Protein AF-0000000075659530 (afdb_homodimer)

Secondary structure (DSSP, 8-state):
-HHHHHHHHHHHHHHHHHHHHHHHHHHHHHHHHHHHHHHHHHHHHHHHHHHHHHHHHHHHTGGGTS---HHHHT-SEEEEES-SSHHHHHHHHHHHHTT-EEEEEES-HHHHHHHHHHHHHHH---EEEEE--TTS-TTHHHHHHHHHTT--EEEEEE------SSS--GGGS-HHHHHHHHIIIIIHHHHHHHHHHHHHHHHT-EEEEEE--GGGSS--TTSHHHHHHHHHHHHHHHHHHHHHGGGTEEEEEE-----BSGGGTT-HHHHS--SSS-BHHHHHHHHHTTTTT-SEE-SSHHHHHHHHHHHHHS-HHHHHHHHHHHHHHHHHHHHHHHHHHHH--/-HHHHHHHHHHHHHHHHHHHHHHHHHHHHHHHHHHHHHHHHHHHHHHHHHHHHHHHHHHHTGGGTS---HHHHT-SEEEEES-SSHHHHHHHHHHHHTT-EEEEEES-HHHHHHHHHHHHHHH---EEEEE--TTS-TTHHHHHHHHHTT--EEEEEE------SSS--GGGS-HHHHHHHHIIIIIHHHHHHHHHHHHHHHHT-EEEEEE--GGGSS--TTSHHHHHHHHHHHHHHHHHHHHHGGGTEEEEEE-----BSGGGTT-HHHHS--SSS-BHHHHHHHHHTTTTT-SEE-SSHHHHHHHHHHHHHS-HHHHHHHHHHHHHHHHHHHHHHHHHHHH--

InterPro domains:
  IPR002347 Short-chain dehydrogenase/reductase SDR [PF00106] (77-266)
  IPR002347 Short-chain dehydrogenase/reductase SDR [PR00080] (151-162)
  IPR002347 Short-chain dehydrogenase/reductase SDR [PR00080] (206-214)
  IPR002347 Short-chain dehydrogenase/reductase SDR [PR00080] (226-245)
  IPR002347 Short-chain dehydrogenase/reductase SDR [PR00081] (77-94)
  IPR002347 Short-chain dehydrogenase/reductase SDR [PR00081] (151-162)
  IPR002347 Short-chain dehydrogenase/reductase SDR [PR00081] (200-216)
  IPR002347 Short-chain dehydrogenase/reductase SDR [PR00081] (226-245)
  IPR002347 Short-chain dehydrogenase/reductase SDR [PR00081] (247-264)
  IPR020904 Short-chain dehydrogenase/reductase, conserved site [PS00061] (213-241)
  IPR036291 NAD(P)-binding domain superfamily [SSF51735] (75-326)
  IPR052149 17-beta-hydroxysteroid dehydrogenase type 3-like [PTHR44889] (10-338)

Nearest PDB structures (foldseek):
  5b4t-assembly1_A  TM=8.565E-01  e=1.373E-16  Alcaligenes faecalis
  2ztv-assembly1_D  TM=8.318E-01  e=4.269E-17  Pseudomonas fragi
  5ojg-assembly1_A  TM=8.531E-01  e=2.488E-14  Caenorhabditis elegans
  3u4c-assembly1_A-2  TM=8.373E-01  e=1.752E-14  Bacillus subtilis
  3lf2-assembly1_A  TM=8.362E-01  e=2.161E-13  Pseudomonas aeruginosa PAO1

pLDDT: mean 92.76, std 9.2, range [40.31, 98.94]

Sequence (690 aa):
MARAKVIFNMAAVDRFSFLAAEISKTINYYNDILAILGAVYVGKKVLDLILGFLGGTRVHFVSRIGKPDLRLRYGPWAVVTGCTDGIGKAYAQELASRGVNIVLISRNQTKLENTARTIESLFGVETAIIQADFSKGREIYVGIAETLRGKDVGILVNNVGLMYDHPQFFLEVPEKKLWDIVNVNVATVTMMTHLVLPGMVERQRGAVVNIASASSLRPTPLMTAYSATKAYVDHFSQALQYEYKDSGITVQCLTPYYVATNMTAYSDIIHNPSIVIPSATGYARAALSTLGVSARTTGYWPHTIAQWFATRLFSEDLYIWVAYRFNSALRRQVMEKKQRKLKSKMARAKVIFNMAAVDRFSFLAAEISKTINYYNDILAILGAVYVGKKVLDLILGFLGGTRVHFVSRIGKPDLRLRYGPWAVVTGCTDGIGKAYAQELASRGVNIVLISRNQTKLENTARTIESLFGVETAIIQADFSKGREIYVGIAETLRGKDVGILVNNVGLMYDHPQFFLEVPEKKLWDIVNVNVATVTMMTHLVLPGMVERQRGAVVNIASASSLRPTPLMTAYSATKAYVDHFSQALQYEYKDSGITVQCLTPYYVATNMTAYSDIIHNPSIVIPSATGYARAALSTLGVSARTTGYWPHTIAQWFATRLFSEDLYIWVAYRFNSALRRQVMEKKQRKLKSK

Radius of gyration: 30.84 Å; Cα contacts (8 Å, |Δi|>4): 1211; chains: 2; bounding box: 107×72×68 Å

Foldseek 3Di:
DVVVVVVVVVVVVVVVVVVVVVVVVVVVVVVVVVVVVVVVVVVVVVVVVVVLVVLLCCQQPVLPVDPDQLCVFFHQEEEFEPQLWFLNVLLQLLCLQSRHEYEYEEADPVSQVVSQVVSCVPRVHHYHYDHDDQLPDDVSVVVVLVRCPPGRHREYELDFADFALAQAAPVVGDPSSLSSRCRRLAVCLVSVCVSNVVSRLVVLGHEYEYEAALLLVAQFHSRRSNSVSSVNRVVVQVVVCVVCVVSNYARAYAHAYQEQIPSLVLDPVRNDDDLNHYHSNVQSNQQVSSGPVDRYYNSHSSRSVVSVCLVVVDDSVRSNVVSHVVSVVSVVVNVVVVVVVVVVD/DVVVVVVVVVVVVVVVVVVVVVVVVVVVVVVVVVVVVVVVVVVVVVVVVVVLVVLLCCQQPVLVVDPDQLCVFFHQEEEFEPQLWFLNVLLQLLCLQSRHEYEYEEADPVSQVVSQVVSCVPRVHHYHYQHDDQLPDDVSVVVVLVVCPPGRHREYELDFADFALAQAAPVVGDPSSLSSRCRRLAVCLVSVCVSNVVSRLVVLGHEYEYEAALLLVAQFHSRRSNSVSSVNRVVVQVVVCVVCVVSNYARAYAHAYQEQIPSLVLDPVRNDDDLNHYHSNVQSNQQVSSGPVDRYYNSHSSRSVVSVCLVVVDDSVRSNVVSHVVSVVSVVSSVVVVVVVVVVD

Solvent-accessible surface area (backbone atoms only — not comparable to full-atom values): 33819 Å² total; per-residue (Å²): 115,66,65,58,47,52,52,52,49,48,48,50,47,47,48,48,50,48,49,50,49,50,50,49,50,51,49,49,49,53,40,49,52,22,17,51,47,13,46,51,50,52,49,50,52,52,48,50,50,48,51,49,50,54,49,50,44,44,39,63,50,56,32,61,78,63,69,70,60,52,37,80,63,28,28,50,25,29,38,34,30,37,33,74,48,40,54,27,27,26,35,50,48,49,43,22,68,63,62,23,22,37,36,40,29,31,65,50,60,68,51,45,54,51,49,43,51,51,45,32,69,75,46,71,37,57,65,46,78,45,76,45,58,62,66,70,56,76,69,58,55,59,60,52,51,60,70,49,57,91,56,61,53,6,33,39,36,41,44,41,66,54,71,67,87,56,46,42,52,74,84,73,52,54,69,68,56,54,54,34,32,46,32,26,36,42,44,42,51,52,52,53,46,64,67,50,46,58,62,14,52,76,68,42,22,19,35,40,37,37,59,39,28,46,42,32,79,45,47,28,33,36,39,25,71,47,21,11,34,21,21,19,46,44,31,30,32,52,11,47,24,68,70,32,44,89,43,43,34,43,33,26,27,31,29,35,63,65,46,23,28,76,85,29,58,69,34,71,81,51,33,48,65,45,86,75,21,32,40,24,54,60,37,27,55,44,28,58,41,20,62,90,71,45,52,67,43,36,33,36,63,58,46,42,54,52,47,51,50,50,64,72,72,35,54,70,68,54,44,35,49,51,44,31,52,53,35,48,53,52,27,49,52,42,54,49,52,51,49,51,55,60,69,75,101,116,66,67,59,49,52,51,53,50,48,48,48,47,48,49,47,50,48,48,50,50,49,48,48,49,50,50,50,48,53,41,48,51,23,17,49,48,13,46,51,50,51,50,50,52,50,50,51,50,49,52,50,49,51,49,49,43,43,41,64,50,56,33,61,80,63,70,70,60,53,39,80,63,28,27,51,25,29,38,33,30,38,32,74,48,40,53,27,27,25,36,51,47,49,44,23,70,62,64,23,20,38,36,41,29,32,63,50,61,68,51,45,53,52,48,41,52,51,45,30,69,75,46,72,35,59,64,46,78,43,75,43,56,61,67,70,58,75,69,58,54,59,59,51,50,62,70,49,58,92,56,60,54,8,33,39,35,41,45,42,66,53,70,66,87,56,48,40,54,74,86,74,51,55,69,67,57,55,54,36,32,46,34,26,36,42,43,42,51,54,51,54,46,63,68,50,44,59,63,14,51,75,68,42,20,20,34,38,37,37,59,39,29,47,42,31,78,45,45,27,34,36,39,26,69,48,20,11,34,20,21,20,44,43,31,29,30,53,10,47,25,69,70,32,44,88,43,44,33,42,32,28,29,30,29,36,63,64,46,23,28,76,84,29,57,70,34,72,81,51,34,48,62,44,87,73,20,32,38,23,55,58,38,26,53,43,27,59,41,21,62,90,70,46,51,67,41,34,34,37,63,58,42,42,53,52,48,49,51,49,64,72,72,36,53,71,68,56,44,34,49,52,44,33,52,52,34,49,52,53,27,50,52,42,53,50,52,52,50,51,55,60,68,74,100

Structure (mmCIF, N/CA/C/O backbone):
data_AF-0000000075659530-model_v1
#
loop_
_entity.id
_entity.type
_entity.pdbx_description
1 polymer 'Inactive hydroxysteroid dehydrogenase-like protein 1'
#
loop_
_atom_site.group_PDB
_atom_site.id
_atom_site.type_symbol
_atom_site.label_atom_id
_atom_site.label_alt_id
_atom_site.label_comp_id
_atom_site.label_asym_id
_atom_site.label_entity_id
_atom_site.label_seq_id
_atom_site.pdbx_PDB_ins_code
_atom_site.Cartn_x
_atom_site.Cartn_y
_atom_site.Cartn_z
_atom_site.occupancy
_atom_site.B_iso_or_equiv
_atom_site.auth_seq_id
_atom_site.auth_comp_id
_atom_site.auth_asym_id
_atom_site.auth_atom_id
_atom_site.pdbx_PDB_model_num
ATOM 1 N N . MET A 1 1 ? -83.25 24.797 3.957 1 40.78 1 MET A N 1
ATOM 2 C CA . MET A 1 1 ? -82 24.859 4.73 1 40.78 1 MET A CA 1
ATOM 3 C C . MET A 1 1 ? -81.375 23.469 4.898 1 40.78 1 MET A C 1
ATOM 5 O O . MET A 1 1 ? -80.188 23.312 4.805 1 40.78 1 MET A O 1
ATOM 9 N N . ALA A 1 2 ? -82.25 22.469 4.844 1 56.72 2 ALA A N 1
ATOM 10 C CA . ALA A 1 2 ? -81.812 21.094 5.023 1 56.72 2 ALA A CA 1
ATOM 11 C C . ALA A 1 2 ? -81.25 20.531 3.719 1 56.72 2 ALA A C 1
ATOM 13 O O . ALA A 1 2 ? -80.25 19.812 3.725 1 56.72 2 ALA A O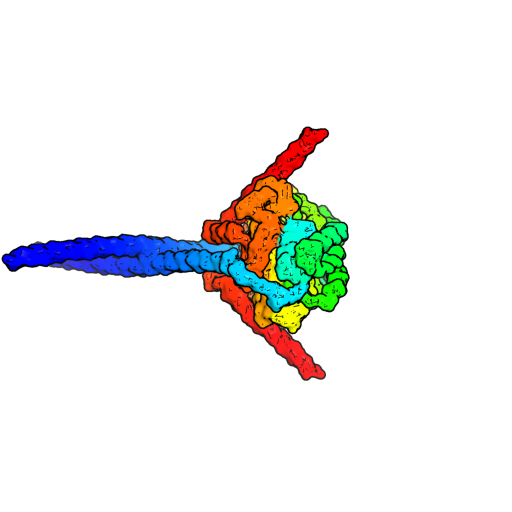 1
ATOM 14 N N . ARG A 1 3 ? -81.812 20.844 2.691 1 59.28 3 ARG A N 1
ATOM 15 C CA . ARG A 1 3 ? -81.375 20.328 1.404 1 59.28 3 ARG A CA 1
ATOM 16 C C . ARG A 1 3 ? -80 20.938 1.007 1 59.28 3 ARG A C 1
ATOM 18 O O . ARG A 1 3 ? -79.125 20.266 0.447 1 59.28 3 ARG A O 1
ATOM 25 N N . ALA A 1 4 ? -79.875 22.141 1.374 1 56.44 4 ALA A N 1
ATOM 26 C CA . ALA A 1 4 ? -78.625 22.812 1.046 1 56.44 4 ALA A CA 1
ATOM 27 C C . ALA A 1 4 ? -77.5 22.266 1.885 1 56.44 4 ALA A C 1
ATOM 29 O O . ALA A 1 4 ? -76.375 22.125 1.389 1 56.44 4 ALA A O 1
ATOM 30 N N . LYS A 1 5 ? -77.75 21.844 2.998 1 61.88 5 LYS A N 1
ATOM 31 C CA . LYS A 1 5 ? -76.688 21.281 3.875 1 61.88 5 LYS A CA 1
ATOM 32 C C . LYS A 1 5 ? -76.312 19.875 3.414 1 61.88 5 LYS A C 1
ATOM 34 O O . LYS A 1 5 ? -75.125 19.531 3.463 1 61.88 5 LYS A O 1
ATOM 39 N N . VAL A 1 6 ? -77.312 19.172 2.924 1 61.5 6 VAL A N 1
ATOM 40 C CA . VAL A 1 6 ? -77.062 17.828 2.436 1 61.5 6 VAL A CA 1
ATOM 41 C C . VAL A 1 6 ? -76.25 17.875 1.161 1 61.5 6 VAL A C 1
ATOM 43 O O . VAL A 1 6 ? -75.312 17.094 0.99 1 61.5 6 VAL A O 1
ATOM 46 N N . ILE A 1 7 ? -76.375 18.859 0.333 1 63.22 7 ILE A N 1
ATOM 47 C CA . ILE A 1 7 ? -75.688 19 -0.912 1 63.22 7 ILE A CA 1
ATOM 48 C C . ILE A 1 7 ? -74.25 19.484 -0.606 1 63.22 7 ILE A C 1
ATOM 50 O O . ILE A 1 7 ? -73.25 19 -1.207 1 63.22 7 ILE A O 1
ATOM 54 N N . PHE A 1 8 ? -74.125 20.344 0.346 1 62.25 8 PHE A N 1
ATOM 55 C CA . PHE A 1 8 ? -72.812 20.812 0.746 1 62.25 8 PHE A CA 1
ATOM 56 C C . PHE A 1 8 ? -72 19.703 1.405 1 62.25 8 PHE A C 1
ATOM 58 O O . PHE A 1 8 ? -70.75 19.562 1.166 1 62.25 8 PHE A O 1
ATOM 65 N N . ASN A 1 9 ? -72.688 18.891 2.172 1 61.47 9 ASN A N 1
ATOM 66 C CA . ASN A 1 9 ? -72.062 17.766 2.822 1 61.47 9 ASN A CA 1
ATOM 67 C C . ASN A 1 9 ? -71.625 16.688 1.814 1 61.47 9 ASN A C 1
ATOM 69 O O . ASN A 1 9 ? -70.562 16.062 1.943 1 61.47 9 ASN A O 1
ATOM 73 N N . MET A 1 10 ? -72.438 16.547 0.872 1 62.28 10 MET A N 1
ATOM 74 C CA . MET A 1 10 ? -72.188 15.555 -0.165 1 62.28 10 MET A CA 1
ATOM 75 C C . MET A 1 10 ? -71 16.016 -1.056 1 62.28 10 MET A C 1
ATOM 77 O O . MET A 1 10 ? -70.188 15.211 -1.435 1 62.28 10 MET A O 1
ATOM 81 N N . ALA A 1 11 ? -70.875 17.266 -1.33 1 65.88 11 ALA A N 1
ATOM 82 C CA . ALA A 1 11 ? -69.812 17.812 -2.119 1 65.88 11 ALA A CA 1
ATOM 83 C C . ALA A 1 11 ? -68.5 17.75 -1.355 1 65.88 11 ALA A C 1
ATOM 85 O O . ALA A 1 11 ? -67.438 17.406 -1.929 1 65.88 11 ALA A O 1
ATOM 86 N N . ALA A 1 12 ? -68.625 18.047 -0.142 1 66.94 12 ALA A N 1
ATOM 87 C CA . ALA A 1 12 ? -67.438 17.938 0.709 1 66.94 12 ALA A CA 1
ATOM 88 C C . ALA A 1 12 ? -66.938 16.5 0.824 1 66.94 12 ALA A C 1
ATOM 90 O O . ALA A 1 12 ? -65.75 16.219 0.744 1 66.94 12 ALA A O 1
ATOM 91 N N . VAL A 1 13 ? -67.938 15.688 0.932 1 69.44 13 VAL A N 1
ATOM 92 C CA . VAL A 1 13 ? -67.625 14.266 1.021 1 69.44 13 VAL A CA 1
ATOM 93 C C . VAL A 1 13 ? -67.062 13.781 -0.308 1 69.44 13 VAL A C 1
ATOM 95 O O . VAL A 1 13 ? -66.062 13.008 -0.333 1 69.44 13 VAL A O 1
ATOM 98 N N . ASP A 1 14 ? -67.562 14.344 -1.308 1 71.62 14 ASP A N 1
ATOM 99 C CA . ASP A 1 14 ? -67.125 13.969 -2.637 1 71.62 14 ASP A CA 1
ATOM 100 C C . ASP A 1 14 ? -65.688 14.516 -2.893 1 71.62 14 ASP A C 1
ATOM 102 O O . ASP A 1 14 ? -64.875 13.828 -3.484 1 71.62 14 ASP A O 1
ATOM 106 N N . ARG A 1 15 ? -65.5 15.719 -2.383 1 71.31 15 ARG A N 1
ATOM 107 C CA . ARG A 1 15 ? -64.188 16.297 -2.514 1 71.31 15 ARG A CA 1
ATOM 108 C C . ARG A 1 15 ? -63.188 15.539 -1.664 1 71.31 15 ARG A C 1
ATOM 110 O O . ARG A 1 15 ? -62.031 15.312 -2.094 1 71.31 15 ARG A O 1
ATOM 117 N N . PHE A 1 16 ? -63.625 15.195 -0.513 1 76.12 16 PHE A N 1
ATOM 118 C CA . PHE A 1 16 ? -62.75 14.422 0.356 1 76.12 16 PHE A CA 1
ATOM 119 C C . PHE A 1 16 ? -62.469 13.047 -0.24 1 76.12 16 PHE A C 1
ATOM 121 O O . PHE A 1 16 ? -61.344 12.555 -0.171 1 76.12 16 PHE A O 1
ATOM 128 N N . SER A 1 17 ? -63.531 12.453 -0.686 1 73.81 17 SER A N 1
ATOM 129 C CA . SER A 1 17 ? -63.344 11.148 -1.322 1 73.81 17 SER A CA 1
ATOM 130 C C . SER A 1 17 ? -62.438 11.258 -2.543 1 73.81 17 SER A C 1
ATOM 132 O O . SER A 1 17 ? -61.625 10.367 -2.791 1 73.81 17 SER A O 1
ATOM 134 N N . PHE A 1 18 ? -62.656 12.219 -3.297 1 76.19 18 PHE A N 1
ATOM 135 C CA . PHE A 1 18 ? -61.781 12.461 -4.449 1 76.19 18 PHE A CA 1
ATOM 136 C C . PHE A 1 18 ? -60.344 12.711 -4.012 1 76.19 18 PHE A C 1
ATOM 138 O O . PHE A 1 18 ? -59.406 12.148 -4.582 1 76.19 18 PHE A O 1
ATOM 145 N N . LEU A 1 19 ? -60.188 13.586 -3.057 1 75.94 19 LEU A N 1
ATOM 146 C CA . LEU A 1 19 ? -58.875 13.867 -2.523 1 75.94 19 LEU A CA 1
ATOM 147 C C . LEU A 1 19 ? -58.25 12.609 -1.946 1 75.94 19 LEU A C 1
ATOM 149 O O . LEU A 1 19 ? -57.031 12.359 -2.148 1 75.94 19 LEU A O 1
ATOM 153 N N . ALA A 1 20 ? -59 11.93 -1.207 1 77.69 20 ALA A N 1
ATOM 154 C CA . ALA A 1 20 ? -58.531 10.672 -0.648 1 77.69 20 ALA A CA 1
ATOM 155 C C . ALA A 1 20 ? -58.094 9.703 -1.754 1 77.69 20 ALA A C 1
ATOM 157 O O . ALA A 1 20 ? -57.094 9.016 -1.63 1 77.69 20 ALA A O 1
ATOM 158 N N . ALA A 1 21 ? -58.906 9.641 -2.758 1 74.69 21 ALA A N 1
ATOM 159 C CA . ALA A 1 21 ? -58.594 8.781 -3.891 1 74.69 21 ALA A CA 1
ATOM 160 C C . ALA A 1 21 ? -57.312 9.242 -4.582 1 74.69 21 ALA A C 1
ATOM 162 O O . ALA A 1 21 ? -56.469 8.422 -4.973 1 74.69 21 ALA A O 1
ATOM 163 N N . GLU A 1 22 ? -57.188 10.508 -4.707 1 76.12 22 GLU A N 1
ATOM 164 C CA . GLU A 1 22 ? -56 11.062 -5.328 1 76.12 22 GLU A CA 1
ATOM 165 C C . GLU A 1 22 ? -54.75 10.805 -4.469 1 76.12 22 GLU A C 1
ATOM 167 O O . GLU A 1 22 ? -53.688 10.461 -4.988 1 76.12 22 GLU A O 1
ATOM 172 N N . ILE A 1 23 ? -54.906 11.008 -3.273 1 73.25 23 ILE A N 1
ATOM 173 C CA . ILE A 1 23 ? -53.812 10.727 -2.332 1 73.25 23 ILE A CA 1
ATOM 174 C C . ILE A 1 23 ? -53.438 9.25 -2.398 1 73.25 23 ILE A C 1
ATOM 176 O O . ILE A 1 23 ? -52.25 8.906 -2.43 1 73.25 23 ILE A O 1
ATOM 180 N N . SER A 1 24 ? -54.438 8.484 -2.359 1 74.06 24 SER A N 1
ATOM 181 C CA . SER A 1 24 ? -54.219 7.043 -2.449 1 74.06 24 SER A CA 1
ATOM 182 C C . SER A 1 24 ? -53.469 6.688 -3.738 1 74.06 24 SER A C 1
ATOM 184 O O . SER A 1 24 ? -52.562 5.855 -3.73 1 74.06 24 SER A O 1
ATOM 186 N N . LYS A 1 25 ? -53.906 7.254 -4.793 1 74.44 25 LYS A N 1
ATOM 187 C CA . LYS A 1 25 ? -53.25 7.023 -6.074 1 74.44 25 LYS A CA 1
ATOM 188 C C . LYS A 1 25 ? -51.781 7.469 -6.031 1 74.44 25 LYS A C 1
ATOM 190 O O . LYS A 1 25 ? -50.906 6.777 -6.547 1 74.44 25 LYS A O 1
ATOM 195 N N . THR A 1 26 ? -51.625 8.609 -5.488 1 74.12 26 THR A N 1
ATOM 196 C CA . THR A 1 26 ? -50.25 9.125 -5.367 1 74.12 26 THR A CA 1
ATOM 197 C C . THR A 1 26 ? -49.406 8.211 -4.496 1 74.12 26 THR A C 1
ATOM 199 O O . THR A 1 26 ? -48.25 7.914 -4.844 1 74.12 26 THR A O 1
ATOM 202 N N . ILE A 1 27 ? -49.938 7.73 -3.482 1 72.81 27 ILE A N 1
ATOM 203 C CA . ILE A 1 27 ? -49.219 6.84 -2.572 1 72.81 27 ILE A CA 1
ATOM 204 C C . ILE A 1 27 ? -48.906 5.531 -3.285 1 72.81 27 ILE A C 1
ATOM 206 O O . ILE A 1 27 ? -47.781 5 -3.143 1 72.81 27 ILE A O 1
ATOM 210 N N . ASN A 1 28 ? -49.875 5.164 -3.994 1 79 28 ASN A N 1
ATOM 211 C CA . ASN A 1 28 ? -49.625 3.934 -4.742 1 79 28 ASN A CA 1
ATOM 212 C C . ASN A 1 28 ? -48.531 4.109 -5.793 1 79 28 ASN A C 1
ATOM 214 O O . ASN A 1 28 ? -47.75 3.203 -6.02 1 79 28 ASN A O 1
ATOM 218 N N . TYR A 1 29 ? -48.594 5.32 -6.332 1 83.19 29 TYR A N 1
ATOM 219 C CA . TYR A 1 29 ? -47.562 5.617 -7.328 1 83.19 29 TYR A CA 1
ATOM 220 C C . TYR A 1 29 ? -46.188 5.59 -6.699 1 83.19 29 TYR A C 1
ATOM 222 O O . TYR A 1 29 ? -45.281 4.949 -7.223 1 83.19 29 TYR A O 1
ATOM 230 N N . TYR A 1 30 ? -46.031 6.215 -5.656 1 83.44 30 TYR A N 1
ATOM 231 C CA . TYR A 1 30 ? -44.75 6.242 -4.965 1 83.44 30 TYR A CA 1
ATOM 232 C C . TYR A 1 30 ? -44.375 4.859 -4.453 1 83.44 30 TYR A C 1
ATOM 234 O O . TYR A 1 30 ? -43.219 4.477 -4.473 1 83.44 30 TYR A O 1
ATOM 242 N N . ASN A 1 31 ? -45.344 4.164 -4.051 1 86.62 31 ASN A N 1
ATOM 243 C CA . ASN A 1 31 ? -45.094 2.789 -3.627 1 86.62 31 ASN A CA 1
ATOM 244 C C . ASN A 1 31 ? -44.562 1.933 -4.77 1 86.62 31 ASN A C 1
ATOM 246 O O . ASN A 1 31 ? -43.688 1.095 -4.566 1 86.62 31 ASN A O 1
ATOM 250 N N . ASP A 1 32 ? -45.125 2.18 -5.891 1 89.06 32 ASP A N 1
ATOM 251 C CA . ASP A 1 32 ? -44.656 1.441 -7.062 1 89.06 32 ASP A CA 1
ATOM 252 C C . ASP A 1 32 ? -43.219 1.805 -7.402 1 89.06 32 ASP A C 1
ATOM 254 O O . ASP A 1 32 ? -42.438 0.936 -7.762 1 89.06 32 ASP A O 1
ATOM 258 N N . ILE A 1 33 ? -42.969 3.055 -7.297 1 90.38 33 ILE A N 1
ATOM 259 C CA . ILE A 1 33 ? -41.625 3.506 -7.566 1 90.38 33 ILE A CA 1
ATOM 260 C C . ILE A 1 33 ? -40.656 2.859 -6.578 1 90.38 33 ILE A C 1
ATOM 262 O O . ILE A 1 33 ? -39.594 2.346 -6.969 1 90.38 33 ILE A O 1
ATOM 266 N N . LEU A 1 34 ? -40.969 2.811 -5.375 1 90.94 34 LEU A N 1
ATOM 267 C CA . LEU A 1 34 ? -40.156 2.201 -4.34 1 90.94 34 LEU A CA 1
ATOM 268 C C . LEU A 1 34 ? -40 0.702 -4.57 1 90.94 34 LEU A C 1
ATOM 270 O O . LEU A 1 34 ? -38.938 0.132 -4.332 1 90.94 34 LEU A O 1
ATOM 274 N N . ALA A 1 35 ? -41.031 0.149 -4.992 1 90.44 35 ALA A N 1
ATOM 275 C CA . ALA A 1 35 ? -40.969 -1.282 -5.277 1 90.44 35 ALA A CA 1
ATOM 276 C C . ALA A 1 35 ? -40 -1.574 -6.426 1 90.44 35 ALA A C 1
ATOM 278 O O . ALA A 1 35 ? -39.281 -2.566 -6.391 1 90.44 35 ALA A O 1
ATOM 279 N N . ILE A 1 36 ? -40.062 -0.738 -7.402 1 92.19 36 ILE A N 1
ATOM 280 C CA . ILE A 1 36 ? -39.156 -0.895 -8.523 1 92.19 36 ILE A CA 1
ATOM 281 C C . ILE A 1 36 ? -37.719 -0.728 -8.047 1 92.19 36 ILE A C 1
ATOM 283 O O . ILE A 1 36 ? -36.844 -1.519 -8.406 1 92.19 36 ILE A O 1
ATOM 287 N N . LEU A 1 37 ? -37.469 0.254 -7.219 1 91.75 37 LEU A N 1
ATOM 288 C CA . LEU A 1 37 ? -36.125 0.478 -6.672 1 91.75 37 LEU A CA 1
ATOM 289 C C . LEU A 1 37 ? -35.719 -0.694 -5.797 1 91.75 37 LEU A C 1
ATOM 291 O O . LEU A 1 37 ? -34.531 -1.091 -5.816 1 91.75 37 LEU A O 1
ATOM 295 N N . GLY A 1 38 ? -36.594 -1.224 -5.129 1 91.75 38 GLY A N 1
ATOM 296 C CA . GLY A 1 38 ? -36.312 -2.412 -4.344 1 91.75 38 GLY A CA 1
ATOM 297 C C . GLY A 1 38 ? -35.969 -3.619 -5.195 1 91.75 38 GLY A C 1
ATOM 298 O O . GLY A 1 38 ? -35.031 -4.367 -4.875 1 91.75 38 GLY A O 1
ATOM 299 N N . ALA A 1 39 ? -36.75 -3.729 -6.219 1 92.06 39 ALA A N 1
ATOM 300 C CA . ALA A 1 39 ? -36.469 -4.832 -7.141 1 92.06 39 ALA A CA 1
ATOM 301 C C . ALA A 1 39 ? -35.094 -4.688 -7.793 1 92.06 39 ALA A C 1
ATOM 303 O O . ALA A 1 39 ? -34.375 -5.672 -7.953 1 92.06 39 ALA A O 1
ATOM 304 N N . VAL A 1 40 ? -34.812 -3.527 -8.133 1 91.69 40 VAL A N 1
ATOM 305 C CA . VAL A 1 40 ? -33.531 -3.254 -8.742 1 91.69 40 VAL A CA 1
ATOM 306 C C . VAL A 1 40 ? -32.406 -3.541 -7.734 1 91.69 40 VAL A C 1
ATOM 308 O O . VAL A 1 40 ? -31.391 -4.16 -8.078 1 91.69 40 VAL A O 1
ATOM 311 N N . TYR A 1 41 ? -32.562 -3.174 -6.566 1 90 41 TYR A N 1
ATOM 312 C CA . TYR A 1 41 ? -31.594 -3.393 -5.508 1 90 41 TYR A CA 1
ATOM 313 C C . TYR A 1 41 ? -31.375 -4.883 -5.266 1 90 41 TYR A C 1
ATOM 315 O O . TYR A 1 41 ? -30.234 -5.352 -5.238 1 90 41 TYR A O 1
ATOM 323 N N . VAL A 1 42 ? -32.406 -5.594 -5.059 1 91.31 42 VAL A N 1
ATOM 324 C CA . VAL A 1 42 ? -32.312 -7.027 -4.805 1 91.31 42 VAL A CA 1
ATOM 325 C C . VAL A 1 42 ? -31.719 -7.734 -6.027 1 91.31 42 VAL A C 1
ATOM 327 O O . VAL A 1 42 ? -30.891 -8.641 -5.895 1 91.31 42 VAL A O 1
ATOM 330 N N . GLY A 1 43 ? -32.25 -7.34 -7.148 1 91.81 43 GLY A N 1
ATOM 331 C CA . GLY A 1 43 ? -31.719 -7.91 -8.375 1 91.81 43 GLY A CA 1
ATOM 332 C C . GLY A 1 43 ? -30.219 -7.719 -8.531 1 91.81 43 GLY A C 1
ATOM 333 O O . GLY A 1 43 ? -29.516 -8.648 -8.906 1 91.81 43 GLY A O 1
ATOM 334 N N . LYS A 1 44 ? -29.781 -6.539 -8.219 1 89.12 44 LYS A N 1
ATOM 335 C CA . LYS A 1 44 ? -28.359 -6.25 -8.289 1 89.12 44 LYS A CA 1
ATOM 336 C C . LYS A 1 44 ? -27.578 -7.098 -7.289 1 89.12 44 LYS A C 1
ATOM 338 O O . LYS A 1 44 ? -26.5 -7.613 -7.613 1 89.12 44 LYS A O 1
ATOM 343 N N . LYS A 1 45 ? -28.047 -7.27 -6.125 1 88.44 45 LYS A N 1
ATOM 344 C CA . LYS A 1 45 ? -27.375 -8.062 -5.102 1 88.44 45 LYS A CA 1
ATOM 345 C C . LYS A 1 45 ? -27.312 -9.531 -5.496 1 88.44 45 LYS A C 1
ATOM 347 O O . LYS A 1 45 ? -26.281 -10.188 -5.297 1 88.44 45 LYS A O 1
ATOM 352 N N . VAL A 1 46 ? -28.391 -9.953 -6 1 92.19 46 VAL A N 1
ATOM 353 C CA . VAL A 1 46 ? -28.453 -11.344 -6.43 1 92.19 46 VAL A CA 1
ATOM 354 C C . VAL A 1 46 ? -27.5 -11.57 -7.602 1 92.19 46 VAL A C 1
ATOM 356 O O . VAL A 1 46 ? -26.781 -12.57 -7.648 1 92.19 46 VAL A O 1
ATOM 359 N N . LEU A 1 47 ? -27.516 -10.664 -8.5 1 92.62 47 LEU A N 1
ATOM 360 C CA . LEU A 1 47 ? -26.609 -10.758 -9.641 1 92.62 47 LEU A CA 1
ATOM 361 C C . LEU A 1 47 ? -25.156 -10.742 -9.195 1 92.62 47 LEU A C 1
ATOM 363 O O . LEU A 1 47 ? -24.344 -11.531 -9.68 1 92.62 47 LEU A O 1
ATOM 367 N N . ASP A 1 48 ? -24.828 -9.914 -8.281 1 88.88 48 ASP A N 1
ATOM 368 C CA . ASP A 1 48 ? -23.484 -9.836 -7.738 1 88.88 48 ASP A CA 1
ATOM 369 C C . ASP A 1 48 ? -23.062 -11.148 -7.074 1 88.88 48 ASP A C 1
ATOM 371 O O . ASP A 1 48 ? -21.922 -11.586 -7.211 1 88.88 48 ASP A O 1
ATOM 375 N N . LEU A 1 49 ? -23.984 -11.703 -6.434 1 90.56 49 LEU A N 1
ATOM 376 C CA . LEU A 1 49 ? -23.734 -12.977 -5.758 1 90.56 49 LEU A CA 1
ATOM 377 C C . LEU A 1 49 ? -23.484 -14.086 -6.77 1 90.56 49 LEU A C 1
ATOM 379 O O . LEU A 1 49 ? -22.562 -14.883 -6.613 1 90.56 49 LEU A O 1
ATOM 383 N N . ILE A 1 50 ? -24.281 -14.07 -7.754 1 93 50 ILE A N 1
ATOM 384 C CA . ILE A 1 50 ? -24.172 -15.109 -8.773 1 93 50 ILE A CA 1
ATOM 385 C C . ILE A 1 50 ? -22.859 -14.938 -9.547 1 93 50 ILE A C 1
ATOM 387 O O . ILE A 1 50 ? -22.125 -15.906 -9.75 1 93 50 ILE A O 1
ATOM 391 N N . LEU A 1 51 ? -22.562 -13.773 -9.914 1 90.5 51 LEU A N 1
ATOM 392 C CA . LEU A 1 51 ? -21.328 -13.508 -10.656 1 90.5 51 LEU A CA 1
ATOM 393 C C . LEU A 1 51 ? -20.109 -13.789 -9.789 1 90.5 51 LEU A C 1
ATOM 395 O O . LEU A 1 51 ? -19.094 -14.281 -10.289 1 90.5 51 LEU A O 1
ATOM 399 N N . GLY A 1 52 ? -20.234 -13.422 -8.523 1 89.94 52 GLY A N 1
ATOM 400 C CA . GLY A 1 52 ? -19.156 -13.766 -7.602 1 89.94 52 GLY A CA 1
ATOM 401 C C . GLY A 1 52 ? -18.922 -15.258 -7.488 1 89.94 52 GLY A C 1
ATOM 402 O O . GLY A 1 52 ? -17.781 -15.719 -7.512 1 89.94 52 GLY A O 1
ATOM 403 N N . PHE A 1 53 ? -20 -15.938 -7.41 1 92.12 53 PHE A N 1
ATOM 404 C CA . PHE A 1 53 ? -19.922 -17.391 -7.305 1 92.12 53 PHE A CA 1
ATOM 405 C C . PHE A 1 53 ? -19.359 -18 -8.586 1 92.12 53 PHE A C 1
ATOM 407 O O . PHE A 1 53 ? -18.484 -18.859 -8.531 1 92.12 53 PHE A O 1
ATOM 414 N N . LEU A 1 54 ? -19.844 -17.594 -9.672 1 93.06 54 LEU A N 1
ATOM 415 C CA . LEU A 1 54 ? -19.359 -18.094 -10.953 1 93.06 54 LEU A CA 1
ATOM 416 C C . LEU A 1 54 ? -17.891 -17.734 -11.164 1 93.06 54 LEU A C 1
ATOM 418 O O . LEU A 1 54 ? -17.109 -18.547 -11.656 1 93.06 54 LEU A O 1
ATOM 422 N N . GLY A 1 55 ? -17.516 -16.547 -10.758 1 92.94 55 GLY A N 1
ATOM 423 C CA . GLY A 1 55 ? -16.125 -16.125 -10.844 1 92.94 55 GLY A CA 1
ATOM 424 C C . GLY A 1 55 ? -15.203 -16.953 -9.969 1 92.94 55 GLY A C 1
ATOM 425 O O . GLY A 1 55 ? -14.133 -17.375 -10.414 1 92.94 55 GLY A O 1
ATOM 426 N N . GLY A 1 56 ? -15.656 -17.172 -8.781 1 94.25 56 GLY A N 1
ATOM 427 C CA . GLY A 1 56 ? -14.891 -18.016 -7.879 1 94.25 56 GLY A CA 1
ATOM 428 C C . GLY A 1 56 ? -14.727 -19.438 -8.391 1 94.25 56 GLY A C 1
ATOM 429 O O . GLY A 1 56 ? -13.633 -20 -8.312 1 94.25 56 GLY A O 1
ATOM 430 N N . THR A 1 57 ? -15.781 -19.969 -8.938 1 94.75 57 THR A N 1
ATOM 431 C CA . THR A 1 57 ? -15.75 -21.328 -9.477 1 94.75 57 THR A CA 1
ATOM 432 C C . THR A 1 57 ? -14.812 -21.406 -10.68 1 94.75 57 THR A C 1
ATOM 434 O O . THR A 1 57 ? -14.062 -22.375 -10.828 1 94.75 57 THR A O 1
ATOM 437 N N . ARG A 1 58 ? -14.875 -20.453 -11.477 1 93.94 58 ARG A N 1
ATOM 438 C CA . ARG A 1 58 ? -14 -20.406 -12.641 1 93.94 58 ARG A CA 1
ATOM 439 C C . ARG A 1 58 ? -12.531 -20.344 -12.219 1 93.94 58 ARG A C 1
ATOM 441 O O . ARG A 1 58 ? -11.703 -21.109 -12.727 1 93.94 58 ARG A O 1
ATOM 448 N N . VAL A 1 59 ? -12.203 -19.562 -11.25 1 94.81 59 VAL A N 1
ATOM 449 C CA . VAL A 1 59 ? -10.828 -19.281 -10.852 1 94.81 59 VAL A CA 1
ATOM 450 C C . VAL A 1 59 ? -10.25 -20.469 -10.094 1 94.81 59 VAL A C 1
ATOM 452 O O . VAL A 1 59 ? -9.094 -20.844 -10.305 1 94.81 59 VAL A O 1
ATOM 455 N N . HIS A 1 60 ? -11.062 -21.125 -9.289 1 95.19 60 HIS A N 1
ATOM 456 C CA . HIS A 1 60 ? -10.484 -22.094 -8.359 1 95.19 60 HIS A CA 1
ATOM 457 C C . HIS A 1 60 ? -10.766 -23.516 -8.797 1 95.19 60 HIS A C 1
ATOM 459 O O . HIS A 1 60 ? -10.086 -24.453 -8.367 1 95.19 60 HIS A O 1
ATOM 465 N N . PHE A 1 61 ? -11.734 -23.719 -9.719 1 92.56 61 PHE A N 1
ATOM 466 C CA . PHE A 1 61 ? -12.102 -25.078 -10.047 1 92.56 61 PHE A CA 1
ATOM 467 C C . PHE A 1 61 ? -11.977 -25.328 -11.547 1 92.56 61 PHE A C 1
ATOM 469 O O . PHE A 1 61 ? -11.359 -26.312 -11.977 1 92.56 61 PHE A O 1
ATOM 476 N N . VAL A 1 62 ? -12.5 -24.469 -12.359 1 89.56 62 VAL A N 1
ATOM 477 C CA . VAL A 1 62 ? -12.438 -24.672 -13.805 1 89.56 62 VAL A CA 1
ATOM 478 C C . VAL A 1 62 ? -10.992 -24.547 -14.281 1 89.56 62 VAL A C 1
ATOM 480 O O . VAL A 1 62 ? -10.586 -25.234 -15.219 1 89.56 62 VAL A O 1
ATOM 483 N N . SER A 1 63 ? -10.211 -23.734 -13.617 1 86.38 63 SER A N 1
ATOM 484 C CA . SER A 1 63 ? -8.812 -23.516 -13.969 1 86.38 63 SER A CA 1
ATOM 485 C C . SER A 1 63 ? -7.988 -24.781 -13.797 1 86.38 63 SER A C 1
ATOM 487 O O . SER A 1 63 ? -6.902 -24.906 -14.359 1 86.38 63 SER A O 1
ATOM 489 N N . ARG A 1 64 ? -8.5 -25.75 -13.117 1 87.56 64 ARG A N 1
ATOM 490 C CA . ARG A 1 64 ? -7.766 -26.984 -12.812 1 87.56 64 ARG A CA 1
ATOM 491 C C . ARG A 1 64 ? -8 -28.031 -13.883 1 87.56 64 ARG A C 1
ATOM 493 O O . ARG A 1 64 ? -7.266 -29.031 -13.961 1 87.56 64 ARG A O 1
ATOM 500 N N . ILE A 1 65 ? -9.07 -28.047 -14.664 1 84.31 65 ILE A N 1
ATOM 501 C CA . ILE A 1 65 ? -9.438 -29.078 -15.641 1 84.31 65 ILE A CA 1
ATOM 502 C C . ILE A 1 65 ? -8.516 -28.984 -16.844 1 84.31 65 ILE A C 1
ATOM 504 O O . ILE A 1 65 ? -8.07 -30.016 -17.375 1 84.31 65 ILE A O 1
ATOM 508 N N . GLY A 1 66 ? -7.938 -27.906 -17.25 1 75.88 66 GLY A N 1
ATOM 509 C CA . GLY A 1 66 ? -7.02 -27.719 -18.359 1 75.88 66 GLY A CA 1
ATOM 510 C C . GLY A 1 66 ? -5.773 -26.938 -17.984 1 75.88 66 GLY A C 1
ATOM 511 O O . GLY A 1 66 ? -5.656 -25.75 -18.297 1 75.88 66 GLY A O 1
ATOM 512 N N . LYS A 1 67 ? -4.871 -27.781 -17.422 1 77.62 67 LYS A N 1
ATOM 513 C CA . LYS A 1 67 ? -3.65 -27.109 -17 1 77.62 67 LYS A CA 1
ATOM 514 C C . LYS A 1 67 ? -2.781 -26.734 -18.203 1 77.62 67 LYS A C 1
ATOM 516 O O . LYS A 1 67 ? -2.291 -27.625 -18.906 1 77.62 67 LYS A O 1
ATOM 521 N N . PRO A 1 68 ? -2.775 -25.516 -18.344 1 83.88 68 PRO A N 1
ATOM 522 C CA . PRO A 1 68 ? -1.927 -25.094 -19.469 1 83.88 68 PRO A CA 1
ATOM 523 C C . PRO A 1 68 ? -0.458 -25.469 -19.266 1 83.88 68 PRO A C 1
ATOM 525 O O . PRO A 1 68 ? -0.006 -25.594 -18.125 1 83.88 68 PRO A O 1
ATOM 528 N N . ASP A 1 69 ? 0.181 -25.734 -20.375 1 93.81 69 ASP A N 1
ATOM 529 C CA . ASP A 1 69 ? 1.628 -25.922 -20.328 1 93.81 69 ASP A CA 1
ATOM 530 C C . ASP A 1 69 ? 2.34 -24.594 -20.031 1 93.81 69 ASP A C 1
ATOM 532 O O . ASP A 1 69 ? 2.418 -23.734 -20.906 1 93.81 69 ASP A O 1
ATOM 536 N N . LEU A 1 70 ? 2.859 -24.484 -18.859 1 96.69 70 LEU A N 1
ATOM 537 C CA . LEU A 1 70 ? 3.475 -23.234 -18.406 1 96.69 70 LEU A CA 1
ATOM 538 C C . LEU A 1 70 ? 4.715 -22.906 -19.219 1 96.69 70 LEU A C 1
ATOM 540 O O . LEU A 1 70 ? 4.992 -21.734 -19.5 1 96.69 70 LEU A O 1
ATOM 544 N N . ARG A 1 71 ? 5.418 -23.938 -19.672 1 96.5 71 ARG A N 1
ATOM 545 C CA . ARG A 1 71 ? 6.629 -23.734 -20.453 1 96.5 71 ARG A CA 1
ATOM 546 C C . ARG A 1 71 ? 6.305 -23.125 -21.812 1 96.5 71 ARG A C 1
ATOM 548 O O . ARG A 1 71 ? 7 -22.219 -22.281 1 96.5 71 ARG A O 1
ATOM 555 N N . LEU A 1 72 ? 5.289 -23.594 -22.375 1 95.38 72 LEU A N 1
ATOM 556 C CA . LEU A 1 72 ? 4.871 -23.109 -23.688 1 95.38 72 LEU A CA 1
ATOM 557 C C . LEU A 1 72 ? 4.266 -21.719 -23.578 1 95.38 72 LEU A C 1
ATOM 559 O O . LEU A 1 72 ? 4.484 -20.875 -24.438 1 95.38 72 LEU A O 1
ATOM 563 N N . ARG A 1 73 ? 3.594 -21.562 -22.547 1 96.19 73 ARG A N 1
ATOM 564 C CA . ARG A 1 73 ? 2.857 -20.312 -22.406 1 96.19 73 ARG A CA 1
ATOM 565 C C . ARG A 1 73 ? 3.785 -19.172 -21.984 1 96.19 73 ARG A C 1
ATOM 567 O O . ARG A 1 73 ? 3.635 -18.031 -22.453 1 96.19 73 ARG A O 1
ATOM 574 N N . TYR A 1 74 ? 4.719 -19.438 -21.078 1 97.75 74 TYR A N 1
ATOM 575 C CA . TYR A 1 74 ? 5.473 -18.328 -20.484 1 97.75 74 TYR A CA 1
ATOM 576 C C . TYR A 1 74 ? 6.961 -18.484 -20.766 1 97.75 74 TYR A C 1
ATOM 578 O O . TYR A 1 74 ? 7.668 -17.484 -20.938 1 97.75 74 TYR A O 1
ATOM 586 N N . GLY A 1 75 ? 7.504 -19.703 -20.766 1 97.31 75 GLY A N 1
ATOM 587 C CA . GLY A 1 75 ? 8.922 -19.922 -20.969 1 97.31 75 GLY A CA 1
ATOM 588 C C . GLY A 1 75 ? 9.484 -21.016 -20.062 1 97.31 75 GLY A C 1
ATOM 589 O O . GLY A 1 75 ? 8.828 -21.453 -19.125 1 97.31 75 GLY A O 1
ATOM 590 N N . PRO A 1 76 ? 10.648 -21.391 -20.328 1 98.31 76 PRO A N 1
ATOM 591 C CA . PRO A 1 76 ? 11.188 -22.609 -19.703 1 98.31 76 PRO A CA 1
ATOM 592 C C . PRO A 1 76 ? 11.758 -22.359 -18.312 1 98.31 76 PRO A C 1
ATOM 594 O O . PRO A 1 76 ? 11.992 -23.312 -17.562 1 98.31 76 PRO A O 1
ATOM 597 N N . TRP A 1 77 ? 12.023 -21.109 -17.969 1 98.81 77 TRP A N 1
ATOM 598 C CA . TRP A 1 77 ? 12.656 -20.828 -16.688 1 98.81 77 TRP A CA 1
ATOM 599 C C . TRP A 1 77 ? 11.75 -19.984 -15.805 1 98.81 77 TRP A C 1
ATOM 601 O O . TRP A 1 77 ? 11.094 -19.062 -16.281 1 98.81 77 TRP A O 1
ATOM 611 N N . ALA A 1 78 ? 11.75 -20.297 -14.5 1 98.88 78 ALA A N 1
ATOM 612 C CA . ALA A 1 78 ? 11.117 -19.469 -13.469 1 98.88 78 ALA A CA 1
ATOM 613 C C . ALA A 1 78 ? 12.133 -19.031 -12.422 1 98.88 78 ALA A C 1
ATOM 615 O O . ALA A 1 78 ? 13.07 -19.766 -12.109 1 98.88 78 ALA A O 1
ATOM 616 N N . VAL A 1 79 ? 11.992 -17.828 -12 1 98.94 79 VAL A N 1
ATOM 617 C CA . VAL A 1 79 ? 12.758 -17.312 -10.875 1 98.94 79 VAL A CA 1
ATOM 618 C C . VAL A 1 79 ? 11.867 -17.234 -9.633 1 98.94 79 VAL A C 1
ATOM 620 O O . VAL A 1 79 ? 10.766 -16.672 -9.68 1 98.94 79 VAL A O 1
ATOM 623 N N . VAL A 1 80 ? 12.305 -17.797 -8.523 1 98.88 80 VAL A N 1
ATOM 624 C CA . VAL A 1 80 ? 11.547 -17.75 -7.273 1 98.88 80 VAL A CA 1
ATOM 625 C C . VAL A 1 80 ? 12.414 -17.172 -6.164 1 98.88 80 VAL A C 1
ATOM 627 O O . VAL A 1 80 ? 13.469 -17.719 -5.836 1 98.88 80 VAL A O 1
ATOM 630 N N . THR A 1 81 ? 11.977 -16.047 -5.609 1 98.75 81 THR A N 1
ATOM 631 C CA . THR A 1 81 ? 12.672 -15.453 -4.473 1 98.75 81 THR A CA 1
ATOM 632 C C . THR A 1 81 ? 12.109 -15.992 -3.158 1 98.75 81 THR A C 1
ATOM 634 O O . THR A 1 81 ? 10.906 -16.219 -3.041 1 98.75 81 THR A O 1
ATOM 637 N N . GLY A 1 82 ? 12.984 -16.141 -2.086 1 96.75 82 GLY A N 1
ATOM 638 C CA . GLY A 1 82 ? 12.531 -16.719 -0.833 1 96.75 82 GLY A CA 1
ATOM 639 C C . GLY A 1 82 ? 12.016 -18.141 -0.986 1 96.75 82 GLY A C 1
ATOM 640 O O . GLY A 1 82 ? 10.906 -18.453 -0.546 1 96.75 82 GLY A O 1
ATOM 641 N N . CYS A 1 83 ? 12.883 -19.062 -1.441 1 96.5 83 CYS A N 1
ATOM 642 C CA . CYS A 1 83 ? 12.414 -20.328 -1.993 1 96.5 83 CYS A CA 1
ATOM 643 C C . CYS A 1 83 ? 12.906 -21.516 -1.154 1 96.5 83 CYS A C 1
ATOM 645 O O . CYS A 1 83 ? 12.906 -22.656 -1.616 1 96.5 83 CYS A O 1
ATOM 647 N N . THR A 1 84 ? 13.352 -21.266 0.052 1 94 84 THR A N 1
ATOM 648 C CA . THR A 1 84 ? 13.945 -22.375 0.793 1 94 84 THR A CA 1
ATOM 649 C C . THR A 1 84 ? 13 -22.859 1.884 1 94 84 THR A C 1
ATOM 651 O O . THR A 1 84 ? 13.266 -23.875 2.545 1 94 84 THR A O 1
ATOM 654 N N . ASP A 1 85 ? 11.938 -22.172 2.076 1 93.44 85 ASP A N 1
ATOM 655 C CA . ASP A 1 85 ? 10.906 -22.594 3.012 1 93.44 85 ASP A CA 1
ATOM 656 C C . ASP A 1 85 ? 9.539 -22.047 2.615 1 93.44 85 ASP A C 1
ATOM 658 O O . ASP A 1 85 ? 9.438 -21.219 1.709 1 93.44 85 ASP A O 1
ATOM 662 N N . GLY A 1 86 ? 8.539 -22.594 3.16 1 95.44 86 GLY A N 1
ATOM 663 C CA . GLY A 1 86 ? 7.207 -22.016 3.098 1 95.44 86 GLY A CA 1
ATOM 664 C C . GLY A 1 86 ? 6.617 -22.031 1.7 1 95.44 86 GLY A C 1
ATOM 665 O O . GLY A 1 86 ? 6.754 -23.016 0.971 1 95.44 86 GLY A O 1
ATOM 666 N N . ILE A 1 87 ? 5.941 -20.969 1.409 1 97.56 87 ILE A N 1
ATOM 667 C CA . ILE A 1 87 ? 5.203 -20.844 0.157 1 97.56 87 ILE A CA 1
ATOM 668 C C . ILE A 1 87 ? 6.18 -20.844 -1.019 1 97.56 87 ILE A C 1
ATOM 670 O O . ILE A 1 87 ? 5.922 -21.484 -2.043 1 97.56 87 ILE A O 1
ATOM 674 N N . GLY A 1 88 ? 7.332 -20.203 -0.868 1 98.38 88 GLY A N 1
ATOM 675 C CA . GLY A 1 88 ? 8.32 -20.141 -1.936 1 98.38 88 GLY A CA 1
ATOM 676 C C . GLY A 1 88 ? 8.859 -21.484 -2.338 1 98.38 88 GLY A C 1
ATOM 677 O O . GLY A 1 88 ? 8.953 -21.797 -3.527 1 98.38 88 GLY A O 1
ATOM 678 N N . LYS A 1 89 ? 9.18 -22.219 -1.342 1 98.12 89 LYS A N 1
ATOM 679 C CA . LYS A 1 89 ? 9.68 -23.578 -1.601 1 98.12 89 LYS A CA 1
ATOM 680 C C . LYS A 1 89 ? 8.617 -24.422 -2.293 1 98.12 89 LYS A C 1
ATOM 682 O O . LYS A 1 89 ? 8.906 -25.094 -3.283 1 98.12 89 LYS A O 1
ATOM 687 N N . ALA A 1 90 ? 7.414 -24.375 -1.776 1 98.5 90 ALA A N 1
ATOM 688 C CA . ALA A 1 90 ? 6.312 -25.141 -2.336 1 98.5 90 ALA A CA 1
ATOM 689 C C . ALA A 1 90 ? 5.992 -24.703 -3.76 1 98.5 90 ALA A C 1
ATOM 691 O O . ALA A 1 90 ? 5.715 -25.531 -4.629 1 98.5 90 ALA A O 1
ATOM 692 N N . TYR A 1 91 ? 6.035 -23.422 -4.004 1 98.75 91 TYR A N 1
ATOM 693 C CA . TYR A 1 91 ? 5.746 -22.875 -5.324 1 98.75 91 TYR A CA 1
ATOM 694 C C . TYR A 1 91 ? 6.805 -23.297 -6.332 1 98.75 91 TYR A C 1
ATOM 696 O O . TYR A 1 91 ? 6.48 -23.672 -7.465 1 98.75 91 TYR A O 1
ATOM 704 N N . ALA A 1 92 ? 8.07 -23.266 -5.902 1 98.81 92 ALA A N 1
ATOM 705 C CA . ALA A 1 92 ? 9.164 -23.734 -6.75 1 98.81 92 ALA A CA 1
ATOM 706 C C . ALA A 1 92 ? 8.984 -25.203 -7.121 1 98.81 92 ALA A C 1
ATOM 708 O O . ALA A 1 92 ? 9.148 -25.578 -8.281 1 98.81 92 ALA A O 1
ATOM 709 N N . GLN A 1 93 ? 8.609 -25.984 -6.168 1 98.69 93 GLN A N 1
ATOM 710 C CA . GLN A 1 93 ? 8.406 -27.406 -6.398 1 98.69 93 GLN A CA 1
ATOM 711 C C . GLN A 1 93 ? 7.227 -27.656 -7.34 1 98.69 93 GLN A C 1
ATOM 713 O O . GLN A 1 93 ? 7.293 -28.516 -8.219 1 98.69 93 GLN A O 1
ATOM 718 N N . GLU A 1 94 ? 6.168 -26.875 -7.145 1 98.31 94 GLU A N 1
ATOM 719 C CA . GLU A 1 94 ? 4.996 -27.031 -8 1 98.31 94 GLU A CA 1
ATOM 720 C C . GLU A 1 94 ? 5.312 -26.656 -9.445 1 98.31 94 GLU A C 1
ATOM 722 O O . GLU A 1 94 ? 4.879 -27.328 -10.375 1 98.31 94 GLU A O 1
ATOM 727 N N . LEU A 1 95 ? 6.062 -25.578 -9.648 1 98.69 95 LEU A N 1
ATOM 728 C CA . LEU A 1 95 ? 6.492 -25.172 -10.984 1 98.69 95 LEU A CA 1
ATOM 729 C C . LEU A 1 95 ? 7.355 -26.25 -11.625 1 98.69 95 LEU A C 1
ATOM 731 O O . LEU A 1 95 ? 7.164 -26.594 -12.797 1 98.69 95 LEU A O 1
ATOM 735 N N . ALA A 1 96 ? 8.266 -26.812 -10.859 1 98.75 96 ALA A N 1
ATOM 736 C CA . ALA A 1 96 ? 9.148 -27.859 -11.344 1 98.75 96 ALA A CA 1
ATOM 737 C C . ALA A 1 96 ? 8.359 -29.109 -11.734 1 98.75 96 ALA A C 1
ATOM 739 O O . ALA A 1 96 ? 8.672 -29.766 -12.734 1 98.75 96 ALA A O 1
ATOM 740 N N . SER A 1 97 ? 7.355 -29.406 -10.945 1 98.06 97 SER A N 1
ATOM 741 C CA . SER A 1 97 ? 6.527 -30.578 -11.227 1 98.06 97 SER A CA 1
ATOM 742 C C . SER A 1 97 ? 5.793 -30.438 -12.555 1 98.06 97 SER A C 1
ATOM 744 O O . SER A 1 97 ? 5.363 -31.422 -13.141 1 98.06 97 SER A O 1
ATOM 746 N N . ARG A 1 98 ? 5.746 -29.234 -13 1 96.94 98 ARG A N 1
ATOM 747 C CA . ARG A 1 98 ? 5.09 -28.969 -14.273 1 96.94 98 ARG A CA 1
ATOM 748 C C . ARG A 1 98 ? 6.117 -28.75 -15.383 1 96.94 98 ARG A C 1
ATOM 750 O O . ARG A 1 98 ? 5.793 -28.203 -16.438 1 96.94 98 ARG A O 1
ATOM 757 N N . GLY A 1 99 ? 7.344 -29.016 -15.07 1 97.69 99 GLY A N 1
ATOM 758 C CA . GLY A 1 99 ? 8.367 -29.109 -16.094 1 97.69 99 GLY A CA 1
ATOM 759 C C . GLY A 1 99 ? 9.156 -27.812 -16.266 1 97.69 99 GLY A C 1
ATOM 760 O O . GLY A 1 99 ? 9.953 -27.688 -17.188 1 97.69 99 GLY A O 1
ATOM 761 N N . VAL A 1 100 ? 9 -26.859 -15.422 1 98.56 100 VAL A N 1
ATOM 762 C CA . VAL A 1 100 ? 9.672 -25.562 -15.531 1 98.56 100 VAL A CA 1
ATOM 763 C C . VAL A 1 100 ? 11.016 -25.609 -14.805 1 98.56 100 VAL A C 1
ATOM 765 O O . VAL A 1 100 ? 11.102 -26.125 -13.68 1 98.56 100 VAL A O 1
ATOM 768 N N . ASN A 1 101 ? 12.086 -25.125 -15.445 1 98.81 101 ASN A N 1
ATOM 769 C CA . ASN A 1 101 ? 13.367 -24.938 -14.766 1 98.81 101 ASN A CA 1
ATOM 770 C C . ASN A 1 101 ? 13.305 -23.812 -13.742 1 98.81 101 ASN A C 1
ATOM 772 O O . ASN A 1 101 ? 12.547 -22.859 -13.906 1 98.81 101 ASN A O 1
ATOM 776 N N . ILE A 1 102 ? 14.172 -23.938 -12.703 1 98.75 102 ILE A N 1
ATOM 777 C CA . ILE A 1 102 ? 13.969 -23 -11.617 1 98.75 102 ILE A CA 1
ATOM 778 C C . ILE A 1 102 ? 15.289 -22.312 -11.266 1 98.75 102 ILE A C 1
ATOM 780 O O . ILE A 1 102 ? 16.297 -22.984 -11.055 1 98.75 102 ILE A O 1
ATOM 784 N N . VAL A 1 103 ? 15.305 -21 -11.234 1 98.81 103 VAL A N 1
ATOM 785 C CA . VAL A 1 103 ? 16.344 -20.234 -10.547 1 98.81 103 VAL A CA 1
ATOM 786 C C . VAL A 1 103 ? 15.898 -19.938 -9.117 1 98.81 103 VAL A C 1
ATOM 788 O O . VAL A 1 103 ? 14.875 -19.281 -8.898 1 98.81 103 VAL A O 1
ATOM 791 N N . LEU A 1 104 ? 16.703 -20.453 -8.18 1 98.69 104 LEU A N 1
ATOM 792 C CA . LEU A 1 104 ? 16.406 -20.328 -6.758 1 98.69 104 LEU A CA 1
ATOM 793 C C . LEU A 1 104 ? 17.219 -19.219 -6.121 1 98.69 104 LEU A C 1
ATOM 795 O O . LEU A 1 104 ? 18.453 -19.234 -6.191 1 98.69 104 LEU A O 1
ATOM 799 N N . ILE A 1 105 ? 16.531 -18.234 -5.496 1 98.62 105 ILE A N 1
ATOM 800 C CA . ILE A 1 105 ? 17.25 -17.125 -4.871 1 98.62 105 ILE A CA 1
ATOM 801 C C . ILE A 1 105 ? 16.906 -17.062 -3.389 1 98.62 105 ILE A C 1
ATOM 803 O O . ILE A 1 105 ? 15.727 -16.922 -3.027 1 98.62 105 ILE A O 1
ATOM 807 N N . SER A 1 106 ? 17.828 -17.125 -2.518 1 97.69 106 SER A N 1
ATOM 808 C CA . SER A 1 106 ? 17.656 -17 -1.072 1 97.69 106 SER A CA 1
ATOM 809 C C . SER A 1 106 ? 18.984 -16.672 -0.386 1 97.69 106 SER A C 1
ATOM 811 O O . SER A 1 106 ? 20.016 -16.562 -1.045 1 97.69 106 SER A O 1
ATOM 813 N N . ARG A 1 107 ? 18.969 -16.531 0.895 1 95.94 107 ARG A N 1
ATOM 814 C CA . ARG A 1 107 ? 20.141 -16.031 1.608 1 95.94 107 ARG A CA 1
ATOM 815 C C . ARG A 1 107 ? 21.031 -17.188 2.074 1 95.94 107 ARG A C 1
ATOM 817 O O . ARG A 1 107 ? 22.234 -17 2.254 1 95.94 107 ARG A O 1
ATOM 824 N N . ASN A 1 108 ? 20.484 -18.375 2.23 1 96.44 108 ASN A N 1
ATOM 825 C CA . ASN A 1 108 ? 21.234 -19.5 2.805 1 96.44 108 ASN A CA 1
ATOM 826 C C . ASN A 1 108 ? 21.75 -20.438 1.726 1 96.44 108 ASN A C 1
ATOM 828 O O . ASN A 1 108 ? 20.953 -21.172 1.118 1 96.44 108 ASN A O 1
ATOM 832 N N . GLN A 1 109 ? 23.031 -20.531 1.613 1 97.12 109 GLN A N 1
ATOM 833 C CA . GLN A 1 109 ? 23.656 -21.312 0.545 1 97.12 109 GLN A CA 1
ATOM 834 C C . GLN A 1 109 ? 23.359 -22.797 0.688 1 97.12 109 GLN A C 1
ATOM 836 O O . GLN A 1 109 ? 22.984 -23.453 -0.286 1 97.12 109 GLN A O 1
ATOM 841 N N . THR A 1 110 ? 23.453 -23.266 1.881 1 98.06 110 THR A N 1
ATOM 842 C CA . THR A 1 110 ? 23.234 -24.688 2.133 1 98.06 110 THR A CA 1
ATOM 843 C C . THR A 1 110 ? 21.797 -25.078 1.843 1 98.06 110 THR A C 1
ATOM 845 O O . THR A 1 110 ? 21.547 -26.109 1.201 1 98.06 110 THR A O 1
ATOM 848 N N . LYS A 1 111 ? 20.859 -24.297 2.279 1 97.62 111 LYS A N 1
ATOM 849 C CA . LYS A 1 111 ? 19.453 -24.578 2.023 1 97.62 111 LYS A CA 1
ATOM 850 C C . LYS A 1 111 ? 19.141 -24.5 0.531 1 97.62 111 LYS A C 1
ATOM 852 O O . LYS A 1 111 ? 18.328 -25.281 0.018 1 97.62 111 LYS A O 1
ATOM 857 N N . LEU A 1 112 ? 19.797 -23.609 -0.127 1 98.31 112 LEU A N 1
ATOM 858 C CA . LEU A 1 112 ? 19.609 -23.469 -1.567 1 98.31 112 LEU A CA 1
ATOM 859 C C . LEU A 1 112 ? 20.062 -24.719 -2.303 1 98.31 112 LEU A C 1
ATOM 861 O O . LEU A 1 112 ? 19.328 -25.25 -3.145 1 98.31 112 LEU A O 1
ATOM 865 N N . GLU A 1 113 ? 21.234 -25.188 -1.985 1 98.31 113 GLU A N 1
ATOM 866 C CA . GLU A 1 113 ? 21.797 -26.359 -2.625 1 98.31 113 GLU A CA 1
ATOM 867 C C . GLU A 1 113 ? 20.922 -27.594 -2.375 1 98.31 113 GLU A C 1
ATOM 869 O O . GLU A 1 113 ? 20.672 -28.391 -3.289 1 98.31 113 GLU A O 1
ATOM 874 N N . ASN A 1 114 ? 20.469 -27.703 -1.171 1 98.31 114 ASN A N 1
ATOM 875 C CA . ASN A 1 114 ? 19.609 -28.812 -0.827 1 98.31 114 ASN A CA 1
ATOM 876 C C . ASN A 1 114 ? 18.281 -28.766 -1.598 1 98.31 114 ASN A C 1
ATOM 878 O O . ASN A 1 114 ? 17.812 -29.781 -2.096 1 98.31 114 ASN A O 1
ATOM 882 N N . THR A 1 115 ? 17.719 -27.594 -1.667 1 98.38 115 THR A N 1
ATOM 883 C CA . THR A 1 115 ? 16.469 -27.406 -2.393 1 98.38 115 THR A CA 1
ATOM 884 C C . THR A 1 115 ? 16.641 -27.703 -3.879 1 98.38 115 THR A C 1
ATOM 886 O O . THR A 1 115 ? 15.812 -28.375 -4.492 1 98.38 115 THR A O 1
ATOM 889 N N . ALA A 1 116 ? 17.734 -27.266 -4.445 1 98.56 116 ALA A N 1
ATOM 890 C CA . ALA A 1 116 ? 18.047 -27.5 -5.855 1 98.56 116 ALA A CA 1
ATOM 891 C C . ALA A 1 116 ? 18.188 -28.984 -6.141 1 98.56 116 ALA A C 1
ATOM 893 O O . ALA A 1 116 ? 17.594 -29.5 -7.094 1 98.56 116 ALA A O 1
ATOM 894 N N . ARG A 1 117 ? 18.906 -29.656 -5.305 1 98.38 117 ARG A N 1
ATOM 895 C CA . ARG A 1 117 ? 19.125 -31.094 -5.469 1 98.38 117 ARG A CA 1
ATOM 896 C C . ARG A 1 117 ? 17.797 -31.859 -5.402 1 98.38 117 ARG A C 1
ATOM 898 O O . ARG A 1 117 ? 17.562 -32.75 -6.203 1 98.38 117 ARG A O 1
ATOM 905 N N . THR A 1 118 ? 17.016 -31.453 -4.457 1 98.38 118 THR A N 1
ATOM 906 C CA . THR A 1 118 ? 15.727 -32.094 -4.273 1 98.38 118 THR A CA 1
ATOM 907 C C . THR A 1 118 ? 14.844 -31.906 -5.5 1 98.38 118 THR A C 1
ATOM 909 O O . THR A 1 118 ? 14.227 -32.844 -5.992 1 98.38 118 THR A O 1
ATOM 912 N N . ILE A 1 119 ? 14.812 -30.75 -6.051 1 98.56 119 ILE A N 1
ATOM 913 C CA . ILE A 1 119 ? 13.977 -30.406 -7.195 1 98.56 119 ILE A CA 1
ATOM 914 C C . ILE A 1 119 ? 14.469 -31.156 -8.43 1 98.56 119 ILE A C 1
ATOM 916 O O . ILE A 1 119 ? 13.664 -31.75 -9.156 1 98.56 119 ILE A O 1
ATOM 920 N N . GLU A 1 120 ? 15.75 -31.172 -8.641 1 98.62 120 GLU A N 1
ATOM 921 C CA . GLU A 1 120 ? 16.312 -31.875 -9.789 1 98.62 120 GLU A CA 1
ATOM 922 C C . GLU A 1 120 ? 16.062 -33.375 -9.703 1 98.62 120 GLU A C 1
ATOM 924 O O . GLU A 1 120 ? 15.711 -34 -10.703 1 98.62 120 GLU A O 1
ATOM 929 N N . SER A 1 121 ? 16.172 -33.875 -8.547 1 98.38 121 SER A N 1
ATOM 930 C CA . SER A 1 121 ? 16 -35.312 -8.344 1 98.38 121 SER A CA 1
ATOM 931 C C . SER A 1 121 ? 14.555 -35.719 -8.516 1 98.38 121 SER A C 1
ATOM 933 O O . SER A 1 121 ? 14.266 -36.75 -9.125 1 98.38 121 SER A O 1
ATOM 935 N N . LEU A 1 122 ? 13.648 -34.969 -8.039 1 98.12 122 LEU A N 1
ATOM 936 C CA . LEU A 1 122 ? 12.242 -35.344 -8 1 98.12 122 LEU A CA 1
ATOM 937 C C . LEU A 1 122 ? 11.578 -35.094 -9.352 1 98.12 122 LEU A C 1
ATOM 939 O O . LEU A 1 122 ? 10.703 -35.844 -9.766 1 98.12 122 LEU A O 1
ATOM 943 N N . PHE A 1 123 ? 12.016 -34.031 -10.055 1 98.12 123 PHE A N 1
ATOM 944 C CA . PHE A 1 123 ? 11.18 -33.594 -11.172 1 98.12 123 PHE A CA 1
ATOM 945 C C . PHE A 1 123 ? 11.977 -33.625 -12.477 1 98.12 123 PHE A C 1
ATOM 947 O O . PHE A 1 123 ? 11.406 -33.406 -13.555 1 98.12 123 PHE A O 1
ATOM 954 N N . GLY A 1 124 ? 13.32 -33.75 -12.461 1 98 124 GLY A N 1
ATOM 955 C CA . GLY A 1 124 ? 14.141 -33.906 -13.648 1 98 124 GLY A CA 1
ATOM 956 C C . GLY A 1 124 ? 14.312 -32.625 -14.43 1 98 124 GLY A C 1
ATOM 957 O O . GLY A 1 124 ? 14.469 -32.656 -15.648 1 98 124 GLY A O 1
ATOM 958 N N . VAL A 1 125 ? 14.125 -31.5 -13.758 1 98.5 125 VAL A N 1
ATOM 959 C CA . VAL A 1 125 ? 14.312 -30.188 -14.391 1 98.5 125 VAL A CA 1
ATOM 960 C C . VAL A 1 125 ? 15.664 -29.609 -13.984 1 98.5 125 VAL A C 1
ATOM 962 O O . VAL A 1 125 ? 16.359 -30.172 -13.125 1 98.5 125 VAL A O 1
ATOM 965 N N . GLU A 1 126 ? 16.125 -28.5 -14.641 1 98.38 126 GLU A N 1
ATOM 966 C CA . GLU A 1 126 ? 17.359 -27.812 -14.305 1 98.38 126 GLU A CA 1
ATOM 967 C C . GLU A 1 126 ? 17.109 -26.75 -13.234 1 98.38 126 GLU A C 1
ATOM 969 O O . GLU A 1 126 ? 16.047 -26.156 -13.172 1 98.38 126 GLU A O 1
ATOM 974 N N . THR A 1 127 ? 18.094 -26.578 -12.398 1 98.38 127 THR A N 1
ATOM 975 C CA . THR A 1 127 ? 18.016 -25.5 -11.406 1 98.38 127 THR A CA 1
ATOM 976 C C . THR A 1 127 ? 19.281 -24.641 -11.461 1 98.38 127 THR A C 1
ATOM 978 O O . THR A 1 127 ? 20.328 -25.078 -11.953 1 98.38 127 THR A O 1
ATOM 981 N N . ALA A 1 128 ? 19.188 -23.406 -11.125 1 98.06 128 ALA A N 1
ATOM 982 C CA . ALA A 1 128 ? 20.281 -22.484 -10.812 1 98.06 128 ALA A CA 1
ATOM 983 C C . ALA A 1 128 ? 20.062 -21.797 -9.469 1 98.06 128 ALA A C 1
ATOM 985 O O . ALA A 1 128 ? 18.922 -21.531 -9.086 1 98.06 128 ALA A O 1
ATOM 986 N N . ILE A 1 129 ? 21.141 -21.594 -8.734 1 98.06 129 ILE A N 1
ATOM 987 C CA . ILE A 1 129 ? 21 -20.984 -7.414 1 98.06 129 ILE A CA 1
ATOM 988 C C . ILE A 1 129 ? 21.719 -19.641 -7.379 1 98.06 129 ILE A C 1
ATOM 990 O O . ILE A 1 129 ? 22.797 -19.5 -7.984 1 98.06 129 ILE A O 1
ATOM 994 N N . ILE A 1 130 ? 21.141 -18.672 -6.719 1 98.12 130 ILE A N 1
ATOM 995 C CA . ILE A 1 130 ? 21.75 -17.375 -6.453 1 98.12 130 ILE A CA 1
ATOM 996 C C . ILE A 1 130 ? 21.641 -17.047 -4.965 1 98.12 130 ILE A C 1
ATOM 998 O O . ILE A 1 130 ? 20.531 -16.906 -4.434 1 98.12 130 ILE A O 1
ATOM 1002 N N . GLN A 1 131 ? 22.781 -16.969 -4.297 1 97.62 131 GLN A N 1
ATOM 1003 C CA . GLN A 1 131 ? 22.766 -16.516 -2.908 1 97.62 131 GLN A CA 1
ATOM 1004 C C . GLN A 1 131 ? 22.656 -15 -2.824 1 97.62 131 GLN A C 1
ATOM 1006 O O . GLN A 1 131 ? 23.516 -14.281 -3.334 1 97.62 131 GLN A O 1
ATOM 1011 N N . ALA A 1 132 ? 21.578 -14.539 -2.244 1 97.06 132 ALA A N 1
ATOM 1012 C CA . ALA A 1 132 ? 21.391 -13.094 -2.107 1 97.06 132 ALA A CA 1
ATOM 1013 C C . ALA A 1 132 ? 20.594 -12.766 -0.845 1 97.06 132 ALA A C 1
ATOM 1015 O O . ALA A 1 132 ? 19.609 -13.438 -0.533 1 97.06 132 ALA A O 1
ATOM 1016 N N . ASP A 1 133 ? 21.078 -11.852 -0.119 1 96.56 133 ASP A N 1
ATOM 1017 C CA . ASP A 1 133 ? 20.359 -11.273 1.009 1 96.56 133 ASP A CA 1
ATOM 1018 C C . ASP A 1 133 ? 19.672 -9.961 0.608 1 96.56 133 ASP A C 1
ATOM 1020 O O . ASP A 1 133 ? 20.328 -8.922 0.518 1 96.56 133 ASP A O 1
ATOM 1024 N N . PHE A 1 134 ? 18.391 -10.008 0.508 1 95.94 134 PHE A N 1
ATOM 1025 C CA . PHE A 1 134 ? 17.625 -8.898 -0.062 1 95.94 134 PHE A CA 1
ATOM 1026 C C . PHE A 1 134 ? 17.562 -7.727 0.911 1 95.94 134 PHE A C 1
ATOM 1028 O O . PHE A 1 134 ? 17.078 -6.648 0.559 1 95.94 134 PHE A O 1
ATOM 1035 N N . SER A 1 135 ? 18.031 -7.918 2.146 1 94 135 SER A N 1
ATOM 1036 C CA . SER A 1 135 ? 18.094 -6.82 3.105 1 94 135 SER A CA 1
ATOM 1037 C C . SER A 1 135 ? 19.344 -5.977 2.918 1 94 135 SER A C 1
ATOM 1039 O O . SER A 1 135 ? 19.516 -4.957 3.584 1 94 135 SER A O 1
ATOM 1041 N N . LYS A 1 136 ? 20.266 -6.395 1.996 1 90.31 136 LYS A N 1
ATOM 1042 C CA . LYS A 1 136 ? 21.594 -5.797 1.927 1 90.31 136 LYS A CA 1
ATOM 1043 C C . LYS A 1 136 ? 21.656 -4.73 0.835 1 90.31 136 LYS A C 1
ATOM 1045 O O . LYS A 1 136 ? 22.75 -4.402 0.346 1 90.31 136 LYS A O 1
ATOM 1050 N N . GLY A 1 137 ? 20.625 -4.199 0.357 1 87.12 137 GLY A N 1
ATOM 1051 C CA . GLY A 1 137 ? 20.672 -2.986 -0.445 1 87.12 137 GLY A CA 1
ATOM 1052 C C . GLY A 1 137 ? 20.625 -3.256 -1.938 1 87.12 137 GLY A C 1
ATOM 1053 O O . GLY A 1 137 ? 20.297 -4.367 -2.361 1 87.12 137 GLY A O 1
ATOM 1054 N N . ARG A 1 138 ? 20.984 -2.285 -2.711 1 91.69 138 ARG A N 1
ATOM 1055 C CA . ARG A 1 138 ? 20.766 -2.242 -4.152 1 91.69 138 ARG A CA 1
ATOM 1056 C C . ARG A 1 138 ? 21.828 -3.061 -4.895 1 91.69 138 ARG A C 1
ATOM 1058 O O . ARG A 1 138 ? 21.562 -3.58 -5.98 1 91.69 138 ARG A O 1
ATOM 1065 N N . GLU A 1 139 ? 22.938 -3.287 -4.391 1 92.94 139 GLU A N 1
ATOM 1066 C CA . GLU A 1 139 ? 24.094 -3.863 -5.066 1 92.94 139 GLU A CA 1
ATOM 1067 C C . GLU A 1 139 ? 23.875 -5.336 -5.387 1 92.94 139 GLU A C 1
ATOM 1069 O O . GLU A 1 139 ? 24.453 -5.871 -6.332 1 92.94 139 GLU A O 1
ATOM 1074 N N . ILE A 1 140 ? 23.047 -6.008 -4.707 1 94.94 140 ILE A N 1
ATOM 1075 C CA . ILE A 1 140 ? 22.859 -7.445 -4.875 1 94.94 140 ILE A CA 1
ATOM 1076 C C . ILE A 1 140 ? 22.234 -7.73 -6.234 1 94.94 140 ILE A C 1
ATOM 1078 O O . ILE A 1 140 ? 22.391 -8.82 -6.785 1 94.94 140 ILE A O 1
ATOM 1082 N N . TYR A 1 141 ? 21.531 -6.777 -6.789 1 96.62 141 TYR A N 1
ATOM 1083 C CA . TYR A 1 141 ? 20.766 -7.012 -8.008 1 96.62 141 TYR A CA 1
ATOM 1084 C C . TYR A 1 141 ? 21.672 -7.094 -9.227 1 96.62 141 TYR A C 1
ATOM 1086 O O . TYR A 1 141 ? 21.312 -7.684 -10.242 1 96.62 141 TYR A O 1
ATOM 1094 N N . VAL A 1 142 ? 22.859 -6.527 -9.102 1 94.88 142 VAL A N 1
ATOM 1095 C CA . VAL A 1 142 ? 23.844 -6.637 -10.18 1 94.88 142 VAL A CA 1
ATOM 1096 C C . VAL A 1 142 ? 24.25 -8.094 -10.367 1 94.88 142 VAL A C 1
ATOM 1098 O O . VAL A 1 142 ? 24.281 -8.602 -11.492 1 94.88 142 VAL A O 1
ATOM 1101 N N . GLY A 1 143 ? 24.516 -8.758 -9.25 1 94.25 143 GLY A N 1
ATOM 1102 C CA . GLY A 1 143 ? 24.859 -10.164 -9.305 1 94.25 143 GLY A CA 1
ATOM 1103 C C . GLY A 1 143 ? 23.719 -11.047 -9.781 1 94.25 143 GLY A C 1
ATOM 1104 O O . GLY A 1 143 ? 23.953 -12.016 -10.516 1 94.25 143 GLY A O 1
ATOM 1105 N N . ILE A 1 144 ? 22.531 -10.727 -9.422 1 97.62 144 ILE A N 1
ATOM 1106 C CA . ILE A 1 144 ? 21.344 -11.477 -9.852 1 97.62 144 ILE A CA 1
ATOM 1107 C C . ILE A 1 144 ? 21.188 -11.352 -11.367 1 97.62 144 ILE A C 1
ATOM 1109 O O . ILE A 1 144 ? 20.969 -12.344 -12.055 1 97.62 144 ILE A O 1
ATOM 1113 N N . ALA A 1 145 ? 21.359 -10.141 -11.836 1 96.81 145 ALA A N 1
ATOM 1114 C CA . ALA A 1 145 ? 21.219 -9.875 -13.266 1 96.81 145 ALA A CA 1
ATOM 1115 C C . ALA A 1 145 ? 22.219 -10.695 -14.078 1 96.81 145 ALA A C 1
ATOM 1117 O O . ALA A 1 145 ? 21.891 -11.242 -15.125 1 96.81 145 ALA A O 1
ATOM 1118 N N . GLU A 1 146 ? 23.375 -10.773 -13.586 1 94.88 146 GLU A N 1
ATOM 1119 C CA . GLU A 1 146 ? 24.438 -11.508 -14.273 1 94.88 146 GLU A CA 1
ATOM 1120 C C . GLU A 1 146 ? 24.109 -12.992 -14.375 1 94.88 146 GLU A C 1
ATOM 1122 O O . GLU A 1 146 ? 24.328 -13.617 -15.414 1 94.88 146 GLU A O 1
ATOM 1127 N N . THR A 1 147 ? 23.562 -13.531 -13.344 1 93.62 147 THR A N 1
ATOM 1128 C CA . THR A 1 147 ? 23.234 -14.953 -13.312 1 93.62 147 THR A CA 1
ATOM 1129 C C . THR A 1 147 ? 22.031 -15.25 -14.219 1 93.62 147 THR A C 1
ATOM 1131 O O . THR A 1 147 ? 21.938 -16.344 -14.789 1 93.62 147 THR A O 1
ATOM 1134 N N . LEU A 1 148 ? 21.156 -14.336 -14.383 1 97.06 148 LEU A N 1
ATOM 1135 C CA . LEU A 1 148 ? 19.938 -14.547 -15.156 1 97.06 148 LEU A CA 1
ATOM 1136 C C . LEU A 1 148 ? 20.188 -14.328 -16.641 1 97.06 148 LEU A C 1
ATOM 1138 O O . LEU A 1 148 ? 19.359 -14.68 -17.484 1 97.06 148 LEU A O 1
ATOM 1142 N N . ARG A 1 149 ? 21.406 -13.766 -16.906 1 92.94 149 ARG A N 1
ATOM 1143 C CA . ARG A 1 149 ? 21.719 -13.492 -18.297 1 92.94 149 ARG A CA 1
ATOM 1144 C C . ARG A 1 149 ? 21.656 -14.766 -19.141 1 92.94 149 ARG A C 1
ATOM 1146 O O . ARG A 1 149 ? 22.188 -15.805 -18.734 1 92.94 149 ARG A O 1
ATOM 1153 N N . GLY A 1 150 ? 20.969 -14.703 -20.266 1 92.38 150 GLY A N 1
ATOM 1154 C CA . GLY A 1 150 ? 20.906 -15.812 -21.188 1 92.38 150 GLY A CA 1
ATOM 1155 C C . GLY A 1 150 ? 19.766 -16.781 -20.891 1 92.38 150 GLY A C 1
ATOM 1156 O O . GLY A 1 150 ? 19.484 -17.688 -21.672 1 92.38 150 GLY A O 1
ATOM 1157 N N . LYS A 1 151 ? 19.172 -16.641 -19.781 1 96.56 151 LYS A N 1
ATOM 1158 C CA . LYS A 1 151 ? 18.047 -17.5 -19.438 1 96.56 151 LYS A CA 1
ATOM 1159 C C . LYS A 1 151 ? 16.734 -16.906 -19.938 1 96.56 151 LYS A C 1
ATOM 1161 O O . LYS A 1 151 ? 16.484 -15.711 -19.781 1 96.56 151 LYS A O 1
ATOM 1166 N N . ASP A 1 152 ? 15.984 -17.734 -20.578 1 98 152 ASP A N 1
ATOM 1167 C CA . ASP A 1 152 ? 14.641 -17.359 -21 1 98 152 ASP A CA 1
ATOM 1168 C C . ASP A 1 152 ? 13.648 -17.453 -19.844 1 98 152 ASP A C 1
ATOM 1170 O O . ASP A 1 152 ? 12.859 -18.406 -19.766 1 98 152 ASP A O 1
ATOM 1174 N N . VAL A 1 153 ? 13.656 -16.422 -19 1 98.69 153 VAL A N 1
ATOM 1175 C CA . VAL A 1 153 ? 12.805 -16.406 -17.812 1 98.69 153 VAL A CA 1
ATOM 1176 C C . VAL A 1 153 ? 11.375 -16.031 -18.203 1 98.69 153 VAL A C 1
ATOM 1178 O O . VAL A 1 153 ? 11.109 -14.906 -18.625 1 98.69 153 VAL A O 1
ATOM 1181 N N . GLY A 1 154 ? 10.523 -16.984 -17.984 1 98.69 154 GLY A N 1
ATOM 1182 C CA . GLY A 1 154 ? 9.133 -16.766 -18.359 1 98.69 154 GLY A CA 1
ATOM 1183 C C . GLY A 1 154 ? 8.234 -16.5 -17.156 1 98.69 154 GLY A C 1
ATOM 1184 O O . GLY A 1 154 ? 7.137 -15.969 -17.312 1 98.69 154 GLY A O 1
ATOM 1185 N N . ILE A 1 155 ? 8.695 -16.891 -15.961 1 98.88 155 ILE A N 1
ATOM 1186 C CA . ILE A 1 155 ? 7.891 -16.688 -14.758 1 98.88 155 ILE A CA 1
ATOM 1187 C C . ILE A 1 155 ? 8.773 -16.109 -13.641 1 98.88 155 ILE A C 1
ATOM 1189 O O . ILE A 1 155 ? 9.852 -16.641 -13.375 1 98.88 155 ILE A O 1
ATOM 1193 N N . LEU A 1 156 ? 8.391 -15.008 -13.086 1 98.94 156 LEU A N 1
ATOM 1194 C CA . LEU A 1 156 ? 9 -14.43 -11.891 1 98.94 156 LEU A CA 1
ATOM 1195 C C . LEU A 1 156 ? 8.055 -14.516 -10.703 1 98.94 156 LEU A C 1
ATOM 1197 O O . LEU A 1 156 ? 6.934 -14 -10.75 1 98.94 156 LEU A O 1
ATOM 1201 N N . VAL A 1 157 ? 8.461 -15.234 -9.656 1 98.94 157 VAL A N 1
ATOM 1202 C CA . VAL A 1 157 ? 7.695 -15.32 -8.422 1 98.94 157 VAL A CA 1
ATOM 1203 C C . VAL A 1 157 ? 8.375 -14.508 -7.324 1 98.94 157 VAL A C 1
ATOM 1205 O O . VAL A 1 157 ? 9.352 -14.961 -6.723 1 98.94 157 VAL A O 1
ATOM 1208 N N . ASN A 1 158 ? 7.832 -13.352 -7.113 1 98.88 158 ASN A N 1
ATOM 1209 C CA . ASN A 1 158 ? 8.258 -12.531 -5.988 1 98.88 158 ASN A CA 1
ATOM 1210 C C . ASN A 1 158 ? 7.598 -12.977 -4.688 1 98.88 158 ASN A C 1
ATOM 1212 O O . ASN A 1 158 ? 6.504 -12.516 -4.355 1 98.88 158 ASN A O 1
ATOM 1216 N N . ASN A 1 159 ? 8.328 -13.773 -3.939 1 98.38 159 ASN A N 1
ATOM 1217 C CA . ASN A 1 159 ? 7.742 -14.406 -2.762 1 98.38 159 ASN A CA 1
ATOM 1218 C C . ASN A 1 159 ? 8.453 -13.977 -1.483 1 98.38 159 ASN A C 1
ATOM 1220 O O . ASN A 1 159 ? 7.883 -14.039 -0.396 1 98.38 159 ASN A O 1
ATOM 1224 N N . VAL A 1 160 ? 9.719 -13.547 -1.64 1 95.06 160 VAL A N 1
ATOM 1225 C CA . VAL A 1 160 ? 10.492 -13.242 -0.44 1 95.06 160 VAL A CA 1
ATOM 1226 C C . VAL A 1 160 ? 9.773 -12.18 0.384 1 95.06 160 VAL A C 1
ATOM 1228 O O . VAL A 1 160 ? 9.203 -11.234 -0.172 1 95.06 160 VAL A O 1
ATOM 1231 N N . GLY A 1 161 ? 9.734 -12.375 1.639 1 95.19 161 GLY A N 1
ATOM 1232 C CA . GLY A 1 161 ? 9.07 -11.445 2.537 1 95.19 161 GLY A CA 1
ATOM 1233 C C . GLY A 1 161 ? 9.414 -11.672 3.996 1 95.19 161 GLY A C 1
ATOM 1234 O O . GLY A 1 161 ? 9.727 -12.797 4.395 1 95.19 161 GLY A O 1
ATOM 1235 N N . LEU A 1 162 ? 9.391 -10.617 4.719 1 95.62 162 LEU A N 1
ATOM 1236 C CA . LEU A 1 162 ? 9.602 -10.648 6.164 1 95.62 162 LEU A CA 1
ATOM 1237 C C . LEU A 1 162 ? 8.352 -10.172 6.902 1 95.62 162 LEU A C 1
ATOM 1239 O O . LEU A 1 162 ? 7.672 -9.25 6.445 1 95.62 162 LEU A O 1
ATOM 1243 N N . MET A 1 163 ? 8.023 -10.859 7.961 1 95.31 163 MET A N 1
ATOM 1244 C CA . MET A 1 163 ? 6.945 -10.492 8.867 1 95.31 163 MET A CA 1
ATOM 1245 C C . MET A 1 163 ? 7.492 -10.156 10.258 1 95.31 163 MET A C 1
ATOM 1247 O O . MET A 1 163 ? 8.68 -10.328 10.516 1 95.31 163 MET A O 1
ATOM 1251 N N . TYR A 1 164 ? 6.59 -9.539 11.117 1 95.44 164 TYR A N 1
ATOM 1252 C CA . TYR A 1 164 ? 6.926 -9.445 12.531 1 95.44 164 TYR A CA 1
ATOM 1253 C C . TYR A 1 164 ? 7.164 -10.828 13.125 1 95.44 164 TYR A C 1
ATOM 1255 O O . TYR A 1 164 ? 6.703 -11.828 12.586 1 95.44 164 TYR A O 1
ATOM 1263 N N . ASP A 1 165 ? 7.918 -10.898 14.188 1 93.94 165 ASP A N 1
ATOM 1264 C CA . ASP A 1 165 ? 8.094 -12.18 14.859 1 93.94 165 ASP A CA 1
ATOM 1265 C C . ASP A 1 165 ? 6.762 -12.703 15.398 1 93.94 165 ASP A C 1
ATOM 1267 O O . ASP A 1 165 ? 6.551 -13.914 15.492 1 93.94 165 ASP A O 1
ATOM 1271 N N . HIS A 1 166 ? 5.926 -11.883 15.758 1 94.5 166 HIS A N 1
ATOM 1272 C CA . HIS A 1 166 ? 4.543 -12.055 16.203 1 94.5 166 HIS A CA 1
ATOM 1273 C C . HIS A 1 166 ? 3.783 -10.734 16.172 1 94.5 166 HIS A C 1
ATOM 1275 O O . HIS A 1 166 ? 4.391 -9.664 16.078 1 94.5 166 HIS A O 1
ATOM 1281 N N . PRO A 1 167 ? 2.5 -10.789 16.109 1 96.44 167 PRO A N 1
ATOM 1282 C CA . PRO A 1 167 ? 1.772 -9.516 16.172 1 96.44 167 PRO A CA 1
ATOM 1283 C C . PRO A 1 167 ? 2.164 -8.68 17.391 1 96.44 167 PRO A C 1
ATOM 1285 O O . PRO A 1 167 ? 2.209 -9.195 18.516 1 96.44 167 PRO A O 1
ATOM 1288 N N . GLN A 1 168 ? 2.506 -7.457 17.188 1 97.94 168 GLN A N 1
ATOM 1289 C CA . GLN A 1 168 ? 2.932 -6.551 18.234 1 97.94 168 GLN A CA 1
ATOM 1290 C C . GLN A 1 168 ? 2.789 -5.094 17.812 1 97.94 168 GLN A C 1
ATOM 1292 O O . GLN A 1 168 ? 2.684 -4.805 16.609 1 97.94 168 GLN A O 1
ATOM 1297 N N . PHE A 1 169 ? 2.779 -4.211 18.766 1 98.44 169 PHE A N 1
ATOM 1298 C CA . PHE A 1 169 ? 2.682 -2.787 18.484 1 98.44 169 PHE A CA 1
ATOM 1299 C C . PHE A 1 169 ? 3.896 -2.312 17.688 1 98.44 169 PHE A C 1
ATOM 1301 O O . PHE A 1 169 ? 4.988 -2.869 17.828 1 98.44 169 PHE A O 1
ATOM 1308 N N . PHE A 1 170 ? 3.709 -1.301 16.922 1 98.81 170 PHE A N 1
ATOM 1309 C CA . PHE A 1 170 ? 4.711 -0.774 16.016 1 98.81 170 PHE A CA 1
ATOM 1310 C C . PHE A 1 170 ? 6.008 -0.457 16.75 1 98.81 170 PHE A C 1
ATOM 1312 O O . PHE A 1 170 ? 7.094 -0.802 16.281 1 98.81 170 PHE A O 1
ATOM 1319 N N . LEU A 1 171 ? 5.918 0.098 17.906 1 98.62 171 LEU A N 1
ATOM 1320 C CA . LEU A 1 171 ? 7.094 0.56 18.625 1 98.62 171 LEU A CA 1
ATOM 1321 C C . LEU A 1 171 ? 7.801 -0.604 19.312 1 98.62 171 LEU A C 1
ATOM 1323 O O . LEU A 1 171 ? 8.93 -0.459 19.781 1 98.62 171 LEU A O 1
ATOM 1327 N N . GLU A 1 172 ? 7.184 -1.729 19.344 1 98.06 172 GLU A N 1
ATOM 1328 C CA . GLU A 1 172 ? 7.801 -2.914 19.938 1 98.06 172 GLU A CA 1
ATOM 1329 C C . GLU A 1 172 ? 8.648 -3.662 18.922 1 98.06 172 GLU A C 1
ATOM 1331 O O . GLU A 1 172 ? 9.43 -4.547 19.281 1 98.06 172 GLU A O 1
ATOM 1336 N N . VAL A 1 173 ? 8.516 -3.34 17.688 1 98.25 173 VAL A N 1
ATOM 1337 C CA . VAL A 1 173 ? 9.312 -3.951 16.625 1 98.25 173 VAL A CA 1
ATOM 1338 C C . VAL A 1 173 ? 10.672 -3.268 16.547 1 98.25 173 VAL A C 1
ATOM 1340 O O . VAL A 1 173 ? 10.758 -2.039 16.469 1 98.25 173 VAL A O 1
ATOM 1343 N N . PRO A 1 174 ? 11.75 -4.039 16.562 1 97.69 174 PRO A N 1
ATOM 1344 C CA . PRO A 1 174 ? 13.078 -3.436 16.469 1 97.69 174 PRO A CA 1
ATOM 1345 C C . PRO A 1 174 ? 13.273 -2.643 15.172 1 97.69 174 PRO A C 1
ATOM 1347 O O . PRO A 1 174 ? 12.781 -3.049 14.117 1 97.69 174 PRO A O 1
ATOM 1350 N N . GLU A 1 175 ? 14.023 -1.565 15.305 1 96.75 175 GLU A N 1
ATOM 1351 C CA . GLU A 1 175 ? 14.289 -0.667 14.188 1 96.75 175 GLU A CA 1
ATOM 1352 C C . GLU A 1 175 ? 14.852 -1.428 12.984 1 96.75 175 GLU A C 1
ATOM 1354 O O . GLU A 1 175 ? 14.414 -1.229 11.852 1 96.75 175 GLU A O 1
ATOM 1359 N N . LYS A 1 176 ? 15.82 -2.256 13.188 1 96.69 176 LYS A N 1
ATOM 1360 C CA . LYS A 1 176 ? 16.453 -3.025 12.117 1 96.69 176 LYS A CA 1
ATOM 1361 C C . LYS A 1 176 ? 15.43 -3.91 11.406 1 96.69 176 LYS A C 1
ATOM 1363 O O . LYS A 1 176 ? 15.484 -4.074 10.188 1 96.69 176 LYS A O 1
ATOM 1368 N N . LYS A 1 177 ? 14.547 -4.52 12.156 1 97.75 177 LYS A N 1
ATOM 1369 C CA . LYS A 1 177 ? 13.508 -5.367 11.578 1 97.75 177 LYS A CA 1
ATOM 1370 C C . LYS A 1 177 ? 12.594 -4.566 10.656 1 97.75 177 LYS A C 1
ATOM 1372 O O . LYS A 1 177 ? 12.234 -5.031 9.57 1 97.75 177 LYS A O 1
ATOM 1377 N N . LEU A 1 178 ? 12.25 -3.391 11.086 1 98.19 178 LEU A N 1
ATOM 1378 C CA . LEU A 1 178 ? 11.406 -2.531 10.266 1 98.19 178 LEU A CA 1
ATOM 1379 C C . LEU A 1 178 ? 12.109 -2.16 8.961 1 98.19 178 LEU A C 1
ATOM 1381 O O . LEU A 1 178 ? 11.5 -2.184 7.895 1 98.19 178 LEU A O 1
ATOM 1385 N N . TRP A 1 179 ? 13.391 -1.838 9.094 1 96.81 179 TRP A N 1
ATOM 1386 C CA . TRP A 1 179 ? 14.195 -1.528 7.914 1 96.81 179 TRP A CA 1
ATOM 1387 C C . TRP A 1 179 ? 14.234 -2.713 6.953 1 96.81 179 TRP A C 1
ATOM 1389 O O . TRP A 1 179 ? 14.062 -2.547 5.746 1 96.81 179 TRP A O 1
ATOM 1399 N N . ASP A 1 180 ? 14.438 -3.85 7.5 1 97.31 180 ASP A N 1
ATOM 1400 C CA . ASP A 1 180 ? 14.508 -5.062 6.695 1 97.31 180 ASP A CA 1
ATOM 1401 C C . ASP A 1 180 ? 13.164 -5.355 6.027 1 97.31 180 ASP A C 1
ATOM 1403 O O . ASP A 1 180 ? 13.117 -5.773 4.871 1 97.31 180 ASP A O 1
ATOM 1407 N N . ILE A 1 181 ? 12.094 -5.164 6.738 1 98.06 181 ILE A N 1
ATOM 1408 C CA . ILE A 1 181 ? 10.758 -5.426 6.219 1 98.06 181 ILE A CA 1
ATOM 1409 C C . ILE A 1 181 ? 10.5 -4.551 4.996 1 98.06 181 ILE A C 1
ATOM 1411 O O . ILE A 1 181 ? 10 -5.027 3.975 1 98.06 181 ILE A O 1
ATOM 1415 N N . VAL A 1 182 ? 10.898 -3.301 5.023 1 97.44 182 VAL A N 1
ATOM 1416 C CA . VAL A 1 182 ? 10.68 -2.381 3.914 1 97.44 182 VAL A CA 1
ATOM 1417 C C . VAL A 1 182 ? 11.516 -2.807 2.715 1 97.44 182 VAL A C 1
ATOM 1419 O O . VAL A 1 182 ? 11.016 -2.891 1.592 1 97.44 182 VAL A O 1
ATOM 1422 N N . ASN A 1 183 ? 12.719 -3.141 2.957 1 95.88 183 ASN A N 1
ATOM 1423 C CA . ASN A 1 183 ? 13.617 -3.471 1.854 1 95.88 183 ASN A CA 1
ATOM 1424 C C . ASN A 1 183 ? 13.297 -4.84 1.262 1 95.88 183 ASN A C 1
ATOM 1426 O O . ASN A 1 183 ? 13.273 -5.004 0.041 1 95.88 183 ASN A O 1
ATOM 1430 N N . VAL A 1 184 ? 12.977 -5.738 2.084 1 97.75 184 VAL A N 1
ATOM 1431 C CA . VAL A 1 184 ? 12.75 -7.102 1.626 1 97.75 184 VAL A CA 1
ATOM 1432 C C . VAL A 1 184 ? 11.367 -7.207 0.98 1 97.75 184 VAL A C 1
ATOM 1434 O O . VAL A 1 184 ? 11.203 -7.871 -0.046 1 97.75 184 VAL A O 1
ATOM 1437 N N . ASN A 1 185 ? 10.391 -6.562 1.555 1 98.62 185 ASN A N 1
ATOM 1438 C CA . ASN A 1 185 ? 9.023 -6.754 1.08 1 98.62 185 ASN A CA 1
ATOM 1439 C C . ASN A 1 185 ? 8.688 -5.805 -0.067 1 98.62 185 ASN A C 1
ATOM 1441 O O . ASN A 1 185 ? 7.852 -6.121 -0.915 1 98.62 185 ASN A O 1
ATOM 1445 N N . VAL A 1 186 ? 9.305 -4.613 -0.092 1 98.69 186 VAL A N 1
ATOM 1446 C CA . VAL A 1 186 ? 8.883 -3.598 -1.053 1 98.69 186 VAL A CA 1
ATOM 1447 C C . VAL A 1 186 ? 9.945 -3.453 -2.143 1 98.69 186 VAL A C 1
ATOM 1449 O O . VAL A 1 186 ? 9.641 -3.588 -3.332 1 98.69 186 VAL A O 1
ATOM 1452 N N . ALA A 1 187 ? 11.195 -3.27 -1.739 1 98 187 ALA A N 1
ATOM 1453 C CA . ALA A 1 187 ? 12.242 -3.012 -2.725 1 98 187 ALA A CA 1
ATOM 1454 C C . ALA A 1 187 ? 12.453 -4.223 -3.627 1 98 187 ALA A C 1
ATOM 1456 O O . ALA A 1 187 ? 12.664 -4.078 -4.832 1 98 187 ALA A O 1
ATOM 1457 N N . THR A 1 188 ? 12.359 -5.383 -3.068 1 98.12 188 THR A N 1
ATOM 1458 C CA . THR A 1 188 ? 12.68 -6.594 -3.811 1 98.12 188 THR A CA 1
ATOM 1459 C C . THR A 1 188 ? 11.688 -6.809 -4.949 1 98.12 188 THR A C 1
ATOM 1461 O O . THR A 1 188 ? 12.086 -7.051 -6.09 1 98.12 188 THR A O 1
ATOM 1464 N N . VAL A 1 189 ? 10.391 -6.699 -4.668 1 98.75 189 VAL A N 1
ATOM 1465 C CA . VAL A 1 189 ? 9.375 -6.918 -5.699 1 98.75 189 VAL A CA 1
ATOM 1466 C C . VAL A 1 189 ? 9.555 -5.898 -6.82 1 98.75 189 VAL A C 1
ATOM 1468 O O . VAL A 1 189 ? 9.406 -6.23 -8 1 98.75 189 VAL A O 1
ATOM 1471 N N . THR A 1 190 ? 9.891 -4.676 -6.48 1 98.81 190 THR A N 1
ATOM 1472 C CA . THR A 1 190 ? 10.07 -3.592 -7.441 1 98.81 190 THR A CA 1
ATOM 1473 C C . THR A 1 190 ? 11.305 -3.84 -8.312 1 98.81 190 THR A C 1
ATOM 1475 O O . THR A 1 190 ? 11.211 -3.82 -9.539 1 98.81 190 THR A O 1
ATOM 1478 N N . MET A 1 191 ? 12.391 -4.164 -7.699 1 98.56 191 MET A N 1
ATOM 1479 C CA . MET A 1 191 ? 13.672 -4.27 -8.391 1 98.56 191 MET A CA 1
ATOM 1480 C C . MET A 1 191 ? 13.75 -5.559 -9.203 1 98.56 191 MET A C 1
ATOM 1482 O O . MET A 1 191 ? 14.25 -5.559 -10.328 1 98.56 191 MET A O 1
ATOM 1486 N N . MET A 1 192 ? 13.25 -6.676 -8.625 1 98.75 192 MET A N 1
ATOM 1487 C CA . MET A 1 192 ? 13.258 -7.941 -9.352 1 98.75 192 MET A CA 1
ATOM 1488 C C . MET A 1 192 ? 12.367 -7.863 -10.594 1 98.75 192 MET A C 1
ATOM 1490 O O . MET A 1 192 ? 12.727 -8.391 -11.648 1 98.75 192 MET A O 1
ATOM 1494 N N . THR A 1 193 ? 11.227 -7.227 -10.43 1 98.88 193 THR A 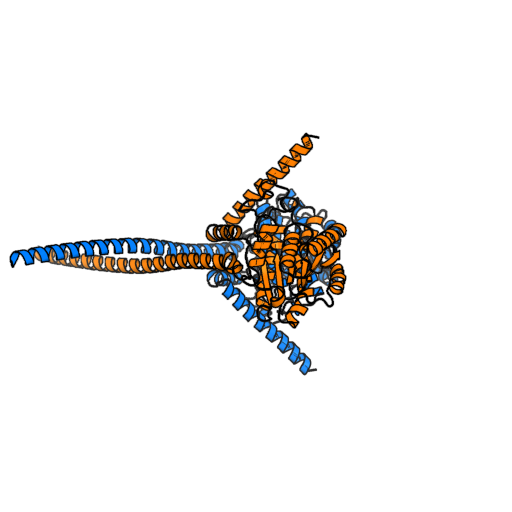N 1
ATOM 1495 C CA . THR A 1 193 ? 10.336 -7.051 -11.57 1 98.88 193 THR A CA 1
ATOM 1496 C C . THR A 1 193 ? 11 -6.211 -12.656 1 98.88 193 THR A C 1
ATOM 1498 O O . THR A 1 193 ? 10.945 -6.559 -13.836 1 98.88 193 THR A O 1
ATOM 1501 N N . HIS A 1 194 ? 11.641 -5.125 -12.25 1 98.75 194 HIS A N 1
ATOM 1502 C CA . HIS A 1 194 ? 12.32 -4.258 -13.203 1 98.75 194 HIS A CA 1
ATOM 1503 C C . HIS A 1 194 ? 13.438 -5.004 -13.93 1 98.75 194 HIS A C 1
ATOM 1505 O O . HIS A 1 194 ? 13.711 -4.734 -15.102 1 98.75 194 HIS A O 1
ATOM 1511 N N . LEU A 1 195 ? 14.031 -5.906 -13.258 1 98.31 195 LEU A N 1
ATOM 1512 C CA . LEU A 1 195 ? 15.172 -6.66 -13.766 1 98.31 195 LEU A CA 1
ATOM 1513 C C . LEU A 1 195 ? 14.727 -7.715 -14.773 1 98.31 195 LEU A C 1
ATOM 1515 O O . LEU A 1 195 ? 15.367 -7.906 -15.812 1 98.31 195 LEU A O 1
ATOM 1519 N N . VAL A 1 196 ? 13.594 -8.375 -14.586 1 98.69 196 VAL A N 1
ATOM 1520 C CA . VAL A 1 196 ? 13.211 -9.57 -15.336 1 98.69 196 VAL A CA 1
ATOM 1521 C C . VAL A 1 196 ? 12.211 -9.203 -16.422 1 98.69 196 VAL A C 1
ATOM 1523 O O . VAL A 1 196 ? 12.211 -9.789 -17.5 1 98.69 196 VAL A O 1
ATOM 1526 N N . LEU A 1 197 ? 11.422 -8.195 -16.25 1 98.69 197 LEU A N 1
ATOM 1527 C CA . LEU A 1 197 ? 10.266 -7.859 -17.062 1 98.69 197 LEU A CA 1
ATOM 1528 C C . LEU A 1 197 ? 10.695 -7.465 -18.469 1 98.69 197 LEU A C 1
ATOM 1530 O O . LEU A 1 197 ? 10.023 -7.789 -19.453 1 98.69 197 LEU A O 1
ATOM 1534 N N . PRO A 1 198 ? 11.852 -6.766 -18.641 1 98.25 198 PRO A N 1
ATOM 1535 C CA . PRO A 1 198 ? 12.242 -6.352 -19.984 1 98.25 198 PRO A CA 1
ATOM 1536 C C . PRO A 1 198 ? 12.344 -7.527 -20.953 1 98.25 198 PRO A C 1
ATOM 1538 O O . PRO A 1 198 ? 11.852 -7.441 -22.094 1 98.25 198 PRO A O 1
ATOM 1541 N N . GLY A 1 199 ? 12.945 -8.617 -20.516 1 98.12 199 GLY A N 1
ATOM 1542 C CA . GLY A 1 199 ? 13.023 -9.797 -21.359 1 98.12 199 GLY A CA 1
ATOM 1543 C C . GLY A 1 199 ? 11.664 -10.367 -21.719 1 98.12 199 GLY A C 1
ATOM 1544 O O . GLY A 1 199 ? 11.445 -10.805 -22.844 1 98.12 199 GLY A O 1
ATOM 1545 N N . MET A 1 200 ? 10.773 -10.375 -20.812 1 98.56 200 MET A N 1
ATOM 1546 C CA . MET A 1 200 ? 9.422 -10.875 -21.031 1 98.56 200 MET A CA 1
ATOM 1547 C C . MET A 1 200 ? 8.688 -10.023 -22.078 1 98.56 200 MET A C 1
ATOM 1549 O O . MET A 1 200 ? 8.039 -10.562 -22.969 1 98.56 200 MET A O 1
ATOM 1553 N N . VAL A 1 201 ? 8.82 -8.727 -21.891 1 98.5 201 VAL A N 1
ATOM 1554 C CA . VAL A 1 201 ? 8.133 -7.801 -22.781 1 98.5 201 VAL A CA 1
ATOM 1555 C C . VAL A 1 201 ? 8.672 -7.949 -24.203 1 98.5 201 VAL A C 1
ATOM 1557 O O . VAL A 1 201 ? 7.91 -7.938 -25.172 1 98.5 201 VAL A O 1
ATOM 1560 N N . GLU A 1 202 ? 9.969 -8.078 -24.312 1 97.81 202 GLU A N 1
ATOM 1561 C CA . GLU A 1 202 ? 10.594 -8.266 -25.609 1 97.81 202 GLU A CA 1
ATOM 1562 C C . GLU A 1 202 ? 10.055 -9.516 -26.312 1 97.81 202 GLU A C 1
ATOM 1564 O O . GLU A 1 202 ? 9.781 -9.492 -27.516 1 97.81 202 GLU A O 1
ATOM 1569 N N . ARG A 1 203 ? 9.844 -10.578 -25.562 1 97.88 203 ARG A N 1
ATOM 1570 C CA . ARG A 1 203 ? 9.375 -11.844 -26.109 1 97.88 203 ARG A CA 1
ATOM 1571 C C . ARG A 1 203 ? 7.852 -11.883 -26.172 1 97.88 203 ARG A C 1
ATOM 1573 O O . ARG A 1 203 ? 7.27 -12.836 -26.703 1 97.88 203 ARG A O 1
ATOM 1580 N N . GLN A 1 204 ? 7.145 -10.93 -25.547 1 98.12 204 GLN A N 1
ATOM 1581 C CA . GLN A 1 204 ? 5.695 -10.789 -25.484 1 98.12 204 GLN A CA 1
ATOM 1582 C C . GLN A 1 204 ? 5.055 -12 -24.812 1 98.12 204 GLN A C 1
ATOM 1584 O O . GLN A 1 204 ? 4.02 -12.484 -25.266 1 98.12 204 GLN A O 1
ATOM 1589 N N . ARG A 1 205 ? 5.797 -12.5 -23.875 1 98 205 ARG A N 1
ATOM 1590 C CA . ARG A 1 205 ? 5.309 -13.594 -23.047 1 98 205 ARG A CA 1
ATOM 1591 C C . ARG A 1 205 ? 5.98 -13.594 -21.672 1 98 205 ARG A C 1
ATOM 1593 O O . ARG A 1 205 ? 7.188 -13.375 -21.562 1 98 205 ARG A O 1
ATOM 1600 N N . GLY A 1 206 ? 5.199 -13.758 -20.641 1 98.56 206 GLY A N 1
ATOM 1601 C CA . GLY A 1 206 ? 5.746 -13.812 -19.297 1 98.56 206 GLY A CA 1
ATOM 1602 C C . GLY A 1 206 ? 4.703 -13.609 -18.219 1 98.56 206 GLY A C 1
ATOM 1603 O O . GLY A 1 206 ? 3.605 -13.117 -18.484 1 98.56 206 GLY A O 1
ATOM 1604 N N . ALA A 1 207 ? 5.051 -14.055 -17.031 1 98.81 207 ALA A N 1
ATOM 1605 C CA . ALA A 1 207 ? 4.191 -13.906 -15.867 1 98.81 207 ALA A CA 1
ATOM 1606 C C . ALA A 1 207 ? 4.992 -13.43 -14.656 1 98.81 207 ALA A C 1
ATOM 1608 O O . ALA A 1 207 ? 6.113 -13.883 -14.43 1 98.81 207 ALA A O 1
ATOM 1609 N N . VAL A 1 208 ? 4.5 -12.477 -14.031 1 98.94 208 VAL A N 1
ATOM 1610 C CA . VAL A 1 208 ? 5.016 -12.023 -12.742 1 98.94 208 VAL A CA 1
ATOM 1611 C C . VAL A 1 208 ? 3.998 -12.336 -11.648 1 98.94 208 VAL A C 1
ATOM 1613 O O . VAL A 1 208 ? 2.859 -11.859 -11.695 1 98.94 208 VAL A O 1
ATOM 1616 N N . VAL A 1 209 ? 4.375 -13.164 -10.688 1 98.94 209 VAL A N 1
ATOM 1617 C CA . VAL A 1 209 ? 3.529 -13.516 -9.555 1 98.94 209 VAL A CA 1
ATOM 1618 C C . VAL A 1 209 ? 4.055 -12.836 -8.289 1 98.94 209 VAL A C 1
ATOM 1620 O O . VAL A 1 209 ? 5.191 -13.078 -7.875 1 98.94 209 VAL A O 1
ATOM 1623 N N . ASN A 1 210 ? 3.307 -11.969 -7.715 1 98.94 210 ASN A N 1
ATOM 1624 C CA . ASN A 1 210 ? 3.648 -11.289 -6.473 1 98.94 210 ASN A CA 1
ATOM 1625 C C . ASN A 1 210 ? 2.83 -11.812 -5.297 1 98.94 210 ASN A C 1
ATOM 1627 O O . ASN A 1 210 ? 1.599 -11.812 -5.348 1 98.94 210 ASN A O 1
ATOM 1631 N N . ILE A 1 211 ? 3.504 -12.227 -4.281 1 98.75 211 ILE A N 1
ATOM 1632 C CA . ILE A 1 211 ? 2.816 -12.742 -3.104 1 98.75 211 ILE A CA 1
ATOM 1633 C C . ILE A 1 211 ? 2.582 -11.609 -2.107 1 98.75 211 ILE A C 1
ATOM 1635 O O . ILE A 1 211 ? 3.512 -11.172 -1.427 1 98.75 211 ILE A O 1
ATOM 1639 N N . ALA A 1 212 ? 1.39 -11.18 -2.051 1 98.62 212 ALA A N 1
ATOM 1640 C CA . ALA A 1 212 ? 0.973 -10.211 -1.043 1 98.62 212 ALA A CA 1
ATOM 1641 C C . ALA A 1 212 ? 0.385 -10.906 0.181 1 98.62 212 ALA A C 1
ATOM 1643 O O . ALA A 1 212 ? 1.023 -11.781 0.771 1 98.62 212 ALA A O 1
ATOM 1644 N N . SER A 1 213 ? -0.701 -10.438 0.689 1 98.19 213 SER A N 1
ATOM 1645 C CA . SER A 1 213 ? -1.406 -10.961 1.852 1 98.19 213 SER A CA 1
ATOM 1646 C C . SER A 1 213 ? -2.826 -10.414 1.936 1 98.19 213 SER A C 1
ATOM 1648 O O . SER A 1 213 ? -3.133 -9.383 1.334 1 98.19 213 SER A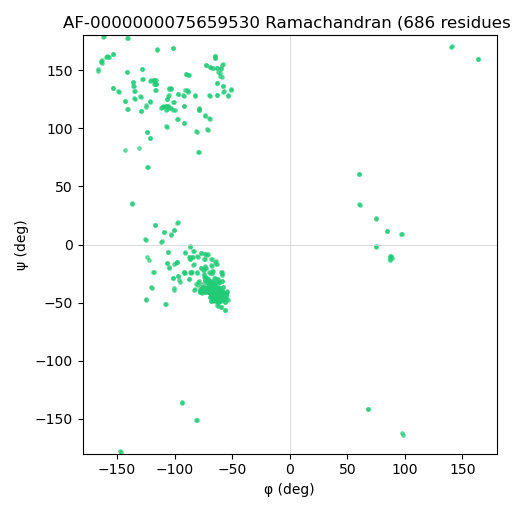 O 1
ATOM 1650 N N . ALA A 1 214 ? -3.668 -11.172 2.637 1 97.44 214 ALA A N 1
ATOM 1651 C CA . ALA A 1 214 ? -5 -10.641 2.916 1 97.44 214 ALA A CA 1
ATOM 1652 C C . ALA A 1 214 ? -4.922 -9.336 3.705 1 97.44 214 ALA A C 1
ATOM 1654 O O . ALA A 1 214 ? -5.82 -8.5 3.621 1 97.44 214 ALA A O 1
ATOM 1655 N N . SER A 1 215 ? -3.852 -9.125 4.395 1 97.31 215 SER A N 1
ATOM 1656 C CA . SER A 1 215 ? -3.682 -7.918 5.199 1 97.31 215 SER A CA 1
ATOM 1657 C C . SER A 1 215 ? -3.455 -6.695 4.316 1 97.31 215 SER A C 1
ATOM 1659 O O . SER A 1 215 ? -3.457 -5.562 4.801 1 97.31 215 SER A O 1
ATOM 1661 N N . SER A 1 216 ? -3.266 -6.898 3.018 1 97.94 216 SER A N 1
ATOM 1662 C CA . SER A 1 216 ? -3.133 -5.785 2.084 1 97.94 216 SER A CA 1
ATOM 1663 C C . SER A 1 216 ? -4.477 -5.102 1.847 1 97.94 216 SER A C 1
ATOM 1665 O O . SER A 1 216 ? -4.523 -3.955 1.393 1 97.94 216 SER A O 1
ATOM 1667 N N . LEU A 1 217 ? -5.539 -5.75 2.123 1 95.69 217 LEU A N 1
ATOM 1668 C CA . LEU A 1 217 ? -6.879 -5.281 1.777 1 95.69 217 LEU A CA 1
ATOM 1669 C C . LEU A 1 217 ? -7.305 -4.133 2.689 1 95.69 217 LEU A C 1
ATOM 1671 O O . LEU A 1 217 ? -7.941 -3.18 2.238 1 95.69 217 LEU A O 1
ATOM 1675 N N . ARG A 1 218 ? -6.973 -4.305 3.949 1 96.5 218 ARG A N 1
ATOM 1676 C CA . ARG A 1 218 ? -7.305 -3.289 4.941 1 96.5 218 ARG A CA 1
ATOM 1677 C C . ARG A 1 218 ? -6.18 -3.127 5.961 1 96.5 218 ARG A C 1
ATOM 1679 O O . ARG A 1 218 ? -5.5 -4.098 6.301 1 96.5 218 ARG A O 1
ATOM 1686 N N . PRO A 1 219 ? -6.074 -1.893 6.438 1 97.94 219 PRO A N 1
ATOM 1687 C CA . PRO A 1 219 ? -5.07 -1.703 7.488 1 97.94 219 PRO A CA 1
ATOM 1688 C C . PRO A 1 219 ? -5.207 -2.717 8.625 1 97.94 219 PRO A C 1
ATOM 1690 O O . PRO A 1 219 ? -6.32 -2.982 9.086 1 97.94 219 PRO A O 1
ATOM 1693 N N . THR A 1 220 ? -4.066 -3.277 9 1 98.31 220 THR A N 1
ATOM 1694 C CA . THR A 1 220 ? -4.074 -4.363 9.969 1 98.31 220 THR A CA 1
ATOM 1695 C C . THR A 1 220 ? -3.18 -4.023 11.164 1 98.31 220 THR A C 1
ATOM 1697 O O . THR A 1 220 ? -1.979 -4.301 11.141 1 98.31 220 THR A O 1
ATOM 1700 N N . PRO A 1 221 ? -3.781 -3.514 12.25 1 98.44 221 PRO A N 1
ATOM 1701 C CA . PRO A 1 221 ? -3.004 -3.168 13.445 1 98.44 221 PRO A CA 1
ATOM 1702 C C . PRO A 1 221 ? -2.271 -4.367 14.039 1 98.44 221 PRO A C 1
ATOM 1704 O O . PRO A 1 221 ? -2.693 -5.512 13.844 1 98.44 221 PRO A O 1
ATOM 1707 N N . LEU A 1 222 ? -1.138 -4.133 14.703 1 98.5 222 LEU A N 1
ATOM 1708 C CA . LEU A 1 222 ? -0.246 -5.109 15.32 1 98.5 222 LEU A CA 1
ATOM 1709 C C . LEU A 1 222 ? 0.574 -5.84 14.258 1 98.5 222 LEU A C 1
ATOM 1711 O O . LEU A 1 222 ? 1.396 -6.699 14.586 1 98.5 222 LEU A O 1
ATOM 1715 N N . MET A 1 223 ? 0.368 -5.551 13.031 1 98.25 223 MET A N 1
ATOM 1716 C CA . MET A 1 223 ? 1.19 -5.902 11.875 1 98.25 223 MET A CA 1
ATOM 1717 C C . MET A 1 223 ? 1.335 -4.715 10.93 1 98.25 223 MET A C 1
ATOM 1719 O O . MET A 1 223 ? 1.315 -4.883 9.711 1 98.25 223 MET A O 1
ATOM 1723 N N . THR A 1 224 ? 1.399 -3.59 11.477 1 98.75 224 THR A N 1
ATOM 1724 C CA . THR A 1 224 ? 1.203 -2.309 10.812 1 98.75 224 THR A CA 1
ATOM 1725 C C . THR A 1 224 ? 2.16 -2.162 9.633 1 98.75 224 THR A C 1
ATOM 1727 O O . THR A 1 224 ? 1.725 -1.966 8.492 1 98.75 224 THR A O 1
ATOM 1730 N N . ALA A 1 225 ? 3.479 -2.277 9.844 1 98.81 225 ALA A N 1
ATOM 1731 C CA . ALA A 1 225 ? 4.445 -2.1 8.758 1 98.81 225 ALA A CA 1
ATOM 1732 C C . ALA A 1 225 ? 4.352 -3.238 7.75 1 98.81 225 ALA A C 1
ATOM 1734 O O . ALA A 1 225 ? 4.406 -3.01 6.539 1 98.81 225 ALA A O 1
ATOM 1735 N N . TYR A 1 226 ? 4.188 -4.445 8.195 1 98.56 226 TYR A N 1
ATOM 1736 C CA . TYR A 1 226 ? 4.066 -5.605 7.324 1 98.56 226 TYR A CA 1
ATOM 1737 C C . TYR A 1 226 ? 2.867 -5.461 6.391 1 98.56 226 TYR A C 1
ATOM 1739 O O . TYR A 1 226 ? 3.002 -5.59 5.172 1 98.56 226 TYR A O 1
ATOM 1747 N N . SER A 1 227 ? 1.714 -5.215 7.047 1 98.69 227 SER A N 1
ATOM 1748 C CA . SER A 1 227 ? 0.48 -5.078 6.281 1 98.69 227 SER A CA 1
ATOM 1749 C C . SER A 1 227 ? 0.589 -3.961 5.25 1 98.69 227 SER A C 1
ATOM 1751 O O . SER A 1 227 ? 0.065 -4.078 4.141 1 98.69 227 SER A O 1
ATOM 1753 N N . ALA A 1 228 ? 1.263 -2.91 5.605 1 98.94 228 ALA A N 1
ATOM 1754 C CA . ALA A 1 228 ? 1.449 -1.792 4.684 1 98.94 228 ALA A CA 1
ATOM 1755 C C . ALA A 1 228 ? 2.314 -2.201 3.496 1 98.94 228 ALA A C 1
ATOM 1757 O O . ALA A 1 228 ? 2.066 -1.778 2.365 1 98.94 228 ALA A O 1
ATOM 1758 N N . THR A 1 229 ? 3.346 -3.002 3.697 1 98.88 229 THR A N 1
ATOM 1759 C CA . THR A 1 229 ? 4.168 -3.473 2.59 1 98.88 229 THR A CA 1
ATOM 1760 C C . THR A 1 229 ? 3.344 -4.328 1.63 1 98.88 229 THR A C 1
ATOM 1762 O O . THR A 1 229 ? 3.543 -4.273 0.415 1 98.88 229 THR A O 1
ATOM 1765 N N . LYS A 1 230 ? 2.455 -5.082 2.188 1 98.88 230 LYS A N 1
ATOM 1766 C CA . LYS A 1 230 ? 1.639 -5.945 1.339 1 98.88 230 LYS A CA 1
ATOM 1767 C C . LYS A 1 230 ? 0.592 -5.141 0.578 1 98.88 230 LYS A C 1
ATOM 1769 O O . LYS A 1 230 ? 0.231 -5.484 -0.549 1 98.88 230 LYS A O 1
ATOM 1774 N N . ALA A 1 231 ? 0.186 -4.031 1.173 1 98.88 231 ALA A N 1
ATOM 1775 C CA . ALA A 1 231 ? -0.642 -3.094 0.418 1 98.88 231 ALA A CA 1
ATOM 1776 C C . ALA A 1 231 ? 0.121 -2.527 -0.776 1 98.88 231 ALA A C 1
ATOM 1778 O O . ALA A 1 231 ? -0.446 -2.352 -1.857 1 98.88 231 ALA A O 1
ATOM 1779 N N . TYR A 1 232 ? 1.376 -2.207 -0.586 1 98.94 232 TYR A N 1
ATOM 1780 C CA . TYR A 1 232 ? 2.227 -1.785 -1.693 1 98.94 232 TYR A CA 1
ATOM 1781 C C . TYR A 1 232 ? 2.246 -2.838 -2.797 1 98.94 232 TYR A C 1
ATOM 1783 O O . TYR A 1 232 ? 2.033 -2.521 -3.969 1 98.94 232 TYR A O 1
ATOM 1791 N N . VAL A 1 233 ? 2.48 -4.09 -2.42 1 98.94 233 VAL A N 1
ATOM 1792 C CA . VAL A 1 233 ? 2.639 -5.188 -3.367 1 98.94 233 VAL A CA 1
ATOM 1793 C C . VAL A 1 233 ? 1.354 -5.363 -4.176 1 98.94 233 VAL A C 1
ATOM 1795 O O . VAL A 1 233 ? 1.4 -5.531 -5.395 1 98.94 233 VAL A O 1
ATOM 1798 N N . ASP A 1 234 ? 0.245 -5.32 -3.518 1 98.81 234 ASP A N 1
ATOM 1799 C CA . ASP A 1 234 ? -1.047 -5.48 -4.176 1 98.81 234 ASP A CA 1
ATOM 1800 C C . ASP A 1 234 ? -1.302 -4.348 -5.172 1 98.81 234 ASP A C 1
ATOM 1802 O O . ASP A 1 234 ? -1.641 -4.598 -6.328 1 98.81 234 ASP A O 1
ATOM 1806 N N . HIS A 1 235 ? -1.079 -3.119 -4.672 1 98.75 235 HIS A N 1
ATOM 1807 C CA . HIS A 1 235 ? -1.286 -1.926 -5.484 1 98.75 235 HIS A CA 1
ATOM 1808 C C . HIS A 1 235 ? -0.353 -1.913 -6.691 1 98.75 235 HIS A C 1
ATOM 1810 O O . HIS A 1 235 ? -0.787 -1.65 -7.812 1 98.75 235 HIS A O 1
ATOM 1816 N N . PHE A 1 236 ? 0.877 -2.252 -6.508 1 98.94 236 PHE A N 1
ATOM 1817 C CA . PHE A 1 236 ? 1.922 -2.334 -7.52 1 98.94 236 PHE A CA 1
ATOM 1818 C C . PHE A 1 236 ? 1.556 -3.354 -8.594 1 98.94 236 PHE A C 1
ATOM 1820 O O . PHE A 1 236 ? 1.653 -3.068 -9.789 1 98.94 236 PHE A O 1
ATOM 1827 N N . SER A 1 237 ? 1.076 -4.5 -8.156 1 98.94 237 SER A N 1
ATOM 1828 C CA . SER A 1 237 ? 0.739 -5.605 -9.055 1 98.94 237 SER A CA 1
ATOM 1829 C C . SER A 1 237 ? -0.409 -5.23 -9.984 1 98.94 237 SER A C 1
ATOM 1831 O O . SER A 1 237 ? -0.347 -5.484 -11.188 1 98.94 237 SER A O 1
ATOM 1833 N N . GLN A 1 238 ? -1.362 -4.598 -9.422 1 98.62 238 GLN A N 1
ATOM 1834 C CA . GLN A 1 238 ? -2.549 -4.258 -10.203 1 98.62 238 GLN A CA 1
ATOM 1835 C C . GLN A 1 238 ? -2.234 -3.201 -11.25 1 98.62 238 GLN A C 1
ATOM 1837 O O . GLN A 1 238 ? -2.67 -3.311 -12.398 1 98.62 238 GLN A O 1
ATOM 1842 N N . ALA A 1 239 ? -1.503 -2.189 -10.812 1 98.81 239 ALA A N 1
ATOM 1843 C CA . ALA A 1 239 ? -1.13 -1.148 -11.766 1 98.81 239 ALA A CA 1
ATOM 1844 C C . ALA A 1 239 ? -0.219 -1.705 -12.859 1 98.81 239 ALA A C 1
ATOM 1846 O O . ALA A 1 239 ? -0.356 -1.349 -14.031 1 98.81 239 ALA A O 1
ATOM 1847 N N . LEU A 1 240 ? 0.671 -2.57 -12.461 1 98.88 240 LEU A N 1
ATOM 1848 C CA . LEU A 1 240 ? 1.595 -3.184 -13.414 1 98.88 240 LEU A CA 1
ATOM 1849 C C . LEU A 1 240 ? 0.844 -4.035 -14.43 1 98.88 240 LEU A C 1
ATOM 1851 O O . LEU A 1 240 ? 1.17 -4.023 -15.617 1 98.88 240 LEU A O 1
ATOM 1855 N N . GLN A 1 241 ? -0.106 -4.828 -13.945 1 98.75 241 GLN A N 1
ATOM 1856 C CA . GLN A 1 241 ? -0.947 -5.629 -14.828 1 98.75 241 GLN A CA 1
ATOM 1857 C C . GLN A 1 241 ? -1.641 -4.754 -15.875 1 98.75 241 GLN A C 1
ATOM 1859 O O . GLN A 1 241 ? -1.718 -5.121 -17.047 1 98.75 241 GLN A O 1
ATOM 1864 N N . TYR A 1 242 ? -2.111 -3.621 -15.422 1 98.44 242 TYR A N 1
ATOM 1865 C CA . TYR A 1 242 ? -2.797 -2.709 -16.328 1 98.44 242 TYR A CA 1
ATOM 1866 C C . TYR A 1 242 ? -1.85 -2.197 -17.406 1 98.44 242 TYR A C 1
ATOM 1868 O O . TYR A 1 242 ? -2.225 -2.105 -18.578 1 98.44 242 TYR A O 1
ATOM 1876 N N . GLU A 1 243 ? -0.618 -1.953 -17.078 1 98.31 243 GLU A N 1
ATOM 1877 C CA . GLU A 1 243 ? 0.36 -1.362 -17.984 1 98.31 243 GLU A CA 1
ATOM 1878 C C . GLU A 1 243 ? 0.815 -2.369 -19.031 1 98.31 243 GLU A C 1
ATOM 1880 O O . GLU A 1 243 ? 1.093 -1.998 -20.172 1 98.31 243 GLU A O 1
ATOM 1885 N N . TYR A 1 244 ? 0.814 -3.656 -18.656 1 98.56 244 TYR A N 1
ATOM 1886 C CA . TYR A 1 244 ? 1.563 -4.555 -19.531 1 98.56 244 TYR A CA 1
ATOM 1887 C C . TYR A 1 244 ? 0.69 -5.711 -20 1 98.56 244 TYR A C 1
ATOM 1889 O O . TYR A 1 244 ? 1.169 -6.625 -20.672 1 98.56 244 TYR A O 1
ATOM 1897 N N . LYS A 1 245 ? -0.58 -5.699 -19.656 1 96.69 245 LYS A N 1
ATOM 1898 C CA . LYS A 1 245 ? -1.469 -6.781 -20.062 1 96.69 245 LYS A CA 1
ATOM 1899 C C . LYS A 1 245 ? -1.515 -6.906 -21.594 1 96.69 245 LYS A C 1
ATOM 1901 O O . LYS A 1 245 ? -1.612 -8.016 -22.125 1 96.69 245 LYS A O 1
ATOM 1906 N N . ASP A 1 246 ? -1.355 -5.773 -22.25 1 96.81 246 ASP A N 1
ATOM 1907 C CA . ASP A 1 246 ? -1.462 -5.789 -23.703 1 96.81 246 ASP A CA 1
ATOM 1908 C C . ASP A 1 246 ? -0.122 -6.137 -24.344 1 96.81 246 ASP A C 1
ATOM 1910 O O . ASP A 1 246 ? -0.029 -6.262 -25.562 1 96.81 246 ASP A O 1
ATOM 1914 N N . SER A 1 247 ? 0.907 -6.336 -23.562 1 97.56 247 SER A N 1
ATOM 1915 C CA . SER A 1 247 ? 2.227 -6.715 -24.047 1 97.56 247 SER A CA 1
ATOM 1916 C C . SER A 1 247 ? 2.473 -8.211 -23.875 1 97.56 247 SER A C 1
ATOM 1918 O O . SER A 1 247 ? 3.619 -8.664 -23.891 1 97.56 247 SER A O 1
ATOM 1920 N N . GLY A 1 248 ? 1.408 -8.969 -23.578 1 97.25 248 GLY A N 1
ATOM 1921 C CA . GLY A 1 248 ? 1.547 -10.406 -23.422 1 97.25 248 GLY A CA 1
ATOM 1922 C C . GLY A 1 248 ? 1.986 -10.812 -22.031 1 97.25 248 GLY A C 1
ATOM 1923 O O . GLY A 1 248 ? 2.373 -11.961 -21.797 1 97.25 248 GLY A O 1
ATOM 1924 N N . ILE A 1 249 ? 1.949 -9.891 -21.125 1 98.69 249 ILE A N 1
ATOM 1925 C CA . ILE A 1 249 ? 2.443 -10.148 -19.781 1 98.69 249 ILE A CA 1
ATOM 1926 C C . ILE A 1 249 ? 1.267 -10.359 -18.828 1 98.69 249 ILE A C 1
ATOM 1928 O O . ILE A 1 249 ? 0.265 -9.641 -18.906 1 98.69 249 ILE A O 1
ATOM 1932 N N . THR A 1 250 ? 1.359 -11.375 -18 1 98.44 250 THR A N 1
ATOM 1933 C CA . THR A 1 250 ? 0.424 -11.609 -16.906 1 98.44 250 THR A CA 1
ATOM 1934 C C . THR A 1 250 ? 1.049 -11.227 -15.578 1 98.44 250 THR A C 1
ATOM 1936 O O . THR A 1 250 ? 2.105 -11.742 -15.203 1 98.44 250 THR A O 1
ATOM 1939 N N . VAL A 1 251 ? 0.469 -10.266 -14.93 1 98.88 251 VAL A N 1
ATOM 1940 C CA . VAL A 1 251 ? 0.868 -9.961 -13.562 1 98.88 251 VAL A CA 1
ATOM 1941 C C . VAL A 1 251 ? -0.22 -10.422 -12.594 1 98.88 251 VAL A C 1
ATOM 1943 O O . VAL A 1 251 ? -1.366 -9.969 -12.68 1 98.88 251 VAL A O 1
ATOM 1946 N N . GLN A 1 252 ? 0.122 -11.32 -11.703 1 98.81 252 GLN A N 1
ATOM 1947 C CA . GLN A 1 252 ? -0.844 -11.852 -10.742 1 98.81 252 GLN A CA 1
ATOM 1948 C C . GLN A 1 252 ? -0.447 -11.5 -9.312 1 98.81 252 GLN A C 1
ATOM 1950 O O . GLN A 1 252 ? 0.726 -11.602 -8.945 1 98.81 252 GLN A O 1
ATOM 1955 N N . CYS A 1 253 ? -1.404 -11.023 -8.578 1 98.81 253 CYS A N 1
ATOM 1956 C CA . CYS A 1 253 ? -1.244 -10.773 -7.152 1 98.81 253 CYS A CA 1
ATOM 1957 C C . CYS A 1 253 ? -1.978 -11.82 -6.328 1 98.81 253 CYS A C 1
ATOM 1959 O O . CYS A 1 253 ? -3.188 -12 -6.477 1 98.81 253 CYS A O 1
ATOM 1961 N N . LEU A 1 254 ? -1.257 -12.539 -5.535 1 98.88 254 LEU A N 1
ATOM 1962 C CA . LEU A 1 254 ? -1.84 -13.492 -4.602 1 98.88 254 LEU A CA 1
ATOM 1963 C C . LEU A 1 254 ? -1.98 -12.883 -3.211 1 98.88 254 LEU A C 1
ATOM 1965 O O . LEU A 1 254 ? -1.036 -12.281 -2.693 1 98.88 254 LEU A O 1
ATOM 1969 N N . THR A 1 255 ? -3.15 -12.977 -2.615 1 98.56 255 THR A N 1
ATOM 1970 C CA . THR A 1 255 ? -3.426 -12.383 -1.312 1 98.56 255 THR A CA 1
ATOM 1971 C C . THR A 1 255 ? -3.92 -13.438 -0.328 1 98.56 255 THR A C 1
ATOM 1973 O O . THR A 1 255 ? -5.051 -13.367 0.155 1 98.56 255 THR A O 1
ATOM 1976 N N . PRO A 1 256 ? -3.078 -14.336 0.009 1 98.06 256 PRO A N 1
ATOM 1977 C CA . PRO A 1 256 ? -3.496 -15.406 0.918 1 98.06 256 PRO A CA 1
ATOM 1978 C C . PRO A 1 256 ? -3.807 -14.898 2.324 1 98.06 256 PRO A C 1
ATOM 1980 O O . PRO A 1 256 ? -3.299 -13.852 2.732 1 98.06 256 PRO A O 1
ATOM 1983 N N . TYR A 1 257 ? -4.719 -15.648 2.961 1 96.5 257 TYR A N 1
ATOM 1984 C CA . TYR A 1 257 ? -4.785 -15.594 4.418 1 96.5 257 TYR A CA 1
ATOM 1985 C C . TYR A 1 257 ? -3.715 -16.469 5.047 1 96.5 257 TYR A C 1
ATOM 1987 O O . TYR A 1 257 ? -2.604 -16.578 4.523 1 96.5 257 TYR A O 1
ATOM 1995 N N . TYR A 1 258 ? -3.891 -17.016 6.203 1 94.81 258 TYR A N 1
ATOM 1996 C CA . TYR A 1 258 ? -2.844 -17.75 6.891 1 94.81 258 TYR A CA 1
ATOM 1997 C C . TYR A 1 258 ? -2.561 -19.078 6.18 1 94.81 258 TYR A C 1
ATOM 1999 O O . TYR A 1 258 ? -3.486 -19.812 5.82 1 94.81 258 TYR A O 1
ATOM 2007 N N . VAL A 1 259 ? -1.345 -19.312 5.895 1 96.12 259 VAL A N 1
ATOM 2008 C CA . VAL A 1 259 ? -0.811 -20.578 5.383 1 96.12 259 VAL A CA 1
ATOM 2009 C C . VAL A 1 259 ? 0.173 -21.172 6.387 1 96.12 259 VAL A C 1
ATOM 2011 O O . VAL A 1 259 ? 0.992 -20.453 6.961 1 96.12 259 VAL A O 1
ATOM 2014 N N . ALA A 1 260 ? 0.121 -22.406 6.586 1 93.56 260 ALA A N 1
ATOM 2015 C CA . ALA A 1 260 ? 0.979 -23.047 7.582 1 93.56 260 ALA A CA 1
ATOM 2016 C C . ALA A 1 260 ? 2.43 -23.078 7.113 1 93.56 260 ALA A C 1
ATOM 2018 O O . ALA A 1 260 ? 2.803 -23.922 6.289 1 93.56 260 ALA A O 1
ATOM 2019 N N . THR A 1 261 ? 3.217 -22.172 7.578 1 91.56 261 THR A N 1
ATOM 2020 C CA . THR A 1 261 ? 4.641 -22.047 7.285 1 91.56 261 THR A CA 1
ATOM 2021 C C . THR A 1 261 ? 5.414 -21.625 8.531 1 91.56 261 THR A C 1
ATOM 2023 O O . THR A 1 261 ? 4.832 -21.469 9.602 1 91.56 261 THR A O 1
ATOM 2026 N N . ASN A 1 262 ? 6.707 -21.531 8.352 1 84.06 262 ASN A N 1
ATOM 2027 C CA . ASN A 1 262 ? 7.527 -21.047 9.461 1 84.06 262 ASN A CA 1
ATOM 2028 C C . ASN A 1 262 ? 7.105 -19.641 9.898 1 84.06 262 ASN A C 1
ATOM 2030 O O . ASN A 1 262 ? 7.246 -19.281 11.07 1 84.06 262 ASN A O 1
ATOM 2034 N N . MET A 1 263 ? 6.52 -18.859 9.039 1 82.38 263 MET A N 1
ATOM 2035 C CA . MET A 1 263 ? 6.094 -17.484 9.328 1 82.38 263 MET A CA 1
ATOM 2036 C C . MET A 1 263 ? 4.957 -17.484 10.344 1 82.38 263 MET A C 1
ATOM 2038 O O . MET A 1 263 ? 4.742 -16.484 11.031 1 82.38 263 MET A O 1
ATOM 2042 N N . THR A 1 264 ? 4.266 -18.578 10.438 1 82.06 264 THR A N 1
ATOM 2043 C CA . THR A 1 264 ? 3.123 -18.656 11.344 1 82.06 264 THR A CA 1
ATOM 2044 C C . THR A 1 264 ? 3.436 -19.562 12.531 1 82.06 264 THR A C 1
ATOM 2046 O O . THR A 1 264 ? 2.537 -19.938 13.289 1 82.06 264 THR A O 1
ATOM 2049 N N . ALA A 1 265 ? 4.668 -19.969 12.734 1 83.44 265 ALA A N 1
ATOM 2050 C CA . ALA A 1 265 ? 5.086 -20.953 13.727 1 83.44 265 ALA A CA 1
ATOM 2051 C C . ALA A 1 265 ? 4.91 -20.422 15.141 1 83.44 265 ALA A C 1
ATOM 2053 O O . ALA A 1 265 ? 4.914 -21.188 16.109 1 83.44 265 ALA A O 1
ATOM 2054 N N . TYR A 1 266 ? 4.684 -19.156 15.273 1 83.19 266 TYR A N 1
ATOM 2055 C CA . TYR A 1 266 ? 4.598 -18.562 16.594 1 83.19 266 TYR A CA 1
ATOM 2056 C C . TYR A 1 266 ? 3.287 -18.938 17.281 1 83.19 266 TYR A C 1
ATOM 2058 O O . TYR A 1 266 ? 3.127 -18.719 18.484 1 83.19 266 TYR A O 1
ATOM 2066 N N . SER A 1 267 ? 2.398 -19.5 16.453 1 83.62 267 SER A N 1
ATOM 2067 C CA . SER A 1 267 ? 1.108 -19.891 17.031 1 83.62 267 SER A CA 1
ATOM 2068 C C . SER A 1 267 ? 0.683 -21.266 16.547 1 83.62 267 SER A C 1
ATOM 2070 O O . SER A 1 267 ? 0.718 -21.562 15.352 1 83.62 267 SER A O 1
ATOM 2072 N N . ASP A 1 268 ? 0.212 -22.031 17.438 1 80.44 268 ASP A N 1
ATOM 2073 C CA . ASP A 1 268 ? -0.262 -23.359 17.094 1 80.44 268 ASP A CA 1
ATOM 2074 C C . ASP A 1 268 ? -1.605 -23.297 16.375 1 80.44 268 ASP A C 1
ATOM 2076 O O . ASP A 1 268 ? -1.933 -24.188 15.586 1 80.44 268 ASP A O 1
ATOM 2080 N N . ILE A 1 269 ? -2.279 -22.297 16.625 1 76 269 ILE A N 1
ATOM 2081 C CA . ILE A 1 269 ? -3.613 -22.141 16.062 1 76 269 ILE A CA 1
ATOM 2082 C C . ILE A 1 269 ? -3.508 -21.953 14.547 1 76 269 ILE A C 1
ATOM 2084 O O . ILE A 1 269 ? -4.293 -22.516 13.781 1 76 269 ILE A O 1
ATOM 2088 N N . ILE A 1 270 ? -2.49 -21.281 14.18 1 81.38 270 ILE A N 1
ATOM 2089 C CA . ILE A 1 270 ? -2.436 -20.922 12.766 1 81.38 270 ILE A CA 1
ATOM 2090 C C . ILE A 1 270 ? -1.308 -21.688 12.086 1 81.38 270 ILE A C 1
ATOM 2092 O O . ILE A 1 270 ? -1.057 -21.516 10.891 1 81.38 270 ILE A O 1
ATOM 2096 N N . HIS A 1 271 ? -0.653 -22.531 12.812 1 84 271 HIS A N 1
ATOM 2097 C CA . HIS A 1 271 ? 0.467 -23.266 12.242 1 84 271 HIS A CA 1
ATOM 2098 C C . HIS A 1 271 ? 0.052 -24.688 11.859 1 84 271 HIS A C 1
ATOM 2100 O O . HIS A 1 271 ? 0.736 -25.344 11.078 1 84 271 HIS A O 1
ATOM 2106 N N . ASN A 1 272 ? -1.072 -25.125 12.383 1 83.88 272 ASN A N 1
ATOM 2107 C CA . ASN A 1 272 ? -1.556 -26.453 12.047 1 83.88 272 ASN A CA 1
ATOM 2108 C C . ASN A 1 272 ? -2.496 -26.422 10.844 1 83.88 272 ASN A C 1
ATOM 2110 O O . ASN A 1 272 ? -3.494 -25.703 10.852 1 83.88 272 ASN A O 1
ATOM 2114 N N . PRO A 1 273 ? -2.174 -27.219 9.938 1 86.44 273 PRO A N 1
ATOM 2115 C CA . PRO A 1 273 ? -2.99 -27.188 8.719 1 86.44 273 PRO A CA 1
ATOM 2116 C C . PRO A 1 273 ? -4.445 -27.578 8.977 1 86.44 273 PRO A C 1
ATOM 2118 O O . PRO A 1 273 ? -4.719 -28.453 9.805 1 86.44 273 PRO A O 1
ATOM 2121 N N . SER A 1 274 ? -5.301 -26.891 8.367 1 88.75 274 SER A N 1
ATOM 2122 C CA . SER A 1 274 ? -6.742 -27.109 8.336 1 88.75 274 SER A CA 1
ATOM 2123 C C . SER A 1 274 ? -7.336 -26.672 7 1 88.75 274 SER A C 1
ATOM 2125 O O . SER A 1 274 ? -6.602 -26.312 6.078 1 88.75 274 SER A O 1
ATOM 2127 N N . ILE A 1 275 ? -8.602 -26.766 6.875 1 90.06 275 ILE A N 1
ATOM 2128 C CA . ILE A 1 275 ? -9.258 -26.406 5.621 1 90.06 275 ILE A CA 1
ATOM 2129 C C . ILE A 1 275 ? -9.109 -24.906 5.367 1 90.06 275 ILE A C 1
ATOM 2131 O O . ILE A 1 275 ? -9 -24.484 4.219 1 90.06 275 ILE A O 1
ATOM 2135 N N . VAL A 1 276 ? -9.008 -24.172 6.398 1 92.56 276 VAL A N 1
ATOM 2136 C CA . VAL A 1 276 ? -8.938 -22.734 6.234 1 92.56 276 VAL A CA 1
ATOM 2137 C C . VAL A 1 276 ? -7.477 -22.281 6.289 1 92.56 276 VAL A C 1
ATOM 2139 O O . VAL A 1 276 ? -7.16 -21.141 5.906 1 92.56 276 VAL A O 1
ATOM 2142 N N . ILE A 1 277 ? -6.625 -23.203 6.781 1 95.88 277 ILE A N 1
ATOM 2143 C CA . ILE A 1 277 ? -5.188 -22.953 6.801 1 95.88 277 ILE A CA 1
ATOM 2144 C C . ILE A 1 277 ? -4.469 -24.047 6 1 95.88 277 ILE A C 1
ATOM 2146 O O . ILE A 1 277 ? -4.062 -25.062 6.555 1 95.88 277 ILE A O 1
ATOM 2150 N N . PRO A 1 278 ? -4.266 -23.828 4.805 1 96.62 278 PRO A N 1
ATOM 2151 C CA . PRO A 1 278 ? -3.629 -24.859 3.979 1 96.62 278 PRO A CA 1
ATOM 2152 C C . PRO A 1 278 ? -2.139 -25.016 4.273 1 96.62 278 PRO A C 1
ATOM 2154 O O . PRO A 1 278 ? -1.511 -24.094 4.797 1 96.62 278 PRO A O 1
ATOM 2157 N N . SER A 1 279 ? -1.65 -26.219 3.975 1 96.31 279 SER A N 1
ATOM 2158 C CA . SER A 1 279 ? -0.201 -26.391 3.936 1 96.31 279 SER A CA 1
ATOM 2159 C C . SER A 1 279 ? 0.418 -25.562 2.811 1 96.31 279 SER A C 1
ATOM 2161 O O . SER A 1 279 ? -0.277 -25.156 1.878 1 96.31 279 SER A O 1
ATOM 2163 N N . ALA A 1 280 ? 1.69 -25.344 2.893 1 97.25 280 ALA A N 1
ATOM 2164 C CA . ALA A 1 280 ? 2.387 -24.609 1.839 1 97.25 280 ALA A CA 1
ATOM 2165 C C . ALA A 1 280 ? 2.223 -25.297 0.489 1 97.25 280 ALA A C 1
ATOM 2167 O O . ALA A 1 280 ? 1.978 -24.641 -0.527 1 97.25 280 ALA A O 1
ATOM 2168 N N . THR A 1 281 ? 2.305 -26.594 0.465 1 97.31 281 THR A N 1
ATOM 2169 C CA . THR A 1 281 ? 2.195 -27.375 -0.762 1 97.31 281 THR A CA 1
ATOM 2170 C C . THR A 1 281 ? 0.784 -27.281 -1.337 1 97.31 281 THR A C 1
ATOM 2172 O O . THR A 1 281 ? 0.611 -27.078 -2.539 1 97.31 281 THR A O 1
ATOM 2175 N N . GLY A 1 282 ? -0.182 -27.484 -0.439 1 97 282 GLY A N 1
ATOM 2176 C CA . GLY A 1 282 ? -1.562 -27.359 -0.881 1 97 282 GLY A CA 1
ATOM 2177 C C . GLY A 1 282 ? -1.894 -25.984 -1.43 1 97 282 GLY A C 1
ATOM 2178 O O . GLY A 1 282 ? -2.592 -25.859 -2.439 1 97 282 GLY A O 1
ATOM 2179 N N . TYR A 1 283 ? -1.369 -24.984 -0.777 1 98.19 283 TYR A N 1
ATOM 2180 C CA . TYR A 1 283 ? -1.61 -23.625 -1.227 1 98.19 283 TYR A CA 1
ATOM 2181 C C . TYR A 1 283 ? -0.964 -23.375 -2.584 1 98.19 283 TYR A C 1
ATOM 2183 O O . TYR A 1 283 ? -1.593 -22.812 -3.484 1 98.19 283 TYR A O 1
ATOM 2191 N N . ALA A 1 284 ? 0.297 -23.766 -2.746 1 98.31 284 ALA A N 1
ATOM 2192 C CA . ALA A 1 284 ? 1.032 -23.516 -3.986 1 98.31 284 ALA A CA 1
ATOM 2193 C C . ALA A 1 284 ? 0.341 -24.188 -5.168 1 98.31 284 ALA A C 1
ATOM 2195 O O . ALA A 1 284 ? 0.234 -23.609 -6.25 1 98.31 284 ALA A O 1
ATOM 2196 N N . ARG A 1 285 ? -0.132 -25.391 -4.957 1 96.88 285 ARG A N 1
ATOM 2197 C CA . ARG A 1 285 ? -0.836 -26.109 -6.008 1 96.88 285 ARG A CA 1
ATOM 2198 C C . ARG A 1 285 ? -2.102 -25.375 -6.434 1 96.88 285 ARG A C 1
ATOM 2200 O O . ARG A 1 285 ? -2.361 -25.219 -7.629 1 96.88 285 ARG A O 1
ATOM 2207 N N . ALA A 1 286 ? -2.828 -24.953 -5.438 1 97.19 286 ALA A N 1
ATOM 2208 C CA . ALA A 1 286 ? -4.066 -24.219 -5.711 1 97.19 286 ALA A CA 1
ATOM 2209 C C . ALA A 1 286 ? -3.781 -22.875 -6.383 1 97.19 286 ALA A C 1
ATOM 2211 O O . ALA A 1 286 ? -4.41 -22.531 -7.383 1 97.19 286 ALA A O 1
ATOM 2212 N N . ALA A 1 287 ? -2.857 -22.156 -5.855 1 98.25 287 ALA A N 1
ATOM 2213 C CA . ALA A 1 287 ? -2.537 -20.812 -6.34 1 98.25 287 ALA A CA 1
ATOM 2214 C C . ALA A 1 287 ? -2.01 -20.859 -7.773 1 98.25 287 ALA A C 1
ATOM 2216 O O . ALA A 1 287 ? -2.4 -20.047 -8.609 1 98.25 287 ALA A O 1
ATOM 2217 N N . LEU A 1 288 ? -1.107 -21.797 -8.062 1 98.06 288 LEU A N 1
ATOM 2218 C CA . LEU A 1 288 ? -0.515 -21.875 -9.391 1 98.06 288 LEU A CA 1
ATOM 2219 C C . LEU A 1 288 ? -1.578 -22.188 -10.445 1 98.06 288 LEU A C 1
ATOM 2221 O O . LEU A 1 288 ? -1.474 -21.734 -11.586 1 98.06 288 LEU A O 1
ATOM 2225 N N . SER A 1 289 ? -2.617 -22.891 -10.07 1 96.62 289 SER A N 1
ATOM 2226 C CA . SER A 1 289 ? -3.686 -23.234 -11.008 1 96.62 289 SER A CA 1
ATOM 2227 C C . SER A 1 289 ? -4.465 -21.984 -11.43 1 96.62 289 SER A C 1
ATOM 2229 O O . SER A 1 289 ? -5.199 -22.016 -12.422 1 96.62 289 SER A O 1
ATOM 2231 N N . THR A 1 290 ? -4.328 -20.938 -10.648 1 97.44 290 THR A N 1
ATOM 2232 C CA . THR A 1 290 ? -5.078 -19.719 -10.961 1 97.44 290 THR A CA 1
ATOM 2233 C C . THR A 1 290 ? -4.27 -18.797 -11.859 1 97.44 290 THR A C 1
ATOM 2235 O O . THR A 1 290 ? -4.777 -17.781 -12.336 1 97.44 290 THR A O 1
ATOM 2238 N N . LEU A 1 291 ? -2.996 -19.125 -12.117 1 97.56 291 LEU A N 1
ATOM 2239 C CA . LEU A 1 291 ? -2.137 -18.281 -12.938 1 97.56 291 LEU A CA 1
ATOM 2240 C C . LEU A 1 291 ? -2.674 -18.172 -14.359 1 97.56 291 LEU A C 1
ATOM 2242 O O . LEU A 1 291 ? -2.975 -19.188 -14.984 1 97.56 291 LEU A O 1
ATOM 2246 N N . GLY A 1 292 ? -2.812 -16.984 -14.859 1 95.19 292 GLY A N 1
ATOM 2247 C CA . GLY A 1 292 ? -3.34 -16.766 -16.203 1 95.19 292 GLY A CA 1
ATOM 2248 C C . GLY A 1 292 ? -4.855 -16.688 -16.234 1 95.19 292 GLY A C 1
ATOM 2249 O O . GLY A 1 292 ? -5.434 -16.281 -17.25 1 95.19 292 GLY A O 1
ATOM 2250 N N . VAL A 1 293 ? -5.5 -17.062 -15.156 1 95.5 293 VAL A N 1
ATOM 2251 C CA . VAL A 1 293 ? -6.957 -17.062 -15.086 1 95.5 293 VAL A CA 1
ATOM 2252 C C . VAL A 1 293 ? -7.434 -15.812 -14.336 1 95.5 293 VAL A C 1
ATOM 2254 O O . VAL A 1 293 ? -8.43 -15.195 -14.719 1 95.5 293 VAL A O 1
ATOM 2257 N N . SER A 1 294 ? -6.699 -15.461 -13.305 1 96.62 294 SER A N 1
ATOM 2258 C CA . SER A 1 294 ? -7.035 -14.281 -12.516 1 96.62 294 SER A CA 1
ATOM 2259 C C . SER A 1 294 ? -5.793 -13.453 -12.203 1 96.62 294 SER A C 1
ATOM 2261 O O . SER A 1 294 ? -4.738 -14 -11.883 1 96.62 294 SER A O 1
ATOM 2263 N N . ALA A 1 295 ? -5.977 -12.172 -12.281 1 97.56 295 ALA A N 1
ATOM 2264 C CA . ALA A 1 295 ? -4.867 -11.258 -12.016 1 97.56 295 ALA A CA 1
ATOM 2265 C C . ALA A 1 295 ? -4.746 -10.969 -10.523 1 97.56 295 ALA A C 1
ATOM 2267 O O . ALA A 1 295 ? -3.686 -10.547 -10.047 1 97.56 295 ALA A O 1
ATOM 2268 N N . ARG A 1 296 ? -5.812 -11.117 -9.82 1 97.62 296 ARG A N 1
ATOM 2269 C CA . ARG A 1 296 ? -5.855 -10.891 -8.375 1 97.62 296 ARG A CA 1
ATOM 2270 C C . ARG A 1 296 ? -6.727 -11.93 -7.68 1 97.62 296 ARG A C 1
ATOM 2272 O O . ARG A 1 296 ? -7.93 -12 -7.926 1 97.62 296 ARG A O 1
ATOM 2279 N N . THR A 1 297 ? -6.137 -12.727 -6.816 1 98 297 THR A N 1
ATOM 2280 C CA . THR A 1 297 ? -6.855 -13.812 -6.148 1 98 297 THR A CA 1
ATOM 2281 C C . THR A 1 297 ? -6.152 -14.203 -4.852 1 98 297 THR A C 1
ATOM 2283 O O . THR A 1 297 ? -4.988 -13.859 -4.641 1 98 297 THR A O 1
ATOM 2286 N N . THR A 1 298 ? -6.891 -14.875 -4.012 1 98.19 298 THR A N 1
ATOM 2287 C CA . THR A 1 298 ? -6.262 -15.383 -2.797 1 98.19 298 THR A CA 1
ATOM 2288 C C . THR A 1 298 ? -5.43 -16.625 -3.098 1 98.19 298 THR A C 1
ATOM 2290 O O . THR A 1 298 ? -4.57 -17.016 -2.303 1 98.19 298 THR A O 1
ATOM 2293 N N . GLY A 1 299 ? -5.66 -17.297 -4.176 1 98.06 299 GLY A N 1
ATOM 2294 C CA . GLY A 1 299 ? -4.941 -18.5 -4.586 1 98.06 299 GLY A CA 1
ATOM 2295 C C . GLY A 1 299 ? -5.531 -19.766 -4.02 1 98.06 299 GLY A C 1
ATOM 2296 O O . GLY A 1 299 ? -5.172 -20.875 -4.445 1 98.06 299 GLY A O 1
ATOM 2297 N N . TYR A 1 300 ? -6.484 -19.609 -3.072 1 98 300 TYR A N 1
ATOM 2298 C CA . TYR A 1 300 ? -7.055 -20.734 -2.342 1 98 300 TYR A CA 1
ATOM 2299 C C . TYR A 1 300 ? -8.539 -20.531 -2.084 1 98 300 TYR A C 1
ATOM 2301 O O . TYR A 1 300 ? -8.938 -19.531 -1.48 1 98 300 TYR A O 1
ATOM 2309 N N . TRP A 1 301 ? -9.398 -21.422 -2.498 1 96.94 301 TRP A N 1
ATOM 2310 C CA . TRP A 1 301 ? -10.836 -21.188 -2.592 1 96.94 301 TRP A CA 1
ATOM 2311 C C . TRP A 1 301 ? -11.43 -20.891 -1.218 1 96.94 301 TRP A C 1
ATOM 2313 O O . TRP A 1 301 ? -12.305 -20.031 -1.085 1 96.94 301 TRP A O 1
ATOM 2323 N N . PRO A 1 302 ? -11.016 -21.594 -0.115 1 96.88 302 PRO A N 1
ATOM 2324 C CA . PRO A 1 302 ? -11.578 -21.188 1.174 1 96.88 302 PRO A CA 1
ATOM 2325 C C . PRO A 1 302 ? -11.219 -19.75 1.559 1 96.88 302 PRO A C 1
ATOM 2327 O O . PRO A 1 302 ? -12.023 -19.062 2.172 1 96.88 302 PRO A O 1
ATOM 2330 N N . HIS A 1 303 ? -9.969 -19.359 1.244 1 97.88 303 HIS A N 1
ATOM 2331 C CA . HIS A 1 303 ? -9.555 -17.984 1.49 1 97.88 303 HIS A CA 1
ATOM 2332 C C . HIS A 1 303 ? -10.422 -17 0.704 1 97.88 303 HIS A C 1
ATOM 2334 O O . HIS A 1 303 ? -10.75 -15.922 1.197 1 97.88 303 HIS A O 1
ATOM 2340 N N . THR A 1 304 ? -10.797 -17.391 -0.528 1 97.12 304 THR A N 1
ATOM 2341 C CA . THR A 1 304 ? -11.617 -16.531 -1.372 1 97.12 304 THR A CA 1
ATOM 2342 C C . THR A 1 304 ? -13.016 -16.375 -0.783 1 97.12 304 THR A C 1
ATOM 2344 O O . THR A 1 304 ? -13.586 -15.273 -0.812 1 97.12 304 THR A O 1
ATOM 2347 N N . ILE A 1 305 ? -13.578 -17.438 -0.244 1 94.56 305 ILE A N 1
ATOM 2348 C CA . ILE A 1 305 ? -14.883 -17.375 0.409 1 94.56 305 ILE A CA 1
ATOM 2349 C C . ILE A 1 305 ? -14.797 -16.469 1.633 1 94.56 305 ILE A C 1
ATOM 2351 O O . ILE A 1 305 ? -15.664 -15.602 1.834 1 94.56 305 ILE A O 1
ATOM 2355 N N . ALA A 1 306 ? -13.773 -16.672 2.404 1 94.06 306 ALA A N 1
ATOM 2356 C CA . ALA A 1 306 ? -13.57 -15.844 3.586 1 94.06 306 ALA A CA 1
ATOM 2357 C C . ALA A 1 306 ? -13.453 -14.367 3.203 1 94.06 306 ALA A C 1
ATOM 2359 O O . ALA A 1 306 ? -14.031 -13.5 3.855 1 94.06 306 ALA A O 1
ATOM 2360 N N . GLN A 1 307 ? -12.703 -14.141 2.221 1 94.56 307 GLN A N 1
ATOM 2361 C CA . GLN A 1 307 ? -12.5 -12.766 1.759 1 94.56 307 GLN A CA 1
ATOM 2362 C C . GLN A 1 307 ? -13.812 -12.141 1.303 1 94.56 307 GLN A C 1
ATOM 2364 O O . GLN A 1 307 ? -14.07 -10.961 1.562 1 94.56 307 GLN A O 1
ATOM 2369 N N . TRP A 1 308 ? -14.547 -12.898 0.564 1 91.12 308 TRP A N 1
ATOM 2370 C CA . TRP A 1 308 ? -15.844 -12.43 0.088 1 91.12 308 TRP A CA 1
ATOM 2371 C C . TRP A 1 308 ? -16.75 -12.039 1.256 1 91.12 308 TRP A C 1
ATOM 2373 O O . TRP A 1 308 ? -17.344 -10.969 1.253 1 91.12 308 TRP A O 1
ATOM 2383 N N . PHE A 1 309 ? -16.828 -12.836 2.227 1 88.12 309 PHE A N 1
ATOM 2384 C CA . PHE A 1 309 ? -17.641 -12.562 3.408 1 88.12 309 PHE A CA 1
ATOM 2385 C C . PHE A 1 309 ? -17.125 -11.328 4.145 1 88.12 309 PHE A C 1
ATOM 2387 O O . PHE A 1 309 ? -17.922 -10.469 4.543 1 88.12 309 PHE A O 1
ATOM 2394 N N . ALA A 1 310 ? -15.859 -11.234 4.293 1 89.31 310 ALA A N 1
ATOM 2395 C CA . ALA A 1 310 ? -15.25 -10.141 5.047 1 89.31 310 ALA A CA 1
ATOM 2396 C C . ALA A 1 310 ? -15.477 -8.805 4.348 1 89.31 310 ALA A C 1
ATOM 2398 O O . ALA A 1 310 ? -15.703 -7.785 5.004 1 89.31 310 ALA A O 1
ATOM 2399 N N . THR A 1 311 ? -15.398 -8.789 3.059 1 86.25 311 THR A N 1
ATOM 2400 C CA . THR A 1 311 ? -15.461 -7.535 2.324 1 86.25 311 THR A CA 1
ATOM 2401 C C . THR A 1 311 ? -16.906 -7.133 2.062 1 86.25 311 THR A C 1
ATOM 2403 O O . THR A 1 311 ? -17.219 -5.949 1.916 1 86.25 311 THR A O 1
ATOM 2406 N N . ARG A 1 312 ? -17.812 -8.07 2.053 1 82.69 312 ARG A N 1
ATOM 2407 C CA . ARG A 1 312 ? -19.203 -7.762 1.728 1 82.69 312 ARG A CA 1
ATOM 2408 C C . ARG A 1 312 ? -20.016 -7.539 2.992 1 82.69 312 ARG A C 1
ATOM 2410 O O . ARG A 1 312 ? -20.984 -6.762 2.99 1 82.69 312 ARG A O 1
ATOM 2417 N N . LEU A 1 313 ? -19.656 -8.211 3.984 1 82.12 313 LEU A N 1
ATOM 2418 C CA . LEU A 1 313 ? -20.484 -8.172 5.18 1 82.12 313 LEU A CA 1
ATOM 2419 C C . LEU A 1 313 ? -19.953 -7.16 6.184 1 82.12 313 LEU A C 1
ATOM 2421 O O . LEU A 1 313 ? -20.703 -6.633 7.008 1 82.12 313 LEU A O 1
ATOM 2425 N N . PHE A 1 314 ? -18.672 -6.926 6.133 1 87.12 314 PHE A N 1
ATOM 2426 C CA . PHE A 1 314 ? -18.078 -6.055 7.145 1 87.12 314 PHE A CA 1
ATOM 2427 C C . PHE A 1 314 ? -17.766 -4.684 6.562 1 87.12 314 PHE A C 1
ATOM 2429 O O . PHE A 1 314 ? -17.281 -4.578 5.434 1 87.12 314 PHE A O 1
ATOM 2436 N N . SER A 1 315 ? -18.172 -3.678 7.387 1 88.94 315 SER A N 1
ATOM 2437 C CA . SER A 1 315 ? -17.625 -2.357 7.105 1 88.94 315 SER A CA 1
ATOM 2438 C C . SER A 1 315 ? -16.109 -2.336 7.328 1 88.94 315 SER A C 1
ATOM 2440 O O . SER A 1 315 ? -15.555 -3.24 7.953 1 88.94 315 SER A O 1
ATOM 2442 N N . GLU A 1 316 ? -15.422 -1.429 6.801 1 92 316 GLU A N 1
ATOM 2443 C CA . GLU A 1 316 ? -13.977 -1.304 6.961 1 92 316 GLU A CA 1
ATOM 2444 C C . GLU A 1 316 ? -13.586 -1.235 8.438 1 92 316 GLU A C 1
ATOM 2446 O O . GLU A 1 316 ? -12.664 -1.92 8.867 1 92 316 GLU A O 1
ATOM 2451 N N . ASP A 1 317 ? -14.305 -0.458 9.195 1 93.06 317 ASP A N 1
ATOM 2452 C CA . ASP A 1 317 ? -14.008 -0.298 10.609 1 93.06 317 ASP A CA 1
ATOM 2453 C C . ASP A 1 317 ? -14.156 -1.621 11.359 1 93.06 317 ASP A C 1
ATOM 2455 O O . ASP A 1 317 ? -13.352 -1.94 12.242 1 93.06 317 ASP A O 1
ATOM 2459 N N . LEU A 1 318 ? -15.219 -2.34 11.008 1 93.94 318 LEU A N 1
ATOM 2460 C CA . LEU A 1 318 ? -15.453 -3.627 11.656 1 93.94 318 LEU A CA 1
ATOM 2461 C C . LEU A 1 318 ? -14.359 -4.625 11.281 1 93.94 318 LEU A C 1
ATOM 2463 O O . LEU A 1 318 ? -13.914 -5.406 12.125 1 93.94 318 LEU A O 1
ATOM 2467 N N . TYR A 1 319 ? -14.008 -4.562 10.039 1 95.31 319 TYR A N 1
ATOM 2468 C CA . TYR A 1 319 ? -12.938 -5.445 9.594 1 95.31 319 TYR A CA 1
ATOM 2469 C C . TYR A 1 319 ? -11.656 -5.188 10.375 1 95.31 319 TYR A C 1
ATOM 2471 O O . TYR A 1 319 ? -11.016 -6.129 10.859 1 95.31 319 TYR A O 1
ATOM 2479 N N . ILE A 1 320 ? -11.258 -3.928 10.562 1 96.75 320 ILE A N 1
ATOM 2480 C CA . ILE A 1 320 ? -10.039 -3.551 11.266 1 96.75 320 ILE A CA 1
ATOM 2481 C C . ILE A 1 320 ? -10.141 -3.951 12.734 1 96.75 320 ILE A C 1
ATOM 2483 O O . ILE A 1 320 ? -9.18 -4.441 13.32 1 96.75 320 ILE A O 1
ATOM 2487 N N . TRP A 1 321 ? -11.328 -3.799 13.273 1 96.56 321 TRP A N 1
ATOM 2488 C CA . TRP A 1 321 ? -11.562 -4.191 14.656 1 96.56 321 TRP A CA 1
ATOM 2489 C C . TRP A 1 321 ? -11.383 -5.695 14.836 1 96.56 321 TRP A C 1
ATOM 2491 O O . TRP A 1 321 ? -10.734 -6.145 15.789 1 96.56 321 TRP A O 1
ATOM 2501 N N . VAL A 1 322 ? -11.977 -6.449 13.93 1 95.81 322 VAL A N 1
ATOM 2502 C CA . VAL A 1 322 ? -11.875 -7.902 13.992 1 95.81 322 VAL A CA 1
ATOM 2503 C C . VAL A 1 322 ? -10.414 -8.328 13.836 1 95.81 322 VAL A C 1
ATOM 2505 O O . VAL A 1 322 ? -9.938 -9.195 14.562 1 95.81 322 VAL A O 1
ATOM 2508 N N . ALA A 1 323 ? -9.711 -7.711 12.883 1 96.25 323 ALA A N 1
ATOM 2509 C CA . ALA A 1 323 ? -8.297 -8 12.672 1 96.25 323 ALA A CA 1
ATOM 2510 C C . ALA A 1 323 ? -7.48 -7.676 13.922 1 96.25 323 ALA A C 1
ATOM 2512 O O . ALA A 1 323 ? -6.609 -8.453 14.32 1 96.25 323 ALA A O 1
ATOM 2513 N N . TYR A 1 324 ? -7.766 -6.574 14.539 1 97.38 324 TYR A N 1
ATOM 2514 C CA . TYR A 1 324 ? -7.07 -6.164 15.758 1 97.38 324 TYR A CA 1
ATOM 2515 C C . TYR A 1 324 ? -7.309 -7.16 16.891 1 97.38 324 TYR A C 1
ATOM 2517 O O . TYR A 1 324 ? -6.379 -7.516 17.609 1 97.38 324 TYR A O 1
ATOM 2525 N N . ARG A 1 325 ? -8.57 -7.566 17.047 1 96.81 325 ARG A N 1
ATOM 2526 C CA . ARG A 1 325 ? -8.922 -8.5 18.109 1 96.81 325 ARG A CA 1
ATOM 2527 C C . ARG A 1 325 ? -8.234 -9.844 17.891 1 96.81 325 ARG A C 1
ATOM 2529 O O . ARG A 1 325 ? -7.734 -10.453 18.844 1 96.81 325 ARG A O 1
ATOM 2536 N N . P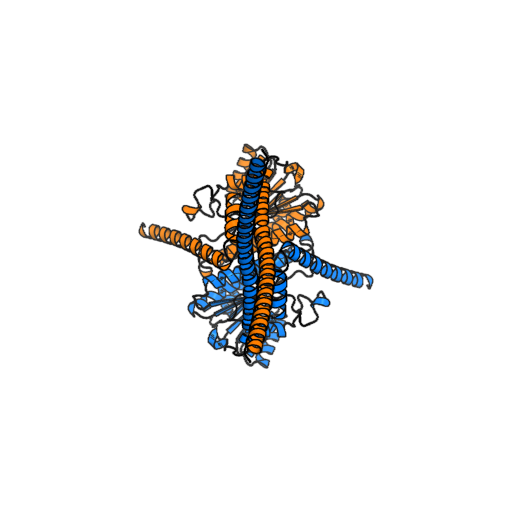HE A 1 326 ? -8.258 -10.25 16.672 1 94.81 326 PHE A N 1
ATOM 2537 C CA . PHE A 1 326 ? -7.609 -11.516 16.344 1 94.81 326 PHE A CA 1
ATOM 2538 C C . PHE A 1 326 ? -6.113 -11.438 16.609 1 94.81 326 PHE A C 1
ATOM 2540 O O . PHE A 1 326 ? -5.543 -12.328 17.25 1 94.81 326 PHE A O 1
ATOM 2547 N N . ASN A 1 327 ? -5.441 -10.398 16.172 1 96.38 327 ASN A N 1
ATOM 2548 C CA . ASN A 1 327 ? -4.008 -10.227 16.359 1 96.38 327 ASN A CA 1
ATOM 2549 C C . ASN A 1 327 ? -3.652 -10.031 17.828 1 96.38 327 ASN A C 1
ATOM 2551 O O . ASN A 1 327 ? -2.586 -10.453 18.281 1 96.38 327 ASN A O 1
ATOM 2555 N N . SER A 1 328 ? -4.559 -9.391 18.547 1 96.69 328 SER A N 1
ATOM 2556 C CA . SER A 1 328 ? -4.355 -9.242 19.984 1 96.69 328 SER A CA 1
ATOM 2557 C C . SER A 1 328 ? -4.371 -10.594 20.688 1 96.69 328 SER A C 1
ATOM 2559 O O . SER A 1 328 ? -3.602 -10.812 21.625 1 96.69 328 SER A O 1
ATOM 2561 N N . ALA A 1 329 ? -5.273 -11.43 20.234 1 94.75 329 ALA A N 1
ATOM 2562 C CA . ALA A 1 329 ? -5.34 -12.773 20.812 1 94.75 329 ALA A CA 1
ATOM 2563 C C . ALA A 1 329 ? -4.062 -13.555 20.516 1 94.75 329 ALA A C 1
ATOM 2565 O O . ALA A 1 329 ? -3.531 -14.242 21.391 1 94.75 329 ALA A O 1
ATOM 2566 N N . LEU A 1 330 ? -3.59 -13.453 19.312 1 93.62 330 LEU A N 1
ATOM 2567 C CA . LEU A 1 330 ? -2.352 -14.125 18.938 1 93.62 330 LEU A CA 1
ATOM 2568 C C . LEU A 1 330 ? -1.176 -13.594 19.75 1 93.62 330 LEU A C 1
ATOM 2570 O O . LEU A 1 330 ? -0.324 -14.367 20.188 1 93.62 330 LEU A O 1
ATOM 2574 N N . ARG A 1 331 ? -1.12 -12.297 19.891 1 95.06 331 ARG A N 1
ATOM 2575 C CA . ARG A 1 331 ? -0.075 -11.656 20.672 1 95.06 331 ARG A CA 1
ATOM 2576 C C . ARG A 1 331 ? -0.082 -12.164 22.109 1 95.06 331 ARG A C 1
ATOM 2578 O O . ARG A 1 331 ? 0.971 -12.477 22.672 1 95.06 331 ARG A O 1
ATOM 2585 N N . ARG A 1 332 ? -1.238 -12.258 22.688 1 93.94 332 ARG A N 1
ATOM 2586 C CA . ARG A 1 332 ? -1.377 -12.734 24.062 1 93.94 332 ARG A CA 1
ATOM 2587 C C . ARG A 1 332 ? -0.864 -14.164 24.203 1 93.94 332 ARG A C 1
ATOM 2589 O O . ARG A 1 332 ? -0.195 -14.492 25.188 1 93.94 332 ARG A O 1
ATOM 2596 N N . GLN A 1 333 ? -1.198 -14.961 23.234 1 91.5 333 GLN A N 1
ATOM 2597 C CA . GLN A 1 333 ? -0.746 -16.344 23.266 1 91.5 333 GLN A CA 1
ATOM 2598 C C . GLN A 1 333 ? 0.778 -16.438 23.266 1 91.5 333 GLN A C 1
ATOM 2600 O O . GLN A 1 333 ? 1.361 -17.219 24.016 1 91.5 333 GLN A O 1
ATOM 2605 N N . VAL A 1 334 ? 1.431 -15.648 22.469 1 91.81 334 VAL A N 1
ATOM 2606 C CA . VAL A 1 334 ? 2.885 -15.656 22.344 1 91.81 334 VAL A CA 1
ATOM 2607 C C . VAL A 1 334 ? 3.516 -15.141 23.641 1 91.81 334 VAL A C 1
ATOM 2609 O O . VAL A 1 334 ? 4.508 -15.703 24.109 1 91.81 334 VAL A O 1
ATOM 2612 N N . MET A 1 335 ? 2.947 -14.109 24.172 1 92.5 335 MET A N 1
ATOM 2613 C CA . MET A 1 335 ? 3.477 -13.531 25.406 1 92.5 335 MET A CA 1
ATOM 2614 C C . MET A 1 335 ? 3.348 -14.516 26.562 1 92.5 335 MET A C 1
ATOM 2616 O O . MET A 1 335 ? 4.23 -14.594 27.422 1 92.5 335 MET A O 1
ATOM 2620 N N . GLU A 1 336 ? 2.227 -15.258 26.578 1 91.56 336 GLU A N 1
ATOM 2621 C CA . GLU A 1 336 ? 2.016 -16.266 27.609 1 91.56 336 GLU A CA 1
ATOM 2622 C C . GLU A 1 336 ? 3.023 -17.406 27.484 1 91.56 336 GLU A C 1
ATOM 2624 O O . GLU A 1 336 ? 3.539 -17.891 28.5 1 91.56 336 GLU A O 1
ATOM 2629 N N . LYS A 1 337 ? 3.236 -17.844 26.328 1 89.31 337 LYS A N 1
ATOM 2630 C CA . LYS A 1 337 ? 4.219 -18.891 26.094 1 89.31 337 LYS A CA 1
ATOM 2631 C C . LYS A 1 337 ? 5.613 -18.453 26.531 1 89.31 337 LYS A C 1
ATOM 2633 O O . LYS A 1 337 ? 6.371 -19.234 27.094 1 89.31 337 LYS A O 1
ATOM 2638 N N . LYS A 1 338 ? 5.98 -17.234 26.234 1 88.69 338 LYS A N 1
ATOM 2639 C CA . LYS A 1 338 ? 7.281 -16.688 26.609 1 88.69 338 LYS A CA 1
ATOM 2640 C C . LYS A 1 338 ? 7.418 -16.609 28.125 1 88.69 338 LYS A C 1
ATOM 2642 O O . LYS A 1 338 ? 8.484 -16.891 28.672 1 88.69 338 LYS A O 1
ATOM 2647 N N . GLN A 1 339 ? 6.352 -16.25 28.719 1 89.31 339 GLN A N 1
ATOM 2648 C CA . GLN A 1 339 ? 6.359 -16.156 30.172 1 89.31 339 GLN A CA 1
ATOM 2649 C C . GLN A 1 339 ? 6.492 -17.531 30.812 1 89.31 339 GLN A C 1
ATOM 2651 O O . GLN A 1 339 ? 7.18 -17.688 31.828 1 89.31 339 GLN A O 1
ATOM 2656 N N . ARG A 1 340 ? 5.754 -18.453 30.266 1 87.44 340 ARG A N 1
ATOM 2657 C CA . ARG A 1 340 ? 5.832 -19.812 30.766 1 87.44 340 ARG A CA 1
ATOM 2658 C C . ARG A 1 340 ? 7.246 -20.375 30.625 1 87.44 340 ARG A C 1
ATOM 2660 O O . ARG A 1 340 ? 7.738 -21.062 31.531 1 87.44 340 ARG A O 1
ATOM 2667 N N . LYS A 1 341 ? 7.891 -20.125 29.562 1 85.75 341 LYS A N 1
ATOM 2668 C CA . LYS A 1 341 ? 9.258 -20.594 29.328 1 85.75 341 LYS A CA 1
ATOM 2669 C C . LYS A 1 341 ? 10.227 -19.938 30.312 1 85.75 341 LYS A C 1
ATOM 2671 O O . LYS A 1 341 ? 11.172 -20.578 30.766 1 85.75 341 LYS A O 1
ATOM 2676 N N . LEU A 1 342 ? 9.969 -18.656 30.609 1 79.12 342 LEU A N 1
ATOM 2677 C CA . LEU A 1 342 ? 10.82 -17.938 31.547 1 79.12 342 LEU A CA 1
ATOM 2678 C C . LEU A 1 342 ? 10.641 -18.469 32.969 1 79.12 342 LEU A C 1
ATOM 2680 O O . LEU A 1 342 ? 11.602 -18.531 33.719 1 79.12 342 LEU A O 1
ATOM 2684 N N . LYS A 1 343 ? 9.461 -18.922 33.281 1 81.38 343 LYS A N 1
ATOM 2685 C CA . LYS A 1 343 ? 9.195 -19.453 34.625 1 81.38 343 LYS A CA 1
ATOM 2686 C C . LYS A 1 343 ? 9.727 -20.875 34.781 1 81.38 343 LYS A C 1
ATOM 2688 O O . LYS A 1 343 ? 10.039 -21.312 35.906 1 81.38 343 LYS A O 1
ATOM 2693 N N . SER A 1 344 ? 9.734 -21.562 33.812 1 78.44 344 SER A N 1
ATOM 2694 C CA . SER A 1 344 ? 10.211 -22.938 33.812 1 78.44 344 SER A CA 1
ATOM 2695 C C . SER A 1 344 ? 11.734 -23 33.812 1 78.44 344 SER A C 1
ATOM 2697 O O . SER A 1 344 ? 12.328 -24.062 34.031 1 78.44 344 SER A O 1
ATOM 2699 N N . LYS A 1 345 ? 12.289 -22 33.688 1 63.5 345 LYS A N 1
ATOM 2700 C CA . LYS A 1 345 ? 13.742 -21.938 33.875 1 63.5 345 LYS A CA 1
ATOM 2701 C C . LYS A 1 345 ? 14.109 -21.406 35.25 1 63.5 345 LYS A C 1
ATOM 2703 O O . LYS A 1 345 ? 15.281 -21.391 35.625 1 63.5 345 LYS A O 1
ATOM 2708 N N . MET B 1 1 ? -79.688 -29.859 -17.484 1 40.31 1 MET B N 1
ATOM 2709 C CA . MET B 1 1 ? -78.312 -29.844 -18.047 1 40.31 1 MET B CA 1
ATOM 2710 C C . MET B 1 1 ? -77.812 -28.422 -18.125 1 40.31 1 MET B C 1
ATOM 2712 O O . MET B 1 1 ? -76.625 -28.172 -17.828 1 40.31 1 MET B O 1
ATOM 2716 N N . ALA B 1 2 ? -78.75 -27.484 -18.219 1 55.47 2 ALA B N 1
ATOM 2717 C CA . ALA B 1 2 ? -78.375 -26.078 -18.359 1 55.47 2 ALA B CA 1
ATOM 2718 C C . ALA B 1 2 ? -78.062 -25.453 -16.984 1 55.47 2 ALA B C 1
ATOM 2720 O O . ALA B 1 2 ? -77.125 -24.672 -16.844 1 55.47 2 ALA B O 1
ATOM 2721 N N . ARG B 1 3 ? -78.812 -25.812 -16.078 1 56.38 3 ARG B N 1
ATOM 2722 C CA . ARG B 1 3 ? -78.562 -25.25 -14.742 1 56.38 3 ARG B CA 1
ATOM 2723 C C . ARG B 1 3 ? -77.312 -25.781 -14.102 1 56.38 3 ARG B C 1
ATOM 2725 O O . ARG B 1 3 ? -76.625 -25.047 -13.422 1 56.38 3 ARG B O 1
ATOM 2732 N N . ALA B 1 4 ? -77 -26.938 -14.438 1 56.56 4 ALA B N 1
ATOM 2733 C CA . ALA B 1 4 ? -75.75 -27.531 -13.898 1 56.56 4 ALA B CA 1
ATOM 2734 C C . ALA B 1 4 ? -74.5 -26.922 -14.547 1 56.56 4 ALA B C 1
ATOM 2736 O O . ALA B 1 4 ? -73.5 -26.672 -13.875 1 56.56 4 ALA B O 1
ATOM 2737 N N . LYS B 1 5 ? -74.625 -26.562 -15.711 1 61.94 5 LYS B N 1
ATOM 2738 C CA . LYS B 1 5 ? -73.562 -25.938 -16.422 1 61.94 5 LYS B CA 1
ATOM 2739 C C . LYS B 1 5 ? -73.312 -24.516 -15.938 1 61.94 5 LYS B C 1
ATOM 2741 O O . LYS B 1 5 ? -72.125 -24.078 -15.812 1 61.94 5 LYS B O 1
ATOM 2746 N N . VAL B 1 6 ? -74.438 -23.891 -15.633 1 60.84 6 VAL B N 1
ATOM 2747 C CA . VAL B 1 6 ? -74.375 -22.516 -15.141 1 60.84 6 VAL B CA 1
ATOM 2748 C C . VAL B 1 6 ? -73.75 -22.516 -13.742 1 60.84 6 VAL B C 1
ATOM 2750 O O . VAL B 1 6 ? -72.875 -21.656 -13.445 1 60.84 6 VAL B O 1
ATOM 2753 N N . ILE B 1 7 ? -73.938 -23.484 -12.938 1 62.47 7 ILE B N 1
ATOM 2754 C CA . ILE B 1 7 ? -73.438 -23.578 -11.586 1 62.47 7 ILE B CA 1
ATOM 2755 C C . ILE B 1 7 ? -71.938 -23.953 -11.648 1 62.47 7 ILE B C 1
ATOM 2757 O O . ILE B 1 7 ? -71.125 -23.406 -10.906 1 62.47 7 ILE B O 1
ATOM 2761 N N . PHE B 1 8 ? -71.625 -24.797 -12.57 1 62 8 PHE B N 1
ATOM 2762 C CA . PHE B 1 8 ? -70.188 -25.188 -12.75 1 62 8 PHE B CA 1
ATOM 2763 C C . PHE B 1 8 ? -69.375 -24.031 -13.281 1 62 8 PHE B C 1
ATOM 2765 O O . PHE B 1 8 ? -68.25 -23.812 -12.844 1 62 8 PHE B O 1
ATOM 2772 N N . ASN B 1 9 ? -70 -23.25 -14.156 1 62.5 9 ASN B N 1
ATOM 2773 C CA . ASN B 1 9 ? -69.312 -22.078 -14.703 1 62.5 9 ASN B CA 1
ATOM 2774 C C . ASN B 1 9 ? -69.188 -20.984 -13.656 1 62.5 9 ASN B C 1
ATOM 2776 O O . ASN B 1 9 ? -68.188 -20.297 -13.609 1 62.5 9 ASN B O 1
ATOM 2780 N N . MET B 1 10 ? -70.188 -2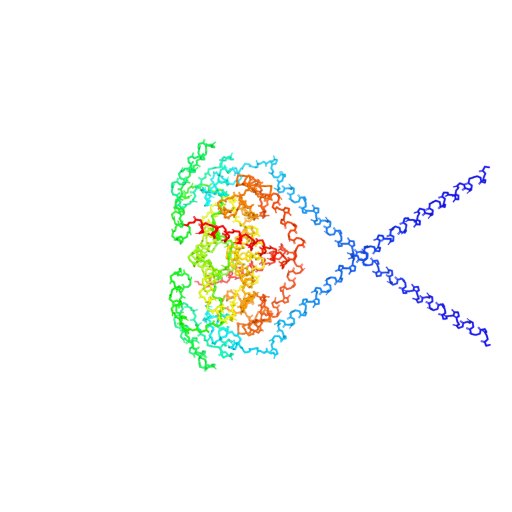0.906 -12.852 1 62.41 10 MET B N 1
ATOM 2781 C CA . MET B 1 10 ? -70.125 -19.906 -11.797 1 62.41 10 MET B CA 1
ATOM 2782 C C . MET B 1 10 ? -69.125 -20.281 -10.719 1 62.41 10 MET B C 1
ATOM 2784 O O . MET B 1 10 ? -68.375 -19.438 -10.219 1 62.41 10 MET B O 1
ATOM 2788 N N . ALA B 1 11 ? -68.938 -21.516 -10.422 1 65.94 11 ALA B N 1
ATOM 2789 C CA . ALA B 1 11 ? -67.938 -22 -9.453 1 65.94 11 ALA B CA 1
ATOM 2790 C C . ALA B 1 11 ? -66.562 -21.844 -9.992 1 65.94 11 ALA B C 1
ATOM 2792 O O . ALA B 1 11 ? -65.625 -21.453 -9.258 1 65.94 11 ALA B O 1
ATOM 2793 N N . ALA B 1 12 ? -66.5 -22.141 -11.203 1 66.94 12 ALA B N 1
ATOM 2794 C CA . ALA B 1 12 ? -65.188 -21.969 -11.852 1 66.94 12 ALA B CA 1
ATOM 2795 C C . ALA B 1 12 ? -64.812 -20.5 -11.898 1 66.94 12 ALA B C 1
ATOM 2797 O O . ALA B 1 12 ? -63.625 -20.156 -11.633 1 66.94 12 ALA B O 1
ATOM 2798 N N . VAL B 1 13 ? -65.812 -19.75 -12.164 1 69.38 13 VAL B N 1
ATOM 2799 C CA . VAL B 1 13 ? -65.562 -18.312 -12.211 1 69.38 13 VAL B CA 1
ATOM 2800 C C . VAL B 1 13 ? -65.188 -17.797 -10.812 1 69.38 13 VAL B C 1
ATOM 2802 O O . VAL B 1 13 ? -64.312 -16.969 -10.633 1 69.38 13 VAL B O 1
ATOM 2805 N N . ASP B 1 14 ? -65.875 -18.391 -9.914 1 71.94 14 ASP B N 1
ATOM 2806 C CA . ASP B 1 14 ? -65.688 -17.984 -8.531 1 71.94 14 ASP B CA 1
ATOM 2807 C C . ASP B 1 14 ? -64.312 -18.453 -8.047 1 71.94 14 ASP B C 1
ATOM 2809 O O . ASP B 1 14 ? -63.594 -17.719 -7.328 1 71.94 14 ASP B O 1
ATOM 2813 N N . ARG B 1 15 ? -63.938 -19.625 -8.5 1 71.12 15 ARG B N 1
ATOM 2814 C CA . ARG B 1 15 ? -62.594 -20.125 -8.156 1 71.12 15 ARG B CA 1
ATOM 2815 C C . ARG B 1 15 ? -61.5 -19.312 -8.836 1 71.12 15 ARG B C 1
ATOM 2817 O O . ARG B 1 15 ? -60.469 -19.016 -8.234 1 71.12 15 ARG B O 1
ATOM 2824 N N . PHE B 1 16 ? -61.812 -18.984 -10.055 1 76.12 16 PHE B N 1
ATOM 2825 C CA . PHE B 1 16 ? -60.844 -18.156 -10.773 1 76.12 16 PHE B CA 1
ATOM 2826 C C . PHE B 1 16 ? -60.75 -16.766 -10.156 1 76.12 16 PHE B C 1
ATOM 2828 O O . PHE B 1 16 ? -59.656 -16.203 -10.047 1 76.12 16 PHE B O 1
ATOM 2835 N N . SER B 1 17 ? -61.906 -16.25 -9.898 1 73.94 17 SER B N 1
ATOM 2836 C CA . SER B 1 17 ? -61.906 -14.945 -9.25 1 73.94 17 SER B CA 1
ATOM 2837 C C . SER B 1 17 ? -61.219 -15 -7.895 1 73.94 17 SER B C 1
ATOM 2839 O O . SER B 1 17 ? -60.5 -14.062 -7.523 1 73.94 17 SER B O 1
ATOM 2841 N N . PHE B 1 18 ? -61.469 -15.977 -7.172 1 75.88 18 PHE B N 1
ATOM 2842 C CA . PHE B 1 18 ? -60.781 -16.172 -5.895 1 75.88 18 PHE B CA 1
ATOM 2843 C C . PHE B 1 18 ? -59.281 -16.328 -6.094 1 75.88 18 PHE B C 1
ATOM 2845 O O . PHE B 1 18 ? -58.5 -15.719 -5.379 1 75.88 18 PHE B O 1
ATOM 2852 N N . LEU B 1 19 ? -58.938 -17.188 -7.012 1 75.62 19 LEU B N 1
ATOM 2853 C CA . LEU B 1 19 ? -57.531 -17.391 -7.324 1 75.62 19 LEU B CA 1
ATOM 2854 C C . LEU B 1 19 ? -56.875 -16.078 -7.793 1 75.62 19 LEU B C 1
ATOM 2856 O O . LEU B 1 19 ? -55.75 -15.766 -7.398 1 75.62 19 LEU B O 1
ATOM 2860 N N . ALA B 1 20 ? -57.562 -15.453 -8.633 1 77.31 20 ALA B N 1
ATOM 2861 C CA . ALA B 1 20 ? -57.062 -14.164 -9.117 1 77.31 20 ALA B CA 1
ATOM 2862 C C . ALA B 1 20 ? -56.906 -13.18 -7.965 1 77.31 20 ALA B C 1
ATOM 2864 O O . ALA B 1 20 ? -55.906 -12.43 -7.922 1 77.31 20 ALA B O 1
ATOM 2865 N N . ALA B 1 21 ? -57.844 -13.172 -7.109 1 74.12 21 ALA B N 1
ATOM 2866 C CA . ALA B 1 21 ? -57.781 -12.305 -5.941 1 74.12 21 ALA B CA 1
ATOM 2867 C C . ALA B 1 21 ? -56.594 -12.688 -5.047 1 74.12 21 ALA B C 1
ATOM 2869 O O . ALA B 1 21 ? -55.906 -11.82 -4.527 1 74.12 21 ALA B O 1
ATOM 2870 N N . GLU B 1 22 ? -56.438 -13.953 -4.91 1 76 22 GLU B N 1
ATOM 2871 C CA . GLU B 1 22 ? -55.312 -14.43 -4.098 1 76 22 GLU B CA 1
ATOM 2872 C C . GLU B 1 22 ? -53.969 -14.102 -4.746 1 76 22 GLU B C 1
ATOM 2874 O O . GLU B 1 22 ? -53.031 -13.695 -4.059 1 76 22 GLU B O 1
ATOM 2879 N N . ILE B 1 23 ? -53.906 -14.297 -5.949 1 72.25 23 ILE B N 1
ATOM 2880 C CA . ILE B 1 23 ? -52.719 -13.945 -6.703 1 72.25 23 ILE B CA 1
ATOM 2881 C C . ILE B 1 23 ? -52.438 -12.453 -6.582 1 72.25 23 ILE B C 1
ATOM 2883 O O . ILE B 1 23 ? -51.312 -12.031 -6.355 1 72.25 23 ILE B O 1
ATOM 2887 N N . SER B 1 24 ? -53.469 -11.75 -6.801 1 73.75 24 SER B N 1
ATOM 2888 C CA . SER B 1 24 ? -53.344 -10.305 -6.68 1 73.75 24 SER B CA 1
ATOM 2889 C C . SER B 1 24 ? -52.844 -9.906 -5.289 1 73.75 24 SER B C 1
ATOM 2891 O O . SER B 1 24 ? -52 -9.016 -5.152 1 73.75 24 SER B O 1
ATOM 2893 N N . LYS B 1 25 ? -53.406 -10.484 -4.309 1 74 25 LYS B N 1
ATOM 2894 C CA . LYS B 1 25 ? -52.969 -10.227 -2.936 1 74 25 LYS B CA 1
ATOM 2895 C C . LYS B 1 25 ? -51.5 -10.578 -2.738 1 74 25 LYS B C 1
ATOM 2897 O O . LYS B 1 25 ? -50.75 -9.836 -2.086 1 74 25 LYS B O 1
ATOM 2902 N N . THR B 1 26 ? -51.188 -11.703 -3.232 1 73.5 26 THR B N 1
ATOM 2903 C CA . THR B 1 26 ? -49.812 -12.141 -3.125 1 73.5 26 THR B CA 1
ATOM 2904 C C . THR B 1 26 ? -48.875 -11.164 -3.842 1 73.5 26 THR B C 1
ATOM 2906 O O . THR B 1 26 ? -47.812 -10.797 -3.314 1 73.5 26 THR B O 1
ATOM 2909 N N . ILE B 1 27 ? -49.25 -10.719 -4.938 1 72.75 27 ILE B N 1
ATOM 2910 C CA . ILE B 1 27 ? -48.438 -9.781 -5.723 1 72.75 27 ILE B CA 1
ATOM 2911 C C . ILE B 1 27 ? -48.312 -8.453 -4.973 1 72.75 27 ILE B C 1
ATOM 2913 O O . ILE B 1 27 ? -47.25 -7.859 -4.938 1 72.75 27 ILE B O 1
ATOM 2917 N N . ASN B 1 28 ? -49.406 -8.156 -4.441 1 78.81 28 ASN B N 1
ATOM 2918 C CA . ASN B 1 28 ? -49.406 -6.914 -3.674 1 78.81 28 ASN B CA 1
ATOM 2919 C C . ASN B 1 28 ? -48.469 -7.031 -2.455 1 78.81 28 ASN B C 1
ATOM 2921 O O . ASN B 1 28 ? -47.781 -6.074 -2.104 1 78.81 28 ASN B O 1
ATOM 2925 N N . TYR B 1 29 ? -48.562 -8.242 -1.932 1 83.25 29 TYR B N 1
ATOM 2926 C CA . TYR B 1 29 ? -47.688 -8.477 -0.783 1 83.25 29 TYR B CA 1
ATOM 2927 C C . TYR B 1 29 ? -46.219 -8.367 -1.176 1 83.25 29 TYR B C 1
ATOM 2929 O O . TYR B 1 29 ? -45.438 -7.676 -0.51 1 83.25 29 TYR B O 1
ATOM 2937 N N . TYR B 1 30 ? -45.875 -8.984 -2.189 1 83.5 30 TYR B N 1
ATOM 2938 C CA . TYR B 1 30 ? -44.469 -8.93 -2.66 1 83.5 30 TYR B CA 1
ATOM 2939 C C . TYR B 1 30 ? -44.125 -7.52 -3.109 1 83.5 30 TYR B C 1
ATOM 2941 O O . TYR B 1 30 ? -43 -7.066 -2.895 1 83.5 30 TYR B O 1
ATOM 2949 N N . ASN B 1 31 ? -45.031 -6.871 -3.666 1 86.88 31 ASN B N 1
ATOM 2950 C CA . ASN B 1 31 ? -44.812 -5.484 -4.051 1 86.88 31 ASN B CA 1
ATOM 2951 C C . ASN B 1 31 ? -44.531 -4.605 -2.838 1 86.88 31 ASN B C 1
ATOM 2953 O O . ASN B 1 31 ? -43.688 -3.713 -2.898 1 86.88 31 ASN B O 1
ATOM 2957 N N . ASP B 1 32 ? -45.25 -4.895 -1.827 1 89.19 32 ASP B N 1
ATOM 2958 C CA . ASP B 1 32 ? -45.031 -4.137 -0.599 1 89.19 32 ASP B CA 1
ATOM 2959 C C . ASP B 1 32 ? -43.656 -4.414 -0.026 1 89.19 32 ASP B C 1
ATOM 2961 O O . ASP B 1 32 ? -42.969 -3.5 0.455 1 89.19 32 ASP B O 1
ATOM 2965 N N . ILE B 1 33 ? -43.312 -5.645 -0.083 1 90.44 33 ILE B N 1
ATOM 2966 C CA . ILE B 1 33 ? -41.969 -6.016 0.407 1 90.44 33 ILE B CA 1
ATOM 2967 C C . ILE B 1 33 ? -40.906 -5.309 -0.415 1 90.44 33 ILE B C 1
ATOM 2969 O O . ILE B 1 33 ? -39.969 -4.734 0.142 1 90.44 33 ILE B O 1
ATOM 2973 N N . LEU B 1 34 ? -41.031 -5.27 -1.651 1 90.94 34 LEU B N 1
ATOM 2974 C CA . LEU B 1 34 ? -40.094 -4.609 -2.539 1 90.94 34 LEU B CA 1
ATOM 2975 C C . LEU B 1 34 ? -40.062 -3.104 -2.295 1 90.94 34 LEU B C 1
ATOM 2977 O O . LEU B 1 34 ? -39 -2.471 -2.355 1 90.94 34 LEU B O 1
ATOM 2981 N N . ALA B 1 35 ? -41.188 -2.611 -2.047 1 90.44 35 ALA B N 1
ATOM 2982 C CA . ALA B 1 35 ? -41.281 -1.181 -1.763 1 90.44 35 ALA B CA 1
ATOM 2983 C C . ALA B 1 35 ? -40.531 -0.836 -0.475 1 90.44 35 ALA B C 1
ATOM 2985 O O . ALA B 1 35 ? -39.875 0.198 -0.394 1 90.44 35 ALA B O 1
ATOM 2986 N N . ILE B 1 36 ? -40.688 -1.678 0.482 1 92.12 36 ILE B N 1
ATOM 2987 C CA . ILE B 1 36 ? -40 -1.474 1.742 1 92.12 36 ILE B CA 1
ATOM 2988 C C . ILE B 1 36 ? -38.469 -1.554 1.508 1 92.12 36 ILE B C 1
ATOM 2990 O O . ILE B 1 36 ? -37.719 -0.713 1.998 1 92.12 36 ILE B O 1
ATOM 2994 N N . LEU B 1 37 ? -38.062 -2.51 0.737 1 91.69 37 LEU B N 1
ATOM 2995 C CA . LEU B 1 37 ? -36.625 -2.654 0.418 1 91.69 37 LEU B CA 1
ATOM 2996 C C . LEU B 1 37 ? -36.125 -1.455 -0.379 1 91.69 37 LEU B C 1
ATOM 2998 O O . LEU B 1 37 ? -35 -0.989 -0.168 1 91.69 37 LEU B O 1
ATOM 3002 N N . GLY B 1 38 ? -36.938 -0.976 -1.197 1 91.81 38 GLY B N 1
ATOM 3003 C CA . GLY B 1 38 ? -36.594 0.231 -1.93 1 91.81 38 GLY B CA 1
ATOM 3004 C C . GLY B 1 38 ? -36.469 1.453 -1.041 1 91.81 38 GLY B C 1
ATOM 3005 O O . GLY B 1 38 ? -35.531 2.256 -1.208 1 91.81 38 GLY B O 1
ATOM 3006 N N . ALA B 1 39 ? -37.375 1.512 -0.152 1 91.94 39 ALA B N 1
ATOM 3007 C CA . ALA B 1 39 ? -37.344 2.627 0.791 1 91.94 39 ALA B CA 1
ATOM 3008 C C . ALA B 1 39 ? -36.094 2.561 1.662 1 91.94 39 ALA B C 1
ATOM 3010 O O . ALA B 1 39 ? -35.469 3.586 1.93 1 91.94 39 ALA B O 1
ATOM 3011 N N . VAL B 1 40 ? -35.781 1.437 2.059 1 91.69 40 VAL B N 1
ATOM 3012 C CA . VAL B 1 40 ? -34.594 1.238 2.875 1 91.69 40 VAL B CA 1
ATOM 3013 C C . VAL B 1 40 ? -33.344 1.593 2.064 1 91.69 40 VAL B C 1
ATOM 3015 O O . VAL B 1 40 ? -32.438 2.268 2.564 1 91.69 40 VAL B O 1
ATOM 3018 N N . TYR B 1 41 ? -33.312 1.211 0.882 1 90 41 TYR B N 1
ATOM 3019 C CA . TYR B 1 41 ? -32.188 1.49 0 1 90 41 TYR B CA 1
ATOM 3020 C C . TYR B 1 41 ? -32.031 2.99 -0.215 1 90 41 TYR B C 1
ATOM 3022 O O . TYR B 1 41 ? -30.922 3.529 -0.057 1 90 41 TYR B O 1
ATOM 3030 N N . VAL B 1 42 ? -33.031 3.637 -0.589 1 91.25 42 VAL B N 1
ATOM 3031 C CA . VAL B 1 42 ? -32.969 5.074 -0.834 1 91.25 42 VAL B CA 1
ATOM 3032 C C . VAL B 1 42 ? -32.656 5.812 0.462 1 91.25 42 VAL B C 1
ATOM 3034 O O . VAL B 1 42 ? -31.859 6.762 0.46 1 91.25 42 VAL B O 1
ATOM 3037 N N . GLY B 1 43 ? -33.344 5.383 1.483 1 91.75 43 GLY B N 1
ATOM 3038 C CA . GLY B 1 43 ? -33.062 5.98 2.777 1 91.75 43 GLY B CA 1
ATOM 3039 C C . GLY B 1 43 ? -31.594 5.875 3.172 1 91.75 43 GLY B C 1
ATOM 3040 O O . GLY B 1 43 ? -31 6.844 3.658 1 91.75 43 GLY B O 1
ATOM 3041 N N . LYS B 1 44 ? -31.031 4.734 2.953 1 89.06 44 LYS B N 1
ATOM 3042 C CA . LYS B 1 44 ? -29.609 4.531 3.256 1 89.06 44 LYS B CA 1
ATOM 3043 C C . LYS B 1 44 ? -28.734 5.43 2.395 1 89.06 44 LYS B C 1
ATOM 3045 O O . LYS B 1 44 ? -27.766 6.012 2.883 1 89.06 44 LYS B O 1
ATOM 3050 N N . LYS B 1 45 ? -29.016 5.578 1.15 1 88.38 45 LYS B N 1
ATOM 3051 C CA . LYS B 1 45 ? -28.234 6.414 0.244 1 88.38 45 LYS B CA 1
ATOM 3052 C C . LYS B 1 45 ? -28.328 7.887 0.641 1 88.38 45 LYS B C 1
ATOM 3054 O O . LYS B 1 45 ? -27.328 8.602 0.609 1 88.38 45 LYS B O 1
ATOM 3059 N N . VAL B 1 46 ? -29.484 8.242 0.972 1 92.19 46 VAL B N 1
ATOM 3060 C CA . VAL B 1 46 ? -29.703 9.625 1.38 1 92.19 46 VAL B CA 1
ATOM 3061 C C . VAL B 1 46 ? -28.969 9.898 2.693 1 92.19 46 VAL B C 1
ATOM 3063 O O . VAL B 1 46 ? -28.328 10.938 2.85 1 92.19 46 VAL B O 1
ATOM 3066 N N . LEU B 1 47 ? -29.094 8.984 3.576 1 92.5 47 LEU B N 1
ATOM 3067 C CA . LEU B 1 47 ? -28.391 9.125 4.852 1 92.5 47 LEU B CA 1
ATOM 3068 C C . LEU B 1 47 ? -26.891 9.203 4.645 1 92.5 47 LEU B C 1
ATOM 3070 O O . LEU B 1 47 ? -26.203 10.031 5.254 1 92.5 47 LEU B O 1
ATOM 3074 N N . ASP B 1 48 ? -26.375 8.406 3.795 1 88.56 48 ASP B N 1
ATOM 3075 C CA . ASP B 1 48 ? -24.938 8.406 3.486 1 88.56 48 ASP B CA 1
ATOM 3076 C C . ASP B 1 48 ? -24.516 9.742 2.893 1 88.56 48 ASP B C 1
ATOM 3078 O O . ASP B 1 48 ? -23.438 10.258 3.213 1 88.56 48 ASP B O 1
ATOM 3082 N N . LEU B 1 49 ? -25.328 10.258 2.107 1 90.38 49 LEU B N 1
ATOM 3083 C CA . LEU B 1 49 ? -25.031 11.539 1.478 1 90.38 49 LEU B CA 1
ATOM 3084 C C . LEU B 1 49 ? -25.031 12.664 2.51 1 90.38 49 LEU B C 1
ATOM 3086 O O . LEU B 1 49 ? -24.141 13.516 2.506 1 90.38 49 LEU B O 1
ATOM 3090 N N . ILE B 1 50 ? -25.969 12.602 3.357 1 92.88 50 ILE B N 1
ATOM 3091 C CA . ILE B 1 50 ? -26.094 13.633 4.379 1 92.88 50 ILE B CA 1
ATOM 3092 C C . ILE B 1 50 ? -24.922 13.539 5.352 1 92.88 50 ILE B C 1
ATOM 3094 O O . ILE B 1 50 ? -24.297 14.547 5.672 1 92.88 50 ILE B O 1
ATOM 3098 N N . LEU B 1 51 ? -24.625 12.391 5.766 1 90.38 51 LEU B N 1
ATOM 3099 C CA . LEU B 1 51 ? -23.516 12.195 6.699 1 90.38 51 LEU B CA 1
ATOM 3100 C C . LEU B 1 51 ? -22.188 12.555 6.051 1 90.38 51 LEU B C 1
ATOM 3102 O O . LEU B 1 51 ? -21.297 13.102 6.703 1 90.38 51 LEU B O 1
ATOM 3106 N N . GLY B 1 52 ? -22.078 12.18 4.777 1 89.75 52 GLY B N 1
ATOM 3107 C CA . GLY B 1 52 ? -20.891 12.594 4.043 1 89.75 52 GLY B CA 1
ATOM 3108 C C . GLY B 1 52 ? -20.734 14.102 3.961 1 89.75 52 GLY B C 1
ATOM 3109 O O . GLY B 1 52 ? -19.641 14.625 4.168 1 89.75 52 GLY B O 1
ATOM 3110 N N . PHE B 1 53 ? -21.828 14.719 3.705 1 91.94 53 PHE B N 1
ATOM 3111 C CA . PHE B 1 53 ? -21.828 16.172 3.605 1 91.94 53 PHE B CA 1
ATOM 3112 C C . PHE B 1 53 ? -21.516 16.797 4.957 1 91.94 53 PHE B C 1
ATOM 3114 O O . PHE B 1 53 ? -20.688 17.719 5.047 1 91.94 53 PHE B O 1
ATOM 3121 N N . LEU B 1 54 ? -22.141 16.375 5.957 1 92.94 54 LEU B N 1
ATOM 3122 C CA . LEU B 1 54 ? -21.906 16.906 7.297 1 92.94 54 LEU B CA 1
ATOM 3123 C C . LEU B 1 54 ? -20.484 16.625 7.746 1 92.94 54 LEU B C 1
ATOM 3125 O O . LEU B 1 54 ? -19.844 17.484 8.359 1 92.94 54 LEU B O 1
ATOM 3129 N N . GLY B 1 55 ? -19.969 15.461 7.422 1 92.88 55 GLY B N 1
ATOM 3130 C CA . GLY B 1 55 ? -18.594 15.125 7.738 1 92.88 55 GLY B CA 1
ATOM 3131 C C . GLY B 1 55 ? -17.594 16.016 7.023 1 92.88 55 GLY B C 1
ATOM 3132 O O . GLY B 1 55 ? -16.641 16.5 7.637 1 92.88 55 GLY B O 1
ATOM 3133 N N . GLY B 1 56 ? -17.859 16.203 5.77 1 94.12 56 GLY B N 1
ATOM 3134 C CA . GLY B 1 56 ? -17 17.094 5.004 1 94.12 56 GLY B CA 1
ATOM 3135 C C . GLY B 1 56 ? -17 18.516 5.531 1 94.12 56 GLY B C 1
ATOM 3136 O O . GLY B 1 56 ? -15.953 19.156 5.625 1 94.12 56 GLY B O 1
ATOM 3137 N N . THR B 1 57 ? -18.172 18.984 5.895 1 94.69 57 THR B N 1
ATOM 3138 C CA . THR B 1 57 ? -18.312 20.344 6.422 1 94.69 57 THR B CA 1
ATOM 3139 C C . THR B 1 57 ? -17.594 20.469 7.766 1 94.69 57 THR B C 1
ATOM 3141 O O . THR B 1 57 ? -16.938 21.484 8.031 1 94.69 57 THR B O 1
ATOM 3144 N N . ARG B 1 58 ? -17.734 19.516 8.539 1 93.81 58 ARG B N 1
ATOM 3145 C CA . ARG B 1 58 ? -17.062 19.516 9.836 1 93.81 58 ARG B CA 1
ATOM 3146 C C . ARG B 1 58 ? -15.547 19.547 9.664 1 93.81 58 ARG B C 1
ATOM 3148 O O . ARG B 1 58 ? -14.859 20.359 10.297 1 93.81 58 ARG B O 1
ATOM 3155 N N . VAL B 1 59 ? -15.016 18.797 8.766 1 94.81 59 VAL B N 1
ATOM 3156 C CA . VAL B 1 59 ? -13.578 18.594 8.609 1 94.81 59 VAL B CA 1
ATOM 3157 C C . VAL B 1 59 ? -12.953 19.812 7.945 1 94.81 59 VAL B C 1
ATOM 3159 O O . VAL B 1 59 ? -11.875 20.266 8.344 1 94.81 59 VAL B O 1
ATOM 3162 N N . HIS B 1 60 ? -13.656 20.422 7.016 1 95.12 60 HIS B N 1
ATOM 3163 C CA . HIS B 1 60 ? -12.984 21.422 6.191 1 95.12 60 HIS B CA 1
ATOM 3164 C C . HIS B 1 60 ? -13.43 22.828 6.574 1 95.12 60 HIS B C 1
ATOM 3166 O O . HIS B 1 60 ? -12.742 23.812 6.258 1 95.12 60 HIS B O 1
ATOM 3172 N N . PHE B 1 61 ? -14.547 22.969 7.32 1 92.56 61 PHE B N 1
ATOM 3173 C CA . PHE B 1 61 ? -15.039 24.312 7.578 1 92.56 61 PHE B CA 1
ATOM 3174 C C . PHE B 1 61 ? -15.188 24.562 9.078 1 92.56 61 PHE B C 1
ATOM 3176 O O . PHE B 1 61 ? -14.695 25.562 9.594 1 92.56 61 PHE B O 1
ATOM 3183 N N . VAL B 1 62 ? -15.773 23.672 9.789 1 89.5 62 VAL B N 1
ATOM 3184 C CA . VAL B 1 62 ? -15.969 23.859 11.227 1 89.5 62 VAL B CA 1
ATOM 3185 C C . VAL B 1 62 ? -14.617 23.828 11.938 1 89.5 62 VAL B C 1
ATOM 3187 O O . VAL B 1 62 ? -14.414 24.531 12.93 1 89.5 62 VAL B O 1
ATOM 3190 N N . SER B 1 63 ? -13.688 23.047 11.414 1 86.38 63 SER B N 1
ATOM 3191 C CA . SER B 1 63 ? -12.352 22.922 12 1 86.38 63 SER B CA 1
ATOM 3192 C C . SER B 1 63 ? -11.594 24.234 11.961 1 86.38 63 SER B C 1
ATOM 3194 O O . SER B 1 63 ? -10.625 24.422 12.695 1 86.38 63 SER B O 1
ATOM 3196 N N . ARG B 1 64 ? -12.055 25.188 11.203 1 87.56 64 ARG B N 1
ATOM 3197 C CA . ARG B 1 64 ? -11.359 26.453 11.023 1 87.56 64 ARG B CA 1
ATOM 3198 C C . ARG B 1 64 ? -11.836 27.484 12.047 1 87.56 64 ARG B C 1
ATOM 3200 O O . ARG B 1 64 ? -11.195 28.516 12.242 1 87.56 64 ARG B O 1
ATOM 3207 N N . ILE B 1 65 ? -13.039 27.422 12.641 1 84.12 65 ILE B N 1
ATOM 3208 C CA . ILE B 1 65 ? -13.633 28.422 13.531 1 84.12 65 ILE B CA 1
ATOM 3209 C C . ILE B 1 65 ? -12.93 28.375 14.891 1 84.12 65 ILE B C 1
ATOM 3211 O O . ILE B 1 65 ? -12.664 29.406 15.492 1 84.12 65 ILE B O 1
ATOM 3215 N N . GLY B 1 66 ? -12.234 27.438 15.344 1 76.06 66 GLY B N 1
ATOM 3216 C CA . GLY B 1 66 ? -11.516 27.281 16.609 1 76.06 66 GLY B CA 1
ATOM 3217 C C . GLY B 1 66 ? -10.203 26.547 16.453 1 76.06 66 GLY B C 1
ATOM 3218 O O . GLY B 1 66 ? -10.086 25.391 16.844 1 76.06 66 GLY B O 1
ATOM 3219 N N . LYS B 1 67 ? -9.289 27.406 16.031 1 77.44 67 LYS B N 1
ATOM 3220 C CA . LYS B 1 67 ? -7.988 26.781 15.812 1 77.44 67 LYS B CA 1
ATOM 3221 C C . LYS B 1 67 ? -7.301 26.469 17.141 1 77.44 67 LYS B C 1
ATOM 3223 O O . LYS B 1 67 ? -6.984 27.375 17.922 1 77.44 67 LYS B O 1
ATOM 3228 N N . PRO B 1 68 ? -7.262 25.234 17.297 1 83.62 68 PRO B N 1
ATOM 3229 C CA . PRO B 1 68 ? -6.574 24.859 18.531 1 83.62 68 PRO B CA 1
ATOM 3230 C C . PRO B 1 68 ? -5.121 25.328 18.562 1 83.62 68 PRO B C 1
ATOM 3232 O O . PRO B 1 68 ? -4.5 25.484 17.516 1 83.62 68 PRO B O 1
ATOM 3235 N N . ASP B 1 69 ? -4.68 25.641 19.766 1 93.69 69 ASP B N 1
ATOM 3236 C CA . ASP B 1 69 ? -3.258 25.922 19.938 1 93.69 69 ASP B CA 1
ATOM 3237 C C . ASP B 1 69 ? -2.426 24.656 19.781 1 93.69 69 ASP B C 1
ATOM 3239 O O . ASP B 1 69 ? -2.434 23.781 20.656 1 93.69 69 ASP B O 1
ATOM 3243 N N . LEU B 1 70 ? -1.716 24.562 18.719 1 96.69 70 LEU B N 1
ATOM 3244 C CA . LEU B 1 70 ? -0.958 23.359 18.375 1 96.69 70 LEU B CA 1
ATOM 3245 C C . LEU B 1 70 ? 0.15 23.109 19.391 1 96.69 70 LEU B C 1
ATOM 3247 O O . LEU B 1 70 ? 0.448 21.953 19.719 1 96.69 70 LEU B O 1
ATOM 3251 N N . ARG B 1 71 ? 0.712 24.172 19.922 1 96.44 71 ARG B N 1
ATOM 3252 C CA . ARG B 1 71 ? 1.789 24.047 20.906 1 96.44 71 ARG B CA 1
ATOM 3253 C C . ARG B 1 71 ? 1.283 23.406 22.188 1 96.44 71 ARG B C 1
ATOM 3255 O O . ARG B 1 71 ? 1.95 22.547 22.766 1 96.44 71 ARG B O 1
ATOM 3262 N N . LEU B 1 72 ? 0.158 23.828 22.578 1 95.25 72 LEU B N 1
ATOM 3263 C CA . LEU B 1 72 ? -0.439 23.312 23.797 1 95.25 72 LEU B CA 1
ATOM 3264 C C . LEU B 1 72 ? -0.931 21.875 23.594 1 95.25 72 LEU B C 1
ATOM 3266 O O . LEU B 1 72 ? -0.806 21.047 24.5 1 95.25 72 LEU B O 1
ATOM 3270 N N . ARG B 1 73 ? -1.411 21.672 22.484 1 96.12 73 ARG B N 1
ATOM 3271 C CA . ARG B 1 73 ? -2.035 20.375 22.234 1 96.12 73 ARG B CA 1
ATOM 3272 C C . ARG B 1 73 ? -0.984 19.312 21.984 1 96.12 73 ARG B C 1
ATOM 3274 O O . ARG B 1 73 ? -1.139 18.172 22.422 1 96.12 73 ARG B O 1
ATOM 3281 N N . TYR B 1 74 ? 0.066 19.641 21.234 1 97.75 74 TYR B N 1
ATOM 3282 C CA . TYR B 1 74 ? 0.972 18.594 20.781 1 97.75 74 TYR B CA 1
ATOM 3283 C C . TYR B 1 74 ? 2.387 18.828 21.297 1 97.75 74 TYR B C 1
ATOM 3285 O O . TYR B 1 74 ? 3.107 17.891 21.609 1 97.75 74 TYR B O 1
ATOM 3293 N N . GLY B 1 75 ? 2.846 20.078 21.359 1 97.31 75 GLY B N 1
ATOM 3294 C CA . GLY B 1 75 ? 4.199 20.391 21.797 1 97.31 75 GLY B CA 1
ATOM 3295 C C . GLY B 1 75 ? 4.84 21.516 21 1 97.31 75 GLY B C 1
ATOM 3296 O O . GLY B 1 75 ? 4.316 21.922 19.953 1 97.31 75 GLY B O 1
ATOM 3297 N N . PRO B 1 76 ? 5.914 21.953 21.438 1 98.31 76 PRO B N 1
ATOM 3298 C CA . PRO B 1 76 ? 6.477 23.203 20.922 1 98.31 76 PRO B CA 1
ATOM 3299 C C . PRO B 1 76 ? 7.277 23 19.641 1 98.31 76 PRO B C 1
ATOM 3301 O O . PRO B 1 76 ? 7.574 23.969 18.922 1 98.31 76 PRO B O 1
ATOM 3304 N N . TRP B 1 77 ? 7.676 21.766 19.359 1 98.81 77 TRP B N 1
ATOM 3305 C CA . TRP B 1 77 ? 8.523 21.531 18.188 1 98.81 77 TRP B CA 1
ATOM 3306 C C . TRP B 1 77 ? 7.824 20.625 17.172 1 98.81 77 TRP B C 1
ATOM 3308 O O . TRP B 1 77 ? 7.148 19.672 17.547 1 98.81 77 TRP B O 1
ATOM 3318 N N . ALA B 1 78 ? 8.016 20.938 15.898 1 98.88 78 ALA B N 1
ATOM 3319 C CA . ALA B 1 78 ? 7.609 20.094 14.781 1 98.88 78 ALA B CA 1
ATOM 3320 C C . ALA B 1 78 ? 8.805 19.703 13.914 1 98.88 78 ALA B C 1
ATOM 3322 O O . ALA B 1 78 ? 9.742 20.5 13.758 1 98.88 78 ALA B O 1
ATOM 3323 N N . VAL B 1 79 ? 8.805 18.516 13.461 1 98.88 79 VAL B N 1
ATOM 3324 C CA . VAL B 1 79 ? 9.773 18.047 12.484 1 98.88 79 VAL B CA 1
ATOM 3325 C C . VAL B 1 79 ? 9.102 17.922 11.117 1 98.88 79 VAL B C 1
ATOM 3327 O O . VAL B 1 79 ? 8.047 17.297 10.984 1 98.88 79 VAL B O 1
ATOM 3330 N N . VAL B 1 80 ? 9.688 18.516 10.094 1 98.88 80 VAL B N 1
ATOM 3331 C CA . VAL B 1 80 ? 9.148 18.422 8.742 1 98.88 80 VAL B CA 1
ATOM 3332 C C . VAL B 1 80 ? 10.219 17.891 7.789 1 98.88 80 VAL B C 1
ATOM 3334 O O . VAL B 1 80 ? 11.273 18.516 7.633 1 98.88 80 VAL B O 1
ATOM 3337 N N . THR B 1 81 ? 9.938 16.766 7.176 1 98.69 81 THR B N 1
ATOM 3338 C CA . THR B 1 81 ? 10.844 16.219 6.168 1 98.69 81 THR B CA 1
ATOM 3339 C C . THR B 1 81 ? 10.477 16.734 4.777 1 98.69 81 THR B C 1
ATOM 3341 O O . THR B 1 81 ? 9.297 16.891 4.461 1 98.69 81 THR B O 1
ATOM 3344 N N . GLY B 1 82 ? 11.5 16.938 3.869 1 96.75 82 GLY B N 1
ATOM 3345 C CA . GLY B 1 82 ? 11.227 17.484 2.553 1 96.75 82 GLY B CA 1
ATOM 3346 C C . GLY B 1 82 ? 10.602 18.875 2.609 1 96.75 82 GLY B C 1
ATOM 3347 O O . GLY B 1 82 ? 9.562 19.109 1.996 1 96.75 82 GLY B O 1
ATOM 3348 N N . CYS B 1 83 ? 11.336 19.844 3.199 1 96.44 83 CYS B N 1
ATOM 3349 C CA . CYS B 1 83 ? 10.711 21.078 3.658 1 96.44 83 CYS B CA 1
ATOM 3350 C C . CYS B 1 83 ? 11.266 22.281 2.908 1 96.44 83 CYS B C 1
ATOM 3352 O O . CYS B 1 83 ? 11.125 23.422 3.363 1 96.44 83 CYS B O 1
ATOM 3354 N N . THR B 1 84 ? 11.914 22.078 1.784 1 94 84 THR B N 1
ATOM 3355 C CA . THR B 1 84 ? 12.555 23.219 1.146 1 94 84 THR B CA 1
ATOM 3356 C C . THR B 1 84 ? 11.773 23.656 -0.09 1 94 84 THR B C 1
ATOM 3358 O O . THR B 1 84 ? 12.094 24.672 -0.706 1 94 84 THR B O 1
ATOM 3361 N N . ASP B 1 85 ? 10.797 22.906 -0.445 1 93.38 85 ASP B N 1
ATOM 3362 C CA . ASP B 1 85 ? 9.906 23.281 -1.538 1 93.38 85 ASP B CA 1
ATOM 3363 C C . ASP B 1 85 ? 8.531 22.641 -1.363 1 93.38 85 ASP B C 1
ATOM 3365 O O . ASP B 1 85 ? 8.328 21.812 -0.479 1 93.38 85 ASP B O 1
ATOM 3369 N N . GLY B 1 86 ? 7.605 23.141 -2.07 1 95.44 86 GLY B N 1
ATOM 3370 C CA . GLY B 1 86 ? 6.316 22.484 -2.221 1 95.44 86 GLY B CA 1
ATOM 3371 C C . GLY B 1 86 ? 5.508 22.453 -0.937 1 95.44 86 GLY B C 1
ATOM 3372 O O . GLY B 1 86 ? 5.469 23.438 -0.201 1 95.44 86 GLY B O 1
ATOM 3373 N N . ILE B 1 87 ? 4.855 21.344 -0.758 1 97.56 87 ILE B N 1
ATOM 3374 C CA . ILE B 1 87 ? 3.932 21.172 0.358 1 97.56 87 ILE B CA 1
ATOM 3375 C C . ILE B 1 87 ? 4.699 21.219 1.676 1 97.56 87 ILE B C 1
ATOM 3377 O O . ILE B 1 87 ? 4.242 21.844 2.641 1 97.56 87 ILE B O 1
ATOM 3381 N N . GLY B 1 88 ? 5.891 20.656 1.729 1 98.38 88 GLY B N 1
ATOM 3382 C CA . GLY B 1 88 ? 6.691 20.641 2.943 1 98.38 88 GLY B CA 1
ATOM 3383 C C . GLY B 1 88 ? 7.078 22.016 3.422 1 98.38 88 GLY B C 1
ATOM 3384 O O . GLY B 1 88 ? 6.953 22.328 4.609 1 98.38 88 GLY B O 1
ATOM 3385 N N . LYS B 1 89 ? 7.523 22.781 2.484 1 98.12 89 LYS B N 1
ATOM 3386 C CA . LYS B 1 89 ? 7.895 24.141 2.814 1 98.12 89 LYS B CA 1
ATOM 3387 C C . LYS B 1 89 ? 6.688 24.938 3.318 1 98.12 89 LYS B C 1
ATOM 3389 O O . LYS B 1 89 ? 6.77 25.625 4.34 1 98.12 89 LYS B O 1
ATOM 3394 N N . ALA B 1 90 ? 5.582 24.812 2.611 1 98.5 90 ALA B N 1
ATOM 3395 C CA . ALA B 1 90 ? 4.355 25.516 2.979 1 98.5 90 ALA B CA 1
ATOM 3396 C C . ALA B 1 90 ? 3.836 25.047 4.332 1 98.5 90 ALA B C 1
ATOM 3398 O O . ALA B 1 90 ? 3.371 25.859 5.141 1 98.5 90 ALA B O 1
ATOM 3399 N N . TYR B 1 91 ? 3.916 23.766 4.59 1 98.75 91 TYR B N 1
ATOM 3400 C CA . TYR B 1 91 ? 3.451 23.203 5.848 1 98.75 91 TYR B CA 1
ATOM 3401 C C . TYR B 1 91 ? 4.301 23.703 7.016 1 98.75 91 TYR B C 1
ATOM 3403 O O . TYR B 1 91 ? 3.773 24.047 8.078 1 98.75 91 TYR B O 1
ATOM 3411 N N . ALA B 1 92 ? 5.613 23.734 6.793 1 98.81 92 ALA B N 1
ATOM 3412 C CA . ALA B 1 92 ? 6.523 24.25 7.805 1 98.81 92 ALA B CA 1
ATOM 3413 C C . ALA B 1 92 ? 6.199 25.719 8.133 1 98.81 92 ALA B C 1
ATOM 3415 O O . ALA B 1 92 ? 6.148 26.094 9.305 1 98.81 92 ALA B O 1
ATOM 3416 N N . GLN B 1 93 ? 5.949 26.484 7.137 1 98.69 93 GLN B N 1
ATOM 3417 C CA . GLN B 1 93 ? 5.621 27.891 7.324 1 98.69 93 GLN B CA 1
ATOM 3418 C C . GLN B 1 93 ? 4.293 28.047 8.062 1 98.69 93 GLN B C 1
ATOM 3420 O O . GLN B 1 93 ? 4.164 28.922 8.93 1 98.69 93 GLN B O 1
ATOM 3425 N N . GLU B 1 94 ? 3.322 27.203 7.695 1 98.31 94 GLU B N 1
ATOM 3426 C CA . GLU B 1 94 ? 2.018 27.297 8.344 1 98.31 94 GLU B CA 1
ATOM 3427 C C . GLU B 1 94 ? 2.113 26.922 9.82 1 98.31 94 GLU B C 1
ATOM 3429 O O . GLU B 1 94 ? 1.494 27.562 10.672 1 98.31 94 GLU B O 1
ATOM 3434 N N . LEU B 1 95 ? 2.887 25.906 10.156 1 98.69 95 LEU B N 1
ATOM 3435 C CA . LEU B 1 95 ? 3.115 25.516 11.539 1 98.69 95 LEU B CA 1
ATOM 3436 C C . LEU B 1 95 ? 3.795 26.641 12.312 1 98.69 95 LEU B C 1
ATOM 3438 O O . LEU B 1 95 ? 3.395 26.969 13.438 1 98.69 95 LEU B O 1
ATOM 3442 N N . ALA B 1 96 ? 4.781 27.25 11.703 1 98.75 96 ALA B N 1
ATOM 3443 C CA . ALA B 1 96 ? 5.516 28.359 12.32 1 98.75 96 ALA B CA 1
ATOM 3444 C C . ALA B 1 96 ? 4.602 29.547 12.57 1 98.75 96 ALA B C 1
ATOM 3446 O O . ALA B 1 96 ? 4.703 30.219 13.602 1 98.75 96 ALA B O 1
ATOM 3447 N N . SER B 1 97 ? 3.715 29.781 11.617 1 98 97 SER B N 1
ATOM 3448 C CA . SER B 1 97 ? 2.783 30.906 11.75 1 98 97 SER B CA 1
ATOM 3449 C C . SER B 1 97 ? 1.853 30.703 12.945 1 98 97 SER B C 1
ATOM 3451 O O . SER B 1 97 ? 1.274 31.672 13.453 1 98 97 SER B O 1
ATOM 3453 N N . ARG B 1 98 ? 1.807 29.516 13.383 1 96.94 98 ARG B N 1
ATOM 3454 C CA . ARG B 1 98 ? 0.969 29.203 14.539 1 96.94 98 ARG B CA 1
ATOM 3455 C C . ARG B 1 98 ? 1.809 29.047 15.797 1 96.94 98 ARG B C 1
ATOM 3457 O O . ARG B 1 98 ? 1.35 28.469 16.781 1 96.94 98 ARG B O 1
ATOM 3464 N N . GLY B 1 99 ? 3.051 29.375 15.688 1 97.62 99 GLY B N 1
ATOM 3465 C CA . GLY B 1 99 ? 3.889 29.531 16.875 1 97.62 99 GLY B CA 1
ATOM 3466 C C . GLY B 1 99 ? 4.719 28.297 17.172 1 97.62 99 GLY B C 1
ATOM 3467 O O . GLY B 1 99 ? 5.352 28.203 18.219 1 97.62 99 GLY B O 1
ATOM 3468 N N . VAL B 1 100 ? 4.766 27.328 16.312 1 98.56 100 VAL B N 1
ATOM 3469 C CA . VAL B 1 100 ? 5.488 26.078 16.547 1 98.56 100 VAL B CA 1
ATOM 3470 C C . VAL B 1 100 ? 6.922 26.203 16.031 1 98.56 100 VAL B C 1
ATOM 3472 O O . VAL B 1 100 ? 7.16 26.734 14.945 1 98.56 100 VAL B O 1
ATOM 3475 N N . ASN B 1 101 ? 7.91 25.781 16.844 1 98.81 101 ASN B N 1
ATOM 3476 C CA . ASN B 1 101 ? 9.289 25.672 16.375 1 98.81 101 ASN B CA 1
ATOM 3477 C C . ASN B 1 101 ? 9.461 24.547 15.367 1 98.81 101 ASN B C 1
ATOM 3479 O O . ASN B 1 101 ? 8.742 23.547 15.414 1 98.81 101 ASN B O 1
ATOM 3483 N N . ILE B 1 102 ? 10.477 24.734 14.5 1 98.75 102 ILE B N 1
ATOM 3484 C CA . ILE B 1 102 ? 10.508 23.781 13.398 1 98.75 102 ILE B CA 1
ATOM 3485 C C . ILE B 1 102 ? 11.906 23.188 13.273 1 98.75 102 ILE B C 1
ATOM 3487 O O . ILE B 1 102 ? 12.898 23.922 13.219 1 98.75 102 ILE B O 1
ATOM 3491 N N . VAL B 1 103 ? 12 21.875 13.25 1 98.81 103 VAL B N 1
ATOM 3492 C CA . VAL B 1 103 ? 13.18 21.172 12.742 1 98.81 103 VAL B CA 1
ATOM 3493 C C . VAL B 1 103 ? 13 20.859 11.258 1 98.81 103 VAL B C 1
ATOM 3495 O O . VAL B 1 103 ? 12.062 20.156 10.883 1 98.81 103 VAL B O 1
ATOM 3498 N N . LEU B 1 104 ? 13.914 21.422 10.469 1 98.69 104 LEU B N 1
ATOM 3499 C CA . LEU B 1 104 ? 13.852 21.297 9.016 1 98.69 104 LEU B CA 1
ATOM 3500 C C . LEU B 1 104 ? 14.836 20.234 8.523 1 98.69 104 LEU B C 1
ATOM 3502 O O . LEU B 1 104 ? 16.031 20.312 8.789 1 98.69 104 LEU B O 1
ATOM 3506 N N . ILE B 1 105 ? 14.312 19.219 7.805 1 98.62 105 ILE B N 1
ATOM 3507 C CA . ILE B 1 105 ? 15.188 18.156 7.309 1 98.62 105 ILE B CA 1
ATOM 3508 C C . ILE B 1 105 ? 15.086 18.078 5.789 1 98.62 105 ILE B C 1
ATOM 3510 O O . ILE B 1 105 ? 13.992 17.891 5.242 1 98.62 105 ILE B O 1
ATOM 3514 N N . SER B 1 106 ? 16.141 18.188 5.09 1 97.69 106 SER B N 1
ATOM 3515 C CA . SER B 1 106 ? 16.219 18.078 3.639 1 97.69 106 SER B CA 1
ATOM 3516 C C . SER B 1 106 ? 17.656 17.828 3.178 1 97.69 106 SER B C 1
ATOM 3518 O O . SER B 1 106 ? 18.578 17.781 3.998 1 97.69 106 SER B O 1
ATOM 3520 N N . ARG B 1 107 ? 17.859 17.688 1.904 1 95.94 107 ARG B N 1
ATOM 3521 C CA . ARG B 1 107 ? 19.156 17.266 1.393 1 95.94 107 ARG B CA 1
ATOM 3522 C C . ARG B 1 107 ? 20.047 18.469 1.073 1 95.94 107 ARG B C 1
ATOM 3524 O O . ARG B 1 107 ? 21.281 18.375 1.1 1 95.94 107 ARG B O 1
ATOM 3531 N N . ASN B 1 108 ? 19.469 19.641 0.821 1 96.5 108 ASN B N 1
ATOM 3532 C CA . ASN B 1 108 ? 20.234 20.797 0.373 1 96.5 108 ASN B CA 1
ATOM 3533 C C . ASN B 1 108 ? 20.5 21.781 1.519 1 96.5 108 ASN B C 1
ATOM 3535 O O . ASN B 1 108 ? 19.578 22.453 1.984 1 96.5 108 ASN B O 1
ATOM 3539 N N . GLN B 1 109 ? 21.734 21.938 1.845 1 97.12 109 GLN B N 1
ATOM 3540 C CA . GLN B 1 109 ? 22.125 22.734 3 1 97.12 109 GLN B CA 1
ATOM 3541 C C . GLN B 1 109 ? 21.766 24.203 2.801 1 97.12 109 GLN B C 1
ATOM 3543 O O . GLN B 1 109 ? 21.203 24.844 3.701 1 97.12 109 GLN B O 1
ATOM 3548 N N . THR B 1 110 ? 22.031 24.672 1.631 1 98 110 THR B N 1
ATOM 3549 C CA . THR B 1 110 ? 21.781 26.094 1.341 1 98 110 THR B CA 1
ATOM 3550 C C . THR B 1 110 ? 20.281 26.391 1.391 1 98 110 THR B C 1
ATOM 3552 O O . THR B 1 110 ? 19.859 27.391 1.975 1 98 110 THR B O 1
ATOM 3555 N N . LYS B 1 111 ? 19.469 25.562 0.812 1 97.69 111 LYS B N 1
ATOM 3556 C CA . LYS B 1 111 ? 18.031 25.75 0.834 1 97.69 111 LYS B CA 1
ATOM 3557 C C . LYS B 1 111 ? 17.484 25.656 2.256 1 97.69 111 LYS B C 1
ATOM 3559 O O . LYS B 1 111 ? 16.562 26.375 2.627 1 97.69 111 LYS B O 1
ATOM 3564 N N . LEU B 1 112 ? 18.078 24.797 3.02 1 98.31 112 LEU B N 1
ATOM 3565 C CA . LEU B 1 112 ? 17.688 24.641 4.414 1 98.31 112 LEU B CA 1
ATOM 3566 C C . LEU B 1 112 ? 17.922 25.922 5.203 1 98.31 112 LEU B C 1
ATOM 3568 O O . LEU B 1 112 ? 17.047 26.391 5.91 1 98.31 112 LEU B O 1
ATOM 3572 N N . GLU B 1 113 ? 19.094 26.438 5.074 1 98.31 113 GLU B N 1
ATOM 3573 C CA . GLU B 1 113 ? 19.484 27.656 5.789 1 98.31 113 GLU B CA 1
ATOM 3574 C C . GLU B 1 113 ? 18.594 28.828 5.395 1 98.31 113 GLU B C 1
ATOM 3576 O O . GLU B 1 113 ? 18.141 29.609 6.254 1 98.31 113 GLU B O 1
ATOM 3581 N N . ASN B 1 114 ? 18.328 28.906 4.133 1 98.31 114 ASN B N 1
ATOM 3582 C CA . ASN B 1 114 ? 17.469 29.984 3.646 1 98.31 114 ASN B CA 1
ATOM 3583 C C . ASN B 1 114 ? 16.047 29.844 4.191 1 98.31 114 ASN B C 1
ATOM 3585 O O . ASN B 1 114 ? 15.438 30.828 4.598 1 98.31 114 ASN B O 1
ATOM 3589 N N . THR B 1 115 ? 15.539 28.625 4.176 1 98.38 115 THR B N 1
ATOM 3590 C CA . THR B 1 115 ? 14.195 28.375 4.691 1 98.38 115 THR B CA 1
ATOM 3591 C C . THR B 1 115 ? 14.125 28.672 6.184 1 98.38 115 THR B C 1
ATOM 3593 O O . THR B 1 115 ? 13.164 29.281 6.648 1 98.38 115 THR B O 1
ATOM 3596 N N . ALA B 1 116 ? 15.125 28.297 6.922 1 98.56 116 ALA B N 1
ATOM 3597 C CA . ALA B 1 116 ? 15.188 28.547 8.359 1 98.56 116 ALA B CA 1
ATOM 3598 C C . ALA B 1 116 ? 15.188 30.047 8.656 1 98.56 116 ALA B C 1
ATOM 3600 O O . ALA B 1 116 ? 14.422 30.516 9.5 1 98.56 116 ALA B O 1
ATOM 3601 N N . ARG B 1 117 ? 16 30.766 7.953 1 98.38 117 ARG B N 1
ATOM 3602 C CA . ARG B 1 117 ? 16.094 32.219 8.141 1 98.38 117 ARG B CA 1
ATOM 3603 C C . ARG B 1 117 ? 14.758 32.875 7.852 1 98.38 117 ARG B C 1
ATOM 3605 O O . ARG B 1 117 ? 14.336 33.781 8.594 1 98.38 117 ARG B O 1
ATOM 3612 N N . THR B 1 118 ? 14.164 32.438 6.789 1 98.38 118 THR B N 1
ATOM 3613 C CA . THR B 1 118 ? 12.883 33 6.391 1 98.38 118 THR B CA 1
ATOM 3614 C C . THR B 1 118 ? 11.828 32.75 7.461 1 98.38 118 THR B C 1
ATOM 3616 O O . THR B 1 118 ? 11.086 33.656 7.84 1 98.38 118 THR B O 1
ATOM 3619 N N . ILE B 1 119 ? 11.773 31.594 8.008 1 98.56 119 ILE B N 1
ATOM 3620 C CA . 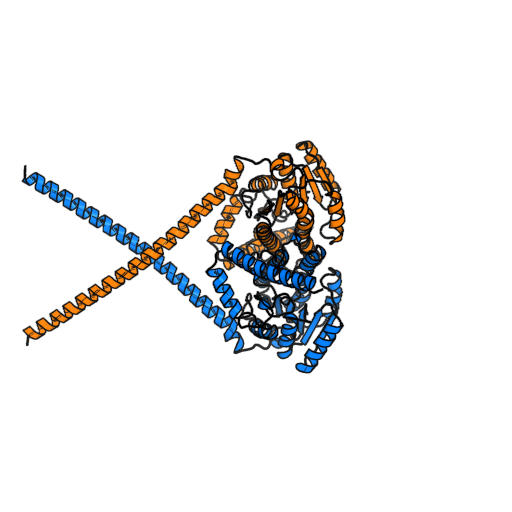ILE B 1 119 ? 10.789 31.203 9 1 98.56 119 ILE B CA 1
ATOM 3621 C C . ILE B 1 119 ? 11.023 31.984 10.297 1 98.56 119 ILE B C 1
ATOM 3623 O O . ILE B 1 119 ? 10.078 32.531 10.883 1 98.56 119 ILE B O 1
ATOM 3627 N N . GLU B 1 120 ? 12.25 32.062 10.711 1 98.62 120 GLU B N 1
ATOM 3628 C CA . GLU B 1 120 ? 12.578 32.781 11.938 1 98.62 120 GLU B CA 1
ATOM 3629 C C . GLU B 1 120 ? 12.242 34.281 11.805 1 98.62 120 GLU B C 1
ATOM 3631 O O . GLU B 1 120 ? 11.703 34.875 12.727 1 98.62 120 GLU B O 1
ATOM 3636 N N . SER B 1 121 ? 12.523 34.781 10.672 1 98.31 121 SER B N 1
ATOM 3637 C CA . SER B 1 121 ? 12.305 36.219 10.438 1 98.31 121 SER B CA 1
ATOM 3638 C C . SER B 1 121 ? 10.82 36.531 10.375 1 98.31 121 SER B C 1
ATOM 3640 O O . SER B 1 121 ? 10.375 37.531 10.93 1 98.31 121 SER B O 1
ATOM 3642 N N . LEU B 1 122 ? 10.055 35.719 9.75 1 98.12 122 LEU B N 1
ATOM 3643 C CA . LEU B 1 122 ? 8.648 36 9.484 1 98.12 122 LEU B CA 1
ATOM 3644 C C . LEU B 1 122 ? 7.793 35.719 10.711 1 98.12 122 LEU B C 1
ATOM 3646 O O . LEU B 1 122 ? 6.816 36.438 10.969 1 98.12 122 LEU B O 1
ATOM 3650 N N . PHE B 1 123 ? 8.18 34.688 11.484 1 98.12 123 PHE B N 1
ATOM 3651 C CA . PHE B 1 123 ? 7.199 34.219 12.453 1 98.12 123 PHE B CA 1
ATOM 3652 C C . PHE B 1 123 ? 7.77 34.25 13.867 1 98.12 123 PHE B C 1
ATOM 3654 O O . PHE B 1 123 ? 7.055 34.031 14.844 1 98.12 123 PHE B O 1
ATOM 3661 N N . GLY B 1 124 ? 9.094 34.469 14.07 1 98 124 GLY B N 1
ATOM 3662 C CA . GLY B 1 124 ? 9.703 34.688 15.375 1 98 124 GLY B CA 1
ATOM 3663 C C . GLY B 1 124 ? 9.82 33.406 16.172 1 98 124 GLY B C 1
ATOM 3664 O O . GLY B 1 124 ? 9.789 33.438 17.406 1 98 124 GLY B O 1
ATOM 3665 N N . VAL B 1 125 ? 9.812 32.25 15.492 1 98.5 125 VAL B N 1
ATOM 3666 C CA . VAL B 1 125 ? 9.969 30.969 16.156 1 98.5 125 VAL B CA 1
ATOM 3667 C C . VAL B 1 125 ? 11.406 30.469 15.977 1 98.5 125 VAL B C 1
ATOM 3669 O O . VAL B 1 125 ? 12.188 31.078 15.234 1 98.5 125 VAL B O 1
ATOM 3672 N N . GLU B 1 126 ? 11.797 29.406 16.703 1 98.31 126 GLU B N 1
AT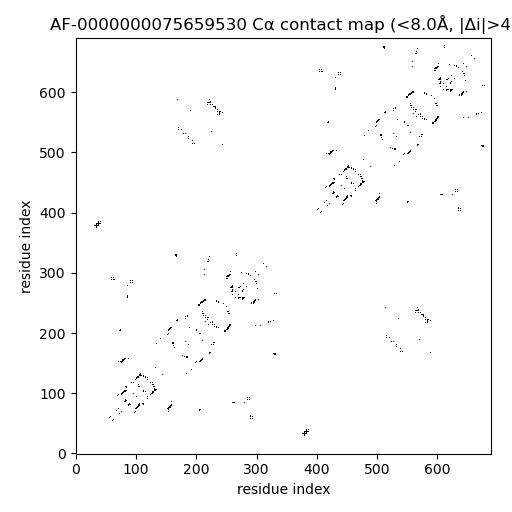OM 3673 C CA . GLU B 1 126 ? 13.109 28.781 16.578 1 98.31 126 GLU B CA 1
ATOM 3674 C C . GLU B 1 126 ? 13.109 27.719 15.484 1 98.31 126 GLU B C 1
ATOM 3676 O O . GLU B 1 126 ? 12.094 27.062 15.25 1 98.31 126 GLU B O 1
ATOM 3681 N N . THR B 1 127 ? 14.219 27.594 14.82 1 98.38 127 THR B N 1
ATOM 3682 C CA . THR B 1 127 ? 14.383 26.531 13.844 1 98.38 127 THR B CA 1
ATOM 3683 C C . THR B 1 127 ? 15.664 25.75 14.102 1 98.38 127 THR B C 1
ATOM 3685 O O . THR B 1 127 ? 16.578 26.234 14.758 1 98.38 127 THR B O 1
ATOM 3688 N N . ALA B 1 128 ? 15.703 24.531 13.758 1 98.06 128 ALA B N 1
ATOM 3689 C CA . ALA B 1 128 ? 16.875 23.672 13.633 1 98.06 128 ALA B CA 1
ATOM 3690 C C . ALA B 1 128 ? 16.922 22.969 12.273 1 98.06 128 ALA B C 1
ATOM 3692 O O . ALA B 1 128 ? 15.875 22.641 11.719 1 98.06 128 ALA B O 1
ATOM 3693 N N . ILE B 1 129 ? 18.125 22.828 11.734 1 98.06 129 ILE B N 1
ATOM 3694 C CA . ILE B 1 129 ? 18.219 22.219 10.414 1 98.06 129 ILE B CA 1
ATOM 3695 C C . ILE B 1 129 ? 19.031 20.922 10.5 1 98.06 129 ILE B C 1
ATOM 3697 O O . ILE B 1 129 ? 19.984 20.828 11.273 1 98.06 129 ILE B O 1
ATOM 3701 N N . ILE B 1 130 ? 18.625 19.922 9.758 1 98.12 130 ILE B N 1
ATOM 3702 C CA . ILE B 1 130 ? 19.344 18.656 9.602 1 98.12 130 ILE B CA 1
ATOM 3703 C C . ILE B 1 130 ? 19.484 18.344 8.117 1 98.12 130 ILE B C 1
ATOM 3705 O O . ILE B 1 130 ? 18.5 18.141 7.41 1 98.12 130 ILE B O 1
ATOM 3709 N N . GLN B 1 131 ? 20.734 18.344 7.648 1 97.62 131 GLN B N 1
ATOM 3710 C CA . GLN B 1 131 ? 20.984 17.891 6.281 1 97.62 131 GLN B CA 1
ATOM 3711 C C . GLN B 1 131 ? 20.984 16.375 6.191 1 97.62 131 GLN B C 1
ATOM 3713 O O . GLN B 1 131 ? 21.781 15.703 6.836 1 97.62 131 GLN B O 1
ATOM 3718 N N . ALA B 1 132 ? 20.031 15.844 5.438 1 97.06 132 ALA B N 1
ATOM 3719 C CA . ALA B 1 132 ? 19.938 14.398 5.281 1 97.06 132 ALA B CA 1
ATOM 3720 C C . ALA B 1 132 ? 19.391 14.023 3.908 1 97.06 132 ALA B C 1
ATOM 3722 O O . ALA B 1 132 ? 18.422 14.633 3.438 1 97.06 132 ALA B O 1
ATOM 3723 N N . ASP B 1 133 ? 20.047 13.148 3.279 1 96.56 133 ASP B N 1
ATOM 3724 C CA . ASP B 1 133 ? 19.562 12.523 2.053 1 96.56 13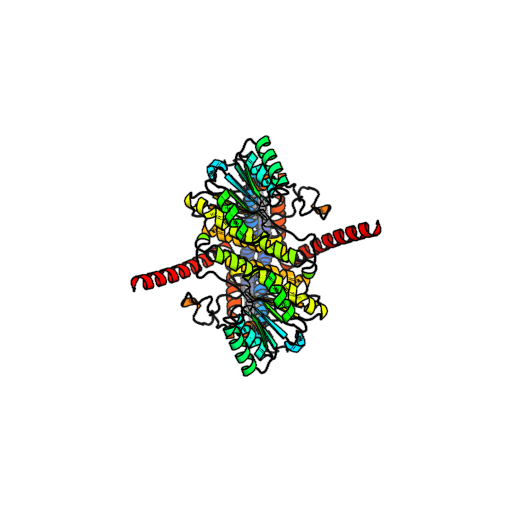3 ASP B CA 1
ATOM 3725 C C . ASP B 1 133 ? 18.922 11.18 2.342 1 96.56 133 ASP B C 1
ATOM 3727 O O . ASP B 1 133 ? 19.609 10.18 2.539 1 96.56 133 ASP B O 1
ATOM 3731 N N . PHE B 1 134 ? 17.625 11.141 2.227 1 96 134 PHE B N 1
ATOM 3732 C CA . PHE B 1 134 ? 16.844 9.984 2.668 1 96 134 PHE B CA 1
ATOM 3733 C C . PHE B 1 134 ? 17.016 8.82 1.703 1 96 134 PHE B C 1
ATOM 3735 O O . PHE B 1 134 ? 16.562 7.707 1.979 1 96 134 PHE B O 1
ATOM 3742 N N . SER B 1 135 ? 17.672 9.047 0.573 1 94 135 SER B N 1
ATOM 3743 C CA . SER B 1 135 ? 17.953 7.957 -0.36 1 94 135 SER B CA 1
ATOM 3744 C C . SER B 1 135 ? 19.203 7.195 0.037 1 94 135 SER B C 1
ATOM 3746 O O . SER B 1 135 ? 19.547 6.188 -0.587 1 94 135 SER B O 1
ATOM 3748 N N . LYS B 1 136 ? 19.938 7.664 1.085 1 90.38 136 LYS B N 1
ATOM 3749 C CA . LYS B 1 136 ? 21.281 7.145 1.38 1 90.38 136 LYS B CA 1
ATOM 3750 C C . LYS B 1 136 ? 21.219 6.082 2.473 1 90.38 136 LYS B C 1
ATOM 3752 O O . LYS B 1 136 ? 22.219 5.82 3.143 1 90.38 136 LYS B O 1
ATOM 3757 N N . GLY B 1 137 ? 20.156 5.48 2.77 1 87.12 137 GLY B N 1
ATOM 3758 C CA . GLY B 1 137 ? 20.125 4.27 3.572 1 87.12 137 GLY B CA 1
ATOM 3759 C C . GLY B 1 137 ? 19.812 4.527 5.035 1 87.12 137 GLY B C 1
ATOM 3760 O O . GLY B 1 137 ? 19.344 5.609 5.391 1 87.12 137 GLY B O 1
ATOM 3761 N N . ARG B 1 138 ? 20.109 3.582 5.859 1 91.69 138 ARG B N 1
ATOM 3762 C CA . ARG B 1 138 ? 19.672 3.518 7.246 1 91.69 138 ARG B CA 1
ATOM 3763 C C . ARG B 1 138 ? 20.531 4.395 8.148 1 91.69 138 ARG B C 1
ATOM 3765 O O . ARG B 1 138 ? 20.062 4.887 9.172 1 91.69 138 ARG B O 1
ATOM 3772 N N . GLU B 1 139 ? 21.703 4.688 7.832 1 92.88 139 GLU B N 1
ATOM 3773 C CA . GLU B 1 139 ? 22.703 5.328 8.688 1 92.88 139 GLU B CA 1
ATOM 3774 C C . GLU B 1 139 ? 22.328 6.785 8.961 1 92.88 139 GLU B C 1
ATOM 3776 O O . GLU B 1 139 ? 22.719 7.344 9.992 1 92.88 139 GLU B O 1
ATOM 3781 N N . ILE B 1 140 ? 21.594 7.414 8.156 1 94.88 140 ILE B N 1
ATOM 3782 C CA . ILE B 1 140 ? 21.297 8.836 8.281 1 94.88 140 ILE B CA 1
ATOM 3783 C C . ILE B 1 140 ? 20.438 9.078 9.516 1 94.88 140 ILE B C 1
ATOM 3785 O O . ILE B 1 140 ? 20.438 10.172 10.086 1 94.88 140 ILE B O 1
ATOM 3789 N N . TYR B 1 141 ? 19.719 8.07 9.953 1 96.62 141 TYR B N 1
ATOM 3790 C CA . TYR B 1 141 ? 18.734 8.25 11.023 1 96.62 141 TYR B CA 1
ATOM 3791 C C . TYR B 1 141 ? 19.438 8.383 12.375 1 96.62 141 TYR B C 1
ATOM 3793 O O . TYR B 1 141 ? 18.859 8.945 13.32 1 96.62 141 TYR B O 1
ATOM 3801 N N . VAL B 1 142 ? 20.656 7.898 12.453 1 94.88 142 VAL B N 1
ATOM 3802 C CA . VAL B 1 142 ? 21.422 8.062 13.68 1 94.88 142 VAL B CA 1
ATOM 3803 C C . VAL B 1 142 ? 21.703 9.539 13.922 1 94.88 142 VAL B C 1
ATOM 3805 O O . VAL B 1 142 ? 21.516 10.039 15.031 1 94.88 142 VAL B O 1
ATOM 3808 N N . GLY B 1 143 ? 22.125 10.219 12.867 1 94.25 143 GLY B N 1
ATOM 3809 C CA . GLY B 1 143 ? 22.375 11.648 12.969 1 94.25 143 GLY B CA 1
ATOM 3810 C C . GLY B 1 143 ? 21.125 12.461 13.258 1 94.25 143 GLY B C 1
ATOM 3811 O O . GLY B 1 143 ? 21.156 13.43 14.016 1 94.25 143 GLY B O 1
ATOM 3812 N N . ILE B 1 144 ? 20.016 12.062 12.703 1 97.62 144 ILE B N 1
ATOM 3813 C CA . ILE B 1 144 ? 18.734 12.734 12.93 1 97.62 144 ILE B CA 1
ATOM 3814 C C . ILE B 1 144 ? 18.328 12.586 14.391 1 97.62 144 ILE B C 1
ATOM 3816 O O . ILE B 1 144 ? 17.938 13.57 15.031 1 97.62 144 ILE B O 1
ATOM 3820 N N . ALA B 1 145 ? 18.516 11.398 14.891 1 96.81 145 ALA B N 1
ATOM 3821 C CA . ALA B 1 145 ? 18.156 11.117 16.281 1 96.81 145 ALA B CA 1
ATOM 3822 C C . ALA B 1 145 ? 18.969 11.992 17.234 1 96.81 145 ALA B C 1
ATOM 3824 O O . ALA B 1 145 ? 18.422 12.508 18.219 1 96.81 145 ALA B O 1
ATOM 3825 N N . GLU B 1 146 ? 20.172 12.148 16.938 1 94.88 146 GLU B N 1
ATOM 3826 C CA . GLU B 1 146 ? 21.062 12.938 17.781 1 94.88 146 GLU B CA 1
ATOM 3827 C C . GLU B 1 146 ? 20.625 14.406 17.828 1 94.88 146 GLU B C 1
ATOM 3829 O O . GLU B 1 146 ? 20.625 15.031 18.891 1 94.88 146 GLU B O 1
ATOM 3834 N N . THR B 1 147 ? 20.219 14.898 16.703 1 93.62 147 THR B N 1
ATOM 3835 C CA . THR B 1 147 ? 19.812 16.297 16.625 1 93.62 147 THR B CA 1
ATOM 3836 C C . THR B 1 147 ? 18.469 16.516 17.312 1 93.62 147 THR B C 1
ATOM 3838 O O . THR B 1 147 ? 18.219 17.594 17.859 1 93.62 147 THR B O 1
ATOM 3841 N N . LEU B 1 148 ? 17.641 15.555 17.344 1 97.12 148 LEU B N 1
ATOM 3842 C CA . LEU B 1 148 ? 16.297 15.688 17.906 1 97.12 148 LEU B CA 1
ATOM 3843 C C . LEU B 1 148 ? 16.312 15.469 19.422 1 97.12 148 LEU B C 1
ATOM 3845 O O . LEU B 1 148 ? 15.336 15.773 20.109 1 97.12 148 LEU B O 1
ATOM 3849 N N . ARG B 1 149 ? 17.484 14.977 19.875 1 92.88 149 ARG B N 1
ATOM 3850 C CA . ARG B 1 149 ? 17.594 14.711 21.312 1 92.88 149 ARG B CA 1
ATOM 3851 C C . ARG B 1 149 ? 17.312 15.977 22.109 1 92.88 149 ARG B C 1
ATOM 3853 O O . ARG B 1 149 ? 17.844 17.047 21.812 1 92.88 149 ARG B O 1
ATOM 3860 N N . GLY B 1 150 ? 16.469 15.867 23.109 1 92.38 150 GLY B N 1
ATOM 3861 C CA . GLY B 1 150 ? 16.172 16.969 24.016 1 92.38 150 GLY B CA 1
ATOM 3862 C C . GLY B 1 150 ? 15.055 17.875 23.516 1 92.38 150 GLY B C 1
ATOM 3863 O O . GLY B 1 150 ? 14.586 18.75 24.25 1 92.38 150 GLY B O 1
ATOM 3864 N N . LYS B 1 151 ? 14.672 17.703 22.328 1 96.62 151 LYS B N 1
ATOM 3865 C CA . LYS B 1 151 ? 13.57 18.5 21.812 1 96.62 151 LYS B CA 1
ATOM 3866 C C . LYS B 1 151 ? 12.227 17.844 22.078 1 96.62 151 LYS B C 1
ATOM 3868 O O . LYS B 1 151 ? 12.086 16.625 21.906 1 96.62 151 LYS B O 1
ATOM 3873 N N . ASP B 1 152 ? 11.328 18.609 22.578 1 98 152 ASP B N 1
ATOM 3874 C CA . ASP B 1 152 ? 9.953 18.156 22.781 1 98 152 ASP B CA 1
ATOM 3875 C C . ASP B 1 152 ? 9.164 18.188 21.469 1 98 152 ASP B C 1
ATOM 3877 O O . ASP B 1 152 ? 8.352 19.094 21.266 1 98 152 ASP B O 1
ATOM 3881 N N . VAL B 1 153 ? 9.375 17.172 20.656 1 98.69 153 VAL B N 1
ATOM 3882 C CA . VAL B 1 153 ? 8.734 17.109 19.344 1 98.69 153 VAL B CA 1
ATOM 3883 C C . VAL B 1 153 ? 7.285 16.656 19.5 1 98.69 153 VAL B C 1
ATOM 3885 O O . VAL B 1 153 ? 7.02 15.516 19.875 1 98.69 153 VAL B O 1
ATOM 3888 N N . GLY B 1 154 ? 6.43 17.547 19.141 1 98.69 154 GLY B N 1
ATOM 3889 C CA . GLY B 1 154 ? 5.012 17.25 19.281 1 98.69 154 GLY B CA 1
ATOM 3890 C C . GLY B 1 154 ? 4.34 16.938 17.953 1 98.69 154 GLY B C 1
ATOM 3891 O O . GLY B 1 154 ? 3.268 16.328 17.922 1 98.69 154 GLY B O 1
ATOM 3892 N N . ILE B 1 155 ? 4.965 17.359 16.844 1 98.94 155 ILE B N 1
ATOM 3893 C CA . ILE B 1 155 ? 4.383 17.094 15.531 1 98.94 155 ILE B CA 1
ATOM 3894 C C . ILE B 1 155 ? 5.465 16.594 14.578 1 98.94 155 ILE B C 1
ATOM 3896 O O . ILE B 1 155 ? 6.543 17.188 14.477 1 98.94 155 ILE B O 1
ATOM 3900 N N . LEU B 1 156 ? 5.246 15.469 13.969 1 98.94 156 LEU B N 1
ATOM 3901 C CA . LEU B 1 156 ? 6.078 14.938 12.891 1 98.94 156 LEU B CA 1
ATOM 3902 C C . LEU B 1 156 ? 5.336 14.977 11.562 1 98.94 156 LEU B C 1
ATOM 3904 O O . LEU B 1 156 ? 4.258 14.391 11.438 1 98.94 156 LEU B O 1
ATOM 3908 N N . VAL B 1 157 ? 5.871 15.711 10.609 1 98.94 157 VAL B N 1
ATOM 3909 C CA . VAL B 1 157 ? 5.309 15.766 9.258 1 98.94 157 VAL B CA 1
ATOM 3910 C C . VAL B 1 157 ? 6.211 14.992 8.297 1 98.94 157 VAL B C 1
ATOM 3912 O O . VAL B 1 157 ? 7.242 15.508 7.859 1 98.94 157 VAL B O 1
ATOM 3915 N N . ASN B 1 158 ? 5.77 13.812 8 1 98.88 158 ASN B N 1
ATOM 3916 C CA . ASN B 1 158 ? 6.426 13.023 6.961 1 98.88 158 ASN B CA 1
ATOM 3917 C C . ASN B 1 158 ? 5.957 13.438 5.566 1 98.88 158 ASN B C 1
ATOM 3919 O O . ASN B 1 158 ? 4.961 12.914 5.066 1 98.88 158 ASN B O 1
ATOM 3923 N N . ASN B 1 159 ? 6.754 14.281 4.945 1 98.38 159 ASN B N 1
ATOM 3924 C CA . ASN B 1 159 ? 6.332 14.883 3.686 1 98.38 159 ASN B CA 1
ATOM 3925 C C . ASN B 1 159 ? 7.266 14.5 2.541 1 98.38 159 ASN B C 1
ATOM 3927 O O . ASN B 1 159 ? 6.875 14.531 1.375 1 98.38 159 ASN B O 1
ATOM 3931 N N . VAL B 1 160 ? 8.508 14.148 2.898 1 95.12 160 VAL B N 1
ATOM 3932 C CA . VAL B 1 160 ? 9.484 13.898 1.843 1 95.12 160 VAL B CA 1
ATOM 3933 C C . VAL B 1 160 ? 8.977 12.797 0.918 1 95.12 160 VAL B C 1
ATOM 3935 O O . VAL B 1 160 ? 8.383 11.82 1.378 1 95.12 160 VAL B O 1
ATOM 3938 N N . GLY B 1 161 ? 9.133 12.992 -0.315 1 95.25 161 GLY B N 1
ATOM 3939 C CA . GLY B 1 161 ? 8.688 12.023 -1.306 1 95.25 161 GLY B CA 1
ATOM 3940 C C . GLY B 1 161 ? 9.25 12.289 -2.689 1 95.25 161 GLY B C 1
ATOM 3941 O O . GLY B 1 161 ? 9.57 13.43 -3.031 1 95.25 161 GLY B O 1
ATOM 3942 N N . LEU B 1 162 ? 9.398 11.242 -3.412 1 95.69 162 LEU B N 1
ATOM 3943 C CA . LEU B 1 162 ? 9.836 11.297 -4.801 1 95.69 162 LEU B CA 1
ATOM 3944 C C . LEU B 1 162 ? 8.758 10.75 -5.73 1 95.69 162 LEU B C 1
ATOM 3946 O O . LEU B 1 162 ? 8.07 9.781 -5.391 1 95.69 162 LEU B O 1
ATOM 3950 N N . MET B 1 163 ? 8.57 11.414 -6.816 1 95.44 163 MET B N 1
ATOM 3951 C CA . MET B 1 163 ? 7.672 10.984 -7.887 1 95.44 163 MET B CA 1
ATOM 3952 C C . MET B 1 163 ? 8.453 10.688 -9.164 1 95.44 163 MET B C 1
ATOM 3954 O O . MET B 1 163 ? 9.656 10.938 -9.227 1 95.44 163 MET B O 1
ATOM 3958 N N . TYR B 1 164 ? 7.738 10.039 -10.164 1 95.5 164 TYR B N 1
ATOM 3959 C CA . TYR B 1 164 ? 8.305 9.969 -11.508 1 95.5 164 TYR B CA 1
ATOM 3960 C C . TYR B 1 164 ? 8.555 11.367 -12.07 1 95.5 164 TYR B C 1
ATOM 3962 O O . TYR B 1 164 ? 7.953 12.336 -11.617 1 95.5 164 TYR B O 1
ATOM 3970 N N . ASP B 1 165 ? 9.477 11.484 -12.984 1 94.06 165 ASP B N 1
ATOM 3971 C CA . ASP B 1 165 ? 9.672 12.773 -13.633 1 94.06 165 ASP B CA 1
ATOM 3972 C C . ASP B 1 165 ? 8.422 13.211 -14.383 1 94.06 165 ASP B C 1
ATOM 3974 O O . ASP B 1 165 ? 8.148 14.406 -14.508 1 94.06 165 ASP B O 1
ATOM 3978 N N . HIS B 1 166 ? 7.707 12.344 -14.883 1 94.56 166 HIS B N 1
ATOM 3979 C CA . HIS B 1 166 ? 6.406 12.438 -15.531 1 94.56 166 HIS B CA 1
ATOM 3980 C C . HIS B 1 166 ? 5.738 11.07 -15.625 1 94.56 166 HIS B C 1
ATOM 3982 O O . HIS B 1 166 ? 6.387 10.047 -15.43 1 94.56 166 HIS B O 1
ATOM 3988 N N . PRO B 1 167 ? 4.457 11.039 -15.781 1 96.5 167 PRO B N 1
ATOM 3989 C CA . PRO B 1 167 ? 3.828 9.727 -15.961 1 96.5 167 PRO B CA 1
ATOM 3990 C C . PRO B 1 167 ? 4.461 8.922 -17.094 1 96.5 167 PRO B C 1
ATOM 3992 O O . PRO B 1 167 ? 4.66 9.438 -18.188 1 96.5 167 PRO B O 1
ATOM 3995 N N . GLN B 1 168 ? 4.84 7.727 -16.812 1 98 168 GLN B N 1
ATOM 3996 C CA . GLN B 1 168 ? 5.488 6.852 -17.781 1 98 168 GLN B CA 1
ATOM 3997 C C . GLN B 1 168 ? 5.367 5.387 -17.375 1 98 168 GLN B C 1
ATOM 3999 O O . GLN B 1 168 ? 5.082 5.082 -16.219 1 98 168 GLN B O 1
ATOM 4004 N N . PHE B 1 169 ? 5.578 4.512 -18.328 1 98.44 169 PHE B N 1
ATOM 4005 C CA . PHE B 1 169 ? 5.52 3.082 -18.047 1 98.44 169 PHE B CA 1
ATOM 4006 C C . PHE B 1 169 ? 6.613 2.678 -17.062 1 98.44 169 PHE B C 1
ATOM 4008 O O . PHE B 1 169 ? 7.676 3.299 -17.031 1 98.44 169 PHE B O 1
ATOM 4015 N N . PHE B 1 170 ? 6.355 1.649 -16.328 1 98.81 170 PHE B N 1
ATOM 4016 C CA . PHE B 1 170 ? 7.223 1.18 -15.258 1 98.81 170 PHE B CA 1
ATOM 4017 C C . PHE B 1 170 ? 8.641 0.942 -15.766 1 98.81 170 PHE B C 1
ATOM 4019 O O . PHE B 1 170 ? 9.609 1.346 -15.125 1 98.81 170 PHE B O 1
ATOM 4026 N N . LEU B 1 171 ? 8.781 0.404 -16.922 1 98.62 171 LEU B N 1
ATOM 4027 C CA . LEU B 1 171 ? 10.086 0.016 -17.438 1 98.62 171 LEU B CA 1
ATOM 4028 C C . LEU B 1 171 ? 10.82 1.223 -18.016 1 98.62 171 LEU B C 1
ATOM 4030 O O . LEU B 1 171 ? 12.023 1.147 -18.281 1 98.62 171 LEU B O 1
ATOM 4034 N N . GLU B 1 172 ? 10.156 2.312 -18.156 1 98.06 172 GLU B N 1
ATOM 4035 C CA . GLU B 1 172 ? 10.789 3.533 -18.641 1 98.06 172 GLU B CA 1
ATOM 4036 C C . GLU B 1 172 ? 11.414 4.328 -17.5 1 98.06 172 GLU B C 1
ATOM 4038 O O . GLU B 1 172 ? 12.188 5.258 -17.734 1 98.06 172 GLU B O 1
ATOM 4043 N N . VAL B 1 173 ? 11.102 3.988 -16.312 1 98.25 173 VAL B N 1
ATOM 4044 C CA . VAL B 1 173 ? 11.672 4.641 -15.133 1 98.25 173 VAL B CA 1
ATOM 4045 C C . VAL B 1 173 ? 13.047 4.043 -14.82 1 98.25 173 VAL B C 1
ATOM 4047 O O . VAL B 1 173 ? 13.188 2.822 -14.734 1 98.25 173 VAL B O 1
ATOM 4050 N N . PRO B 1 174 ? 14.055 4.887 -14.672 1 97.75 174 PRO B N 1
ATOM 4051 C CA . PRO B 1 174 ? 15.383 4.367 -14.352 1 97.75 174 PRO B CA 1
ATOM 4052 C C . PRO B 1 174 ? 15.406 3.576 -13.047 1 97.75 174 PRO B C 1
ATOM 4054 O O . PRO B 1 174 ? 14.727 3.943 -12.086 1 97.75 174 PRO B O 1
ATOM 4057 N N . GLU B 1 175 ? 16.234 2.533 -13.047 1 96.75 175 GLU B N 1
ATOM 4058 C CA . GLU B 1 175 ? 16.359 1.644 -11.898 1 96.75 175 GLU B CA 1
ATOM 4059 C C . GLU B 1 175 ? 16.688 2.428 -10.625 1 96.75 175 GLU B C 1
ATOM 4061 O O . GLU B 1 175 ? 16.078 2.193 -9.578 1 96.75 175 GLU B O 1
ATOM 4066 N N . LYS B 1 176 ? 17.609 3.316 -10.672 1 96.69 176 LYS B N 1
ATOM 4067 C CA . LYS B 1 176 ? 18.016 4.113 -9.516 1 96.69 176 LYS B CA 1
ATOM 4068 C C . LYS B 1 176 ? 16.844 4.934 -8.984 1 96.69 176 LYS B C 1
ATOM 4070 O O . LYS B 1 176 ? 16.688 5.094 -7.77 1 96.69 176 LYS B O 1
ATOM 4075 N N . LYS B 1 177 ? 16.047 5.488 -9.875 1 97.81 177 LYS B N 1
ATOM 4076 C CA . LYS B 1 177 ? 14.883 6.273 -9.477 1 97.81 177 LYS B CA 1
ATOM 4077 C C . LYS B 1 177 ? 13.883 5.414 -8.711 1 97.81 177 LYS B C 1
ATOM 4079 O O . LYS B 1 177 ? 13.328 5.848 -7.703 1 97.81 177 LYS B O 1
ATOM 4084 N N . LEU B 1 178 ? 13.688 4.223 -9.188 1 98.19 178 LEU B N 1
ATOM 4085 C CA . LEU B 1 178 ? 12.773 3.311 -8.516 1 98.19 178 LEU B CA 1
ATOM 4086 C C . LEU B 1 178 ? 13.281 2.975 -7.113 1 98.19 178 LEU B C 1
ATOM 4088 O O . LEU B 1 178 ? 12.5 2.955 -6.156 1 98.19 178 LEU B O 1
ATOM 4092 N N . TRP B 1 179 ? 14.578 2.729 -7.027 1 96.81 179 TRP B N 1
ATOM 4093 C CA . TRP B 1 179 ? 15.195 2.461 -5.734 1 96.81 179 TRP B CA 1
ATOM 4094 C C . TRP B 1 179 ? 15.008 3.641 -4.785 1 96.81 179 TRP B C 1
ATOM 4096 O O . TRP B 1 179 ? 14.648 3.459 -3.621 1 96.81 179 TRP B O 1
ATOM 4106 N N . ASP B 1 180 ? 15.227 4.789 -5.297 1 97.38 180 ASP B N 1
ATOM 4107 C CA . ASP B 1 180 ? 15.094 6.004 -4.496 1 97.38 180 ASP B CA 1
ATOM 4108 C C . ASP B 1 180 ? 13.648 6.215 -4.059 1 97.38 180 ASP B C 1
ATOM 4110 O O . ASP B 1 180 ? 13.391 6.625 -2.924 1 97.38 180 ASP B O 1
ATOM 4114 N N . ILE B 1 181 ? 12.727 5.961 -4.934 1 98.06 181 ILE B N 1
ATOM 4115 C CA . ILE B 1 181 ? 11.312 6.141 -4.637 1 98.06 181 ILE B CA 1
ATOM 4116 C C . ILE B 1 181 ? 10.906 5.242 -3.469 1 98.06 181 ILE B C 1
ATOM 4118 O O . ILE B 1 181 ? 10.227 5.688 -2.545 1 98.06 181 ILE B O 1
ATOM 4122 N N . VAL B 1 182 ? 11.367 4.023 -3.428 1 97.44 182 VAL B N 1
ATOM 4123 C CA . VAL B 1 182 ? 11.023 3.086 -2.361 1 97.44 182 VAL B CA 1
ATOM 4124 C C . VAL B 1 182 ? 11.641 3.555 -1.045 1 97.44 182 VAL B C 1
ATOM 4126 O O . VAL B 1 182 ? 10.953 3.607 -0.019 1 97.44 182 VAL B O 1
ATOM 4129 N N . ASN B 1 183 ? 12.836 3.959 -1.092 1 95.81 183 ASN B N 1
ATOM 4130 C CA . ASN B 1 183 ? 13.523 4.336 0.14 1 95.81 183 ASN B CA 1
ATOM 4131 C C . ASN B 1 183 ? 13.031 5.68 0.667 1 95.81 183 ASN B C 1
ATOM 4133 O O . ASN B 1 183 ? 12.805 5.836 1.868 1 95.81 183 ASN B O 1
ATOM 4137 N N . VAL B 1 184 ? 12.805 6.562 -0.204 1 97.75 184 VAL B N 1
ATOM 4138 C CA . VAL B 1 184 ? 12.422 7.91 0.207 1 97.75 184 VAL B CA 1
ATOM 4139 C C . VAL B 1 184 ? 10.953 7.926 0.617 1 97.75 184 VAL B C 1
ATOM 4141 O O . VAL B 1 184 ? 10.586 8.57 1.603 1 97.75 184 VAL B O 1
ATOM 4144 N N . ASN B 1 185 ? 10.117 7.223 -0.101 1 98.62 185 ASN B N 1
ATOM 4145 C CA . ASN B 1 185 ? 8.68 7.332 0.14 1 98.62 185 ASN B CA 1
ATOM 4146 C C . ASN B 1 185 ? 8.219 6.363 1.221 1 98.62 185 ASN B C 1
ATOM 4148 O O . ASN B 1 185 ? 7.23 6.617 1.91 1 98.62 185 ASN B O 1
ATOM 4152 N N . VAL B 1 186 ? 8.891 5.211 1.358 1 98.69 186 VAL B N 1
ATOM 4153 C CA . VAL B 1 186 ? 8.383 4.168 2.244 1 98.69 186 VAL B CA 1
ATOM 4154 C C . VAL B 1 186 ? 9.258 4.078 3.492 1 98.69 186 VAL B C 1
ATOM 4156 O O . VAL B 1 186 ? 8.758 4.195 4.617 1 98.69 186 VAL B O 1
ATOM 4159 N N . ALA B 1 187 ? 10.562 3.971 3.295 1 98 187 ALA B N 1
ATOM 4160 C CA . ALA B 1 187 ? 11.445 3.773 4.438 1 98 187 ALA B CA 1
ATOM 4161 C C . ALA B 1 187 ? 11.438 4.992 5.359 1 98 187 ALA B C 1
ATOM 4163 O O . ALA B 1 187 ? 11.453 4.852 6.582 1 98 187 ALA B O 1
ATOM 4164 N N . THR B 1 188 ? 11.375 6.156 4.789 1 98.12 188 THR B N 1
ATOM 4165 C CA . THR B 1 188 ? 11.492 7.383 5.57 1 98.12 188 THR B CA 1
ATOM 4166 C C . THR B 1 188 ? 10.32 7.531 6.531 1 98.12 188 THR B C 1
ATOM 4168 O O . THR B 1 188 ? 10.508 7.793 7.719 1 98.12 188 THR B O 1
ATOM 4171 N N . VAL B 1 189 ? 9.086 7.332 6.035 1 98.75 189 VAL B N 1
ATOM 4172 C CA . VAL B 1 189 ? 7.91 7.488 6.887 1 98.75 189 VAL B CA 1
ATOM 4173 C C . VAL B 1 189 ? 7.961 6.473 8.023 1 98.75 189 VAL B C 1
ATOM 4175 O O . VAL B 1 189 ? 7.605 6.789 9.164 1 98.75 189 VAL B O 1
ATOM 4178 N N . THR B 1 190 ? 8.422 5.277 7.754 1 98.81 190 THR B N 1
ATOM 4179 C CA . THR B 1 190 ? 8.508 4.203 8.734 1 98.81 190 THR B CA 1
ATOM 4180 C C . THR B 1 190 ? 9.562 4.516 9.797 1 98.81 190 THR B C 1
ATOM 4182 O O . THR B 1 190 ? 9.273 4.484 10.992 1 98.81 190 THR B O 1
ATOM 4185 N N . MET B 1 191 ? 10.711 4.91 9.367 1 98.56 191 MET B N 1
ATOM 4186 C CA . MET B 1 191 ? 11.852 5.086 10.258 1 98.56 191 MET B CA 1
ATOM 4187 C C . MET B 1 191 ? 11.719 6.371 11.07 1 98.56 191 MET B C 1
ATOM 4189 O O . MET B 1 191 ? 12.023 6.395 12.266 1 98.56 191 MET B O 1
ATOM 4193 N N . MET B 1 192 ? 11.266 7.465 10.414 1 98.75 192 MET B N 1
ATOM 4194 C CA . MET B 1 192 ? 11.07 8.727 11.125 1 98.75 192 MET B CA 1
ATOM 4195 C C . MET B 1 192 ? 10 8.586 12.203 1 98.75 192 MET B C 1
ATOM 4197 O O . MET B 1 192 ? 10.141 9.125 13.305 1 98.75 192 MET B O 1
ATOM 4201 N N . THR B 1 193 ? 8.938 7.875 11.859 1 98.88 193 THR B N 1
ATOM 4202 C CA . THR B 1 193 ? 7.883 7.645 12.836 1 98.88 193 THR B CA 1
ATOM 4203 C C . THR B 1 193 ? 8.414 6.84 14.023 1 98.88 193 THR B C 1
ATOM 4205 O O . THR B 1 193 ? 8.141 7.18 15.172 1 98.88 193 THR B O 1
ATOM 4208 N N . HIS B 1 194 ? 9.172 5.805 13.734 1 98.69 194 HIS B N 1
ATOM 4209 C CA . HIS B 1 194 ? 9.742 4.977 14.789 1 98.69 194 HIS B CA 1
ATOM 4210 C C . HIS B 1 194 ? 10.672 5.789 15.68 1 98.69 194 HIS B C 1
ATOM 4212 O O . HIS B 1 194 ? 10.773 5.535 16.891 1 98.69 194 HIS B O 1
ATOM 4218 N N . LEU B 1 195 ? 11.32 6.723 15.109 1 98.38 195 LEU B N 1
ATOM 4219 C CA . LEU B 1 195 ? 12.312 7.543 15.797 1 98.38 195 LEU B CA 1
ATOM 4220 C C . LEU B 1 195 ? 11.641 8.562 16.719 1 98.38 195 LEU B C 1
ATOM 4222 O O . LEU B 1 195 ? 12.102 8.789 17.828 1 98.38 195 LEU B O 1
ATOM 4226 N N . VAL B 1 196 ? 10.523 9.156 16.344 1 98.69 196 VAL B N 1
ATOM 4227 C CA . VAL B 1 196 ? 9.953 10.32 17.016 1 98.69 196 VAL B CA 1
ATOM 4228 C C . VAL B 1 196 ? 8.805 9.883 17.922 1 98.69 196 VAL B C 1
ATOM 4230 O O . VAL B 1 196 ? 8.602 10.469 18.984 1 98.69 196 VAL B O 1
ATOM 4233 N N . LEU B 1 197 ? 8.125 8.836 17.625 1 98.69 197 LEU B N 1
ATOM 4234 C CA . LEU B 1 197 ? 6.871 8.43 18.234 1 98.69 197 LEU B CA 1
ATOM 4235 C C . LEU B 1 197 ? 7.086 8.055 19.703 1 98.69 197 LEU B C 1
ATOM 4237 O O . LEU B 1 197 ? 6.238 8.336 20.547 1 98.69 197 LEU B O 1
ATOM 4241 N N . PRO B 1 198 ? 8.234 7.422 20.047 1 98.25 198 PRO B N 1
ATOM 4242 C CA . PRO B 1 198 ? 8.414 7.02 21.453 1 98.25 198 PRO B CA 1
ATOM 4243 C C . PRO B 1 198 ? 8.289 8.195 22.422 1 98.25 198 PRO B C 1
ATOM 4245 O O . PRO B 1 198 ? 7.625 8.07 23.453 1 98.25 198 PRO B O 1
ATOM 4248 N N . GLY B 1 199 ? 8.898 9.32 22.094 1 98.12 199 GLY B N 1
ATOM 4249 C CA . GLY B 1 199 ? 8.766 10.5 22.938 1 98.12 199 GLY B CA 1
ATOM 4250 C C . GLY B 1 199 ? 7.336 10.992 23.047 1 98.12 199 GLY B C 1
ATOM 4251 O O . GLY B 1 199 ? 6.902 11.398 24.141 1 98.12 199 GLY B O 1
ATOM 4252 N N . MET B 1 200 ? 6.613 10.961 22.031 1 98.56 200 MET B N 1
ATOM 4253 C CA . MET B 1 200 ? 5.215 11.375 22.016 1 98.56 200 MET B CA 1
ATOM 4254 C C . MET B 1 200 ? 4.371 10.477 22.922 1 98.56 200 MET B C 1
ATOM 4256 O O . MET B 1 200 ? 3.551 10.969 23.688 1 98.56 200 MET B O 1
ATOM 4260 N N . VAL B 1 201 ? 4.594 9.195 22.766 1 98.5 201 VAL B N 1
ATOM 4261 C CA . VAL B 1 201 ? 3.826 8.219 23.547 1 98.5 201 VAL B CA 1
ATOM 4262 C C . VAL B 1 201 ? 4.117 8.391 25.031 1 98.5 201 VAL B C 1
ATOM 4264 O O . VAL B 1 201 ? 3.207 8.328 25.859 1 98.5 201 VAL B O 1
ATOM 4267 N N . GLU B 1 202 ? 5.375 8.594 25.328 1 97.81 202 GLU B N 1
ATOM 4268 C CA . GLU B 1 202 ? 5.766 8.805 26.719 1 97.81 202 GLU B CA 1
ATOM 4269 C C . GLU B 1 202 ? 5.047 10.016 27.312 1 97.81 202 GLU B C 1
ATOM 4271 O O . GLU B 1 202 ? 4.582 9.969 28.453 1 97.81 202 GLU B O 1
ATOM 4276 N N . ARG B 1 203 ? 4.898 11.07 26.547 1 97.94 203 ARG B N 1
ATOM 4277 C CA . ARG B 1 203 ? 4.273 12.305 27 1 97.94 203 ARG B CA 1
ATOM 4278 C C . ARG B 1 203 ? 2.76 12.25 26.812 1 97.94 203 ARG B C 1
ATOM 4280 O O . ARG B 1 203 ? 2.045 13.164 27.234 1 97.94 203 ARG B O 1
ATOM 4287 N N . GLN B 1 204 ? 2.225 11.258 26.094 1 98.12 204 GLN B N 1
ATOM 4288 C CA . GLN B 1 204 ? 0.818 11.023 25.781 1 98.12 204 GLN B CA 1
ATOM 4289 C C . GLN B 1 204 ? 0.227 12.203 25 1 98.12 204 GLN B C 1
ATOM 4291 O O . GLN B 1 204 ? -0.896 12.633 25.281 1 98.12 204 GLN B O 1
ATOM 4296 N N . ARG B 1 205 ? 1.078 12.742 24.203 1 98 205 ARG B N 1
ATOM 4297 C CA . ARG B 1 205 ? 0.668 13.82 23.297 1 98 205 ARG B CA 1
ATOM 4298 C C . ARG B 1 205 ? 1.552 13.859 22.062 1 98 205 ARG B C 1
ATOM 4300 O O . ARG B 1 205 ? 2.773 13.727 22.156 1 98 205 ARG B O 1
ATOM 4307 N N . GLY B 1 206 ? 0.94 13.984 20.906 1 98.56 206 GLY B N 1
ATOM 4308 C CA . GLY B 1 206 ? 1.698 14.078 19.672 1 98.56 206 GLY B CA 1
ATOM 4309 C C . GLY B 1 206 ? 0.856 13.828 18.438 1 98.56 206 GLY B C 1
ATOM 4310 O O . GLY B 1 206 ? -0.242 13.273 18.531 1 98.56 206 GLY B O 1
ATOM 4311 N N . ALA B 1 207 ? 1.368 14.305 17.328 1 98.88 207 ALA B N 1
ATOM 4312 C CA . ALA B 1 207 ? 0.722 14.109 16.031 1 98.88 207 ALA B CA 1
ATOM 4313 C C . ALA B 1 207 ? 1.735 13.688 14.977 1 98.88 207 ALA B C 1
ATOM 4315 O O . ALA B 1 207 ? 2.854 14.203 14.938 1 98.88 207 ALA B O 1
ATOM 4316 N N . VAL B 1 208 ? 1.41 12.711 14.281 1 98.94 208 VAL B N 1
ATOM 4317 C CA . VAL B 1 208 ? 2.154 12.297 13.094 1 98.94 208 VAL B CA 1
ATOM 4318 C C . VAL B 1 208 ? 1.315 12.547 11.844 1 98.94 208 VAL B C 1
ATOM 4320 O O . VAL B 1 208 ? 0.214 12.008 11.711 1 98.94 208 VAL B O 1
ATOM 4323 N N . VAL B 1 209 ? 1.794 13.406 10.961 1 98.94 209 VAL B N 1
ATOM 4324 C CA . VAL B 1 209 ? 1.125 13.711 9.703 1 98.94 209 VAL B CA 1
ATOM 4325 C C . VAL B 1 209 ? 1.89 13.07 8.547 1 98.94 209 VAL B C 1
ATOM 4327 O O . VAL B 1 209 ? 3.062 13.383 8.32 1 98.94 209 VAL B O 1
ATOM 4330 N N . ASN B 1 210 ? 1.296 12.164 7.859 1 98.94 210 ASN B N 1
ATOM 4331 C CA . ASN B 1 210 ? 1.873 11.5 6.691 1 98.94 210 ASN B CA 1
ATOM 4332 C C . ASN B 1 210 ? 1.229 11.984 5.398 1 98.94 210 ASN B C 1
ATOM 4334 O O . ASN B 1 210 ? 0.007 11.922 5.246 1 98.94 210 ASN B O 1
ATOM 4338 N N . ILE B 1 211 ? 2.043 12.445 4.5 1 98.75 211 ILE B N 1
ATOM 4339 C CA . ILE B 1 211 ? 1.527 12.93 3.221 1 98.75 211 ILE B CA 1
ATOM 4340 C C . ILE B 1 211 ? 1.522 11.789 2.207 1 98.75 211 ILE B C 1
ATOM 4342 O O . ILE B 1 211 ? 2.574 11.398 1.689 1 98.75 211 ILE B O 1
ATOM 4346 N N . ALA B 1 212 ? 0.384 11.289 1.961 1 98.62 212 ALA B N 1
ATOM 4347 C CA . ALA B 1 212 ? 0.191 10.297 0.903 1 98.62 212 ALA B CA 1
ATOM 4348 C C . ALA B 1 212 ? -0.23 10.969 -0.403 1 98.62 212 ALA B C 1
ATOM 4350 O O . ALA B 1 212 ? 0.44 11.883 -0.881 1 98.62 212 ALA B O 1
ATOM 4351 N N . SER B 1 213 ? -1.172 10.43 -1.087 1 98.19 213 SER B N 1
ATOM 4352 C CA . SER B 1 213 ? -1.709 10.922 -2.352 1 98.19 213 SER B CA 1
ATOM 4353 C C . SER B 1 213 ? -3.061 10.289 -2.662 1 98.19 213 SER B C 1
ATOM 4355 O O . SER B 1 213 ? -3.4 9.242 -2.113 1 98.19 213 SER B O 1
ATOM 4357 N N . ALA B 1 214 ? -3.82 11 -3.482 1 97.38 214 ALA B N 1
ATOM 4358 C CA . ALA B 1 214 ? -5.059 10.398 -3.971 1 97.38 214 ALA B CA 1
ATOM 4359 C C . ALA B 1 214 ? -4.773 9.109 -4.727 1 97.38 214 ALA B C 1
ATOM 4361 O O . ALA B 1 214 ? -5.625 8.211 -4.785 1 97.38 214 ALA B O 1
ATOM 4362 N N . SER B 1 215 ? -3.6 8.961 -5.246 1 97.31 215 SER B N 1
ATOM 4363 C CA . SER B 1 215 ? -3.232 7.77 -6 1 97.31 215 SER B CA 1
ATOM 4364 C C . SER B 1 215 ? -3.078 6.559 -5.086 1 97.31 215 SER B C 1
ATOM 4366 O O . SER B 1 215 ? -2.936 5.43 -5.562 1 97.31 215 SER B O 1
ATOM 4368 N N . SER B 1 216 ? -3.115 6.762 -3.777 1 97.94 216 SER B N 1
ATOM 4369 C CA . SER B 1 216 ? -3.07 5.652 -2.83 1 97.94 216 SER B CA 1
ATOM 4370 C C . SER B 1 216 ? -4.391 4.891 -2.811 1 97.94 216 SER B C 1
ATOM 4372 O O . SER B 1 216 ? -4.441 3.746 -2.352 1 97.94 216 SER B O 1
ATOM 4374 N N . LEU B 1 217 ? -5.434 5.48 -3.258 1 95.69 217 LEU B N 1
ATOM 4375 C CA . LEU B 1 217 ? -6.777 4.926 -3.131 1 95.69 217 LEU B CA 1
ATOM 4376 C C . LEU B 1 217 ? -6.98 3.764 -4.094 1 95.69 217 LEU B C 1
ATOM 4378 O O . LEU B 1 217 ? -7.625 2.77 -3.748 1 95.69 217 LEU B O 1
ATOM 4382 N N . ARG B 1 218 ? -6.457 3.963 -5.285 1 96.5 218 ARG B N 1
ATOM 4383 C CA . ARG B 1 218 ? -6.562 2.934 -6.316 1 96.5 218 ARG B CA 1
ATOM 4384 C C . ARG B 1 218 ? -5.277 2.844 -7.133 1 96.5 218 ARG B C 1
ATOM 4386 O O . ARG B 1 218 ? -4.613 3.855 -7.367 1 96.5 218 ARG B O 1
ATOM 4393 N N . PRO B 1 219 ? -5.027 1.611 -7.574 1 97.88 219 PRO B N 1
ATOM 4394 C CA . PRO B 1 219 ? -3.854 1.487 -8.445 1 97.88 219 PRO B CA 1
ATOM 4395 C C . PRO B 1 219 ? -3.865 2.492 -9.594 1 97.88 219 PRO B C 1
ATOM 4397 O O . PRO B 1 219 ? -4.898 2.688 -10.234 1 97.88 219 PRO B O 1
ATOM 4400 N N . THR B 1 220 ? -2.713 3.137 -9.781 1 98.31 220 THR B N 1
ATOM 4401 C CA . THR B 1 220 ? -2.629 4.219 -10.75 1 98.31 220 THR B CA 1
ATOM 4402 C C . THR B 1 220 ? -1.534 3.941 -11.773 1 98.31 220 THR B C 1
ATOM 4404 O O . THR B 1 220 ? -0.372 4.289 -11.562 1 98.31 220 THR B O 1
ATOM 4407 N N . PRO B 1 221 ? -1.92 3.395 -12.945 1 98.44 221 PRO B N 1
ATOM 4408 C CA . PRO B 1 221 ? -0.937 3.104 -13.992 1 98.44 221 PRO B CA 1
ATOM 4409 C C . PRO B 1 221 ? -0.189 4.348 -14.461 1 98.44 221 PRO B C 1
ATOM 4411 O O . PRO B 1 221 ? -0.704 5.461 -14.344 1 98.44 221 PRO B O 1
ATOM 4414 N N . LEU B 1 222 ? 1.049 4.184 -14.93 1 98.5 222 LEU B N 1
ATOM 4415 C CA . LEU B 1 222 ? 1.969 5.215 -15.398 1 98.5 222 LEU B CA 1
ATOM 4416 C C . LEU B 1 222 ? 2.559 5.988 -14.219 1 98.5 222 LEU B C 1
ATOM 4418 O O . LEU B 1 222 ? 3.369 6.895 -14.414 1 98.5 222 LEU B O 1
ATOM 4422 N N . MET B 1 223 ? 2.168 5.684 -13.047 1 98.25 223 MET B N 1
ATOM 4423 C CA . MET B 1 223 ? 2.766 6.082 -11.773 1 98.25 223 MET B CA 1
ATOM 4424 C C . MET B 1 223 ? 2.824 4.898 -10.812 1 98.25 223 MET B C 1
ATOM 4426 O O . MET B 1 223 ? 2.592 5.059 -9.609 1 98.25 223 MET B O 1
ATOM 4430 N N . THR B 1 224 ? 3.055 3.779 -11.344 1 98.75 224 THR B N 1
ATOM 4431 C CA . THR B 1 224 ? 2.83 2.484 -10.711 1 98.75 224 THR B CA 1
ATOM 4432 C C . THR B 1 224 ? 3.59 2.389 -9.391 1 98.75 224 THR B C 1
ATOM 4434 O O . THR B 1 224 ? 2.99 2.16 -8.336 1 98.75 224 THR B O 1
ATOM 4437 N N . ALA B 1 225 ? 4.91 2.582 -9.383 1 98.81 225 ALA B N 1
ATOM 4438 C CA . ALA B 1 225 ? 5.695 2.457 -8.156 1 98.81 225 ALA B CA 1
ATOM 4439 C C . ALA B 1 225 ? 5.375 3.584 -7.18 1 98.81 225 ALA B C 1
ATOM 4441 O O . ALA B 1 225 ? 5.242 3.35 -5.977 1 98.81 225 ALA B O 1
ATOM 4442 N N . TYR B 1 226 ? 5.219 4.793 -7.664 1 98.56 226 TYR B N 1
ATOM 4443 C CA . TYR B 1 226 ? 4.883 5.938 -6.828 1 98.56 226 TYR B CA 1
ATOM 4444 C C . TYR B 1 226 ? 3.562 5.715 -6.105 1 98.56 226 TYR B C 1
ATOM 4446 O O . TYR B 1 226 ? 3.488 5.848 -4.879 1 98.56 226 TYR B O 1
ATOM 4454 N N . SER B 1 227 ? 2.547 5.395 -6.934 1 98.75 227 SER B N 1
ATOM 4455 C CA . SER B 1 227 ? 1.214 5.18 -6.375 1 98.75 227 SER B CA 1
ATOM 4456 C C . SER B 1 227 ? 1.221 4.066 -5.336 1 98.75 227 SER B C 1
ATOM 4458 O O . SER B 1 227 ? 0.523 4.152 -4.32 1 98.75 227 SER B O 1
ATOM 4460 N N . ALA B 1 228 ? 2.002 3.064 -5.578 1 98.94 228 ALA B N 1
ATOM 4461 C CA . ALA B 1 228 ? 2.1 1.956 -4.633 1 98.94 228 ALA B CA 1
ATOM 4462 C C . ALA B 1 228 ? 2.736 2.408 -3.32 1 98.94 228 ALA B C 1
ATOM 4464 O O . ALA B 1 228 ? 2.334 1.967 -2.242 1 98.94 228 ALA B O 1
ATOM 4465 N N . THR B 1 229 ? 3.74 3.27 -3.35 1 98.88 229 THR B N 1
ATOM 4466 C CA . THR B 1 229 ? 4.34 3.783 -2.123 1 98.88 229 THR B CA 1
ATOM 4467 C C . THR B 1 229 ? 3.322 4.582 -1.314 1 98.88 229 THR B C 1
ATOM 4469 O O . THR B 1 229 ? 3.324 4.531 -0.083 1 98.88 229 THR B O 1
ATOM 4472 N N . LYS B 1 230 ? 2.496 5.293 -2.014 1 98.88 230 LYS B N 1
ATOM 4473 C CA . LYS B 1 230 ? 1.504 6.102 -1.313 1 98.88 230 LYS B CA 1
ATOM 4474 C C . LYS B 1 230 ? 0.395 5.23 -0.73 1 98.88 230 LYS B C 1
ATOM 4476 O O . LYS B 1 230 ? -0.166 5.551 0.32 1 98.88 230 LYS B O 1
ATOM 4481 N N . ALA B 1 231 ? 0.15 4.098 -1.381 1 98.88 231 ALA B N 1
ATOM 4482 C CA . ALA B 1 231 ? -0.733 3.111 -0.767 1 98.88 231 ALA B CA 1
ATOM 4483 C C . ALA B 1 231 ? -0.143 2.582 0.537 1 98.88 231 ALA B C 1
ATOM 4485 O O . ALA B 1 231 ? -0.867 2.369 1.512 1 98.88 231 ALA B O 1
ATOM 4486 N N . TYR B 1 232 ? 1.146 2.338 0.557 1 98.94 232 TYR B N 1
ATOM 4487 C CA . TYR B 1 232 ? 1.828 1.962 1.79 1 98.94 232 TYR B CA 1
ATOM 4488 C C . TYR B 1 232 ? 1.605 3.006 2.877 1 98.94 232 TYR B C 1
ATOM 4490 O O . TYR B 1 232 ? 1.223 2.672 4 1 98.94 232 TYR B O 1
ATOM 4498 N N . VAL B 1 233 ? 1.824 4.277 2.539 1 98.94 233 VAL B N 1
ATOM 4499 C CA . VAL B 1 233 ? 1.761 5.379 3.494 1 98.94 233 VAL B CA 1
ATOM 4500 C C . VAL B 1 233 ? 0.353 5.477 4.082 1 98.94 233 VAL B C 1
ATOM 4502 O O . VAL B 1 233 ? 0.188 5.641 5.293 1 98.94 233 VAL B O 1
ATOM 4505 N N . ASP B 1 234 ? -0.627 5.367 3.25 1 98.81 234 ASP B N 1
ATOM 4506 C CA . ASP B 1 234 ? -2.018 5.449 3.688 1 98.81 234 ASP B CA 1
ATOM 4507 C C . ASP B 1 234 ? -2.365 4.297 4.629 1 98.81 234 ASP B C 1
ATOM 4509 O O . ASP B 1 234 ? -2.906 4.52 5.715 1 98.81 234 ASP B O 1
ATOM 4513 N N . HIS B 1 235 ? -1.995 3.08 4.176 1 98.75 235 HIS B N 1
ATOM 4514 C CA . HIS B 1 235 ? -2.262 1.872 4.953 1 98.75 235 HIS B CA 1
ATOM 4515 C C . HIS B 1 235 ? -1.54 1.911 6.297 1 98.75 235 HIS B C 1
ATOM 4517 O O . HIS B 1 235 ? -2.139 1.621 7.336 1 98.75 235 HIS B O 1
ATOM 4523 N N . PHE B 1 236 ? -0.312 2.328 6.312 1 98.94 236 PHE B N 1
ATOM 4524 C CA . PHE B 1 236 ? 0.545 2.469 7.484 1 98.94 236 PHE B CA 1
ATOM 4525 C C . PHE B 1 236 ? -0.051 3.461 8.477 1 98.94 236 PHE B C 1
ATOM 4527 O O . PHE B 1 236 ? -0.132 3.178 9.672 1 98.94 236 PHE B O 1
ATOM 4534 N N . SER B 1 237 ? -0.525 4.578 7.965 1 98.94 237 SER B N 1
ATOM 4535 C CA . SER B 1 237 ? -1.068 5.656 8.789 1 98.94 237 SER B CA 1
ATOM 4536 C C . SER B 1 237 ? -2.328 5.211 9.523 1 98.94 237 SER B C 1
ATOM 4538 O O . SER B 1 237 ? -2.477 5.461 10.719 1 98.94 237 SER B O 1
ATOM 4540 N N . GLN B 1 238 ? -3.133 4.52 8.812 1 98.62 238 GLN B N 1
ATOM 4541 C CA . GLN B 1 238 ? -4.41 4.109 9.391 1 98.62 238 GLN B CA 1
ATOM 4542 C C . GLN B 1 238 ? -4.211 3.066 10.484 1 98.62 238 GLN B C 1
ATOM 4544 O O . GLN B 1 238 ? -4.832 3.143 11.547 1 98.62 238 GLN B O 1
ATOM 4549 N N . ALA B 1 239 ? -3.355 2.098 10.18 1 98.81 239 ALA B N 1
ATOM 4550 C CA . ALA B 1 239 ? -3.08 1.075 11.188 1 98.81 239 ALA B CA 1
ATOM 4551 C C . ALA B 1 239 ? -2.398 1.68 12.406 1 98.81 239 ALA B C 1
ATOM 4553 O O . ALA B 1 239 ? -2.707 1.313 13.547 1 98.81 239 ALA B O 1
ATOM 4554 N N . LEU B 1 240 ? -1.512 2.604 12.164 1 98.88 240 LEU B N 1
ATOM 4555 C CA . LEU B 1 240 ? -0.794 3.266 13.25 1 98.88 240 LEU B CA 1
ATOM 4556 C C . LEU B 1 240 ? -1.751 4.066 14.125 1 98.88 240 LEU B C 1
ATOM 4558 O O . LEU B 1 240 ? -1.625 4.066 15.352 1 98.88 240 LEU B O 1
ATOM 4562 N N . GLN B 1 241 ? -2.652 4.801 13.492 1 98.75 241 GLN B N 1
ATOM 4563 C CA . GLN B 1 241 ? -3.672 5.547 14.227 1 98.75 241 GLN B CA 1
ATOM 4564 C C . GLN B 1 241 ? -4.473 4.629 15.141 1 98.75 241 GLN B C 1
ATOM 4566 O O . GLN B 1 241 ? -4.762 4.984 16.281 1 98.75 241 GLN B O 1
ATOM 4571 N N . TYR B 1 242 ? -4.801 3.469 14.625 1 98.44 242 TYR B N 1
ATOM 4572 C CA . TYR B 1 242 ? -5.57 2.512 15.406 1 98.44 242 TYR B CA 1
ATOM 4573 C C . TYR B 1 242 ? -4.781 2.051 16.625 1 98.44 242 TYR B C 1
ATOM 4575 O O . TYR B 1 242 ? -5.34 1.931 17.719 1 98.44 242 TYR B O 1
ATOM 4583 N N . GLU B 1 243 ? -3.502 1.883 16.5 1 98.38 243 GLU B N 1
ATOM 4584 C CA . GLU B 1 243 ? -2.652 1.346 17.562 1 98.38 243 GLU B CA 1
ATOM 4585 C C . GLU B 1 243 ? -2.434 2.373 18.672 1 98.38 243 GLU B C 1
ATOM 4587 O O . GLU B 1 243 ? -2.322 2.014 19.844 1 98.38 243 GLU B O 1
ATOM 4592 N N . TYR B 1 244 ? -2.449 3.668 18.297 1 98.56 244 TYR B N 1
ATOM 4593 C CA . TYR B 1 244 ? -1.907 4.605 19.266 1 98.56 244 TYR B CA 1
ATOM 4594 C C . TYR B 1 244 ? -2.914 5.703 19.594 1 98.56 244 TYR B C 1
ATOM 4596 O O . TYR B 1 244 ? -2.607 6.637 20.328 1 98.56 244 TYR B O 1
ATOM 4604 N N . LYS B 1 245 ? -4.102 5.609 19.047 1 96.69 245 LYS B N 1
ATOM 4605 C CA . LYS B 1 245 ? -5.113 6.633 19.312 1 96.69 245 LYS B CA 1
ATOM 4606 C C . LYS B 1 245 ? -5.41 6.746 20.797 1 96.69 245 LYS B C 1
ATOM 4608 O O . LYS B 1 245 ? -5.656 7.844 21.312 1 96.69 245 LYS B O 1
ATOM 4613 N N . ASP B 1 246 ? -5.289 5.633 21.484 1 96.81 246 ASP B N 1
ATOM 4614 C CA . ASP B 1 246 ? -5.625 5.629 22.906 1 96.81 246 ASP B CA 1
ATOM 4615 C C . ASP B 1 246 ? -4.434 6.059 23.75 1 96.81 246 ASP B C 1
ATOM 4617 O O . ASP B 1 246 ? -4.547 6.191 24.969 1 96.81 246 ASP B O 1
ATOM 4621 N N . SER B 1 247 ? -3.312 6.316 23.141 1 97.56 247 SER B N 1
ATOM 4622 C CA . SER B 1 247 ? -2.115 6.777 23.828 1 97.56 247 SER B CA 1
ATOM 4623 C C . SER B 1 247 ? -1.936 8.281 23.688 1 97.56 247 SER B C 1
ATOM 4625 O O . SER B 1 247 ? -0.836 8.805 23.891 1 97.56 247 SER B O 1
ATOM 4627 N N . GLY B 1 248 ? -2.982 8.984 23.219 1 97.25 248 GLY B N 1
ATOM 4628 C CA . GLY B 1 248 ? -2.908 10.422 23.078 1 97.25 248 GLY B CA 1
ATOM 4629 C C . GLY B 1 248 ? -2.273 10.859 21.766 1 97.25 248 GLY B C 1
ATOM 4630 O O . GLY B 1 248 ? -1.928 12.031 21.594 1 97.25 248 GLY B O 1
ATOM 4631 N N . ILE B 1 249 ? -2.105 9.938 20.875 1 98.69 249 ILE B N 1
ATOM 4632 C CA . ILE B 1 249 ? -1.413 10.227 19.625 1 98.69 249 ILE B CA 1
ATOM 4633 C C . ILE B 1 249 ? -2.43 10.375 18.5 1 98.69 249 ILE B C 1
ATOM 4635 O O . ILE B 1 249 ? -3.381 9.594 18.406 1 98.69 249 ILE B O 1
ATOM 4639 N N . THR B 1 250 ? -2.27 11.398 17.703 1 98.44 250 THR B N 1
ATOM 4640 C CA . THR B 1 250 ? -3.025 11.586 16.469 1 98.44 250 THR B CA 1
ATOM 4641 C C . THR B 1 250 ? -2.168 11.242 15.25 1 98.44 250 THR B C 1
ATOM 4643 O O . THR B 1 250 ? -1.097 11.82 15.062 1 98.44 250 THR B O 1
ATOM 4646 N N . VAL B 1 251 ? -2.578 10.258 14.523 1 98.88 251 VAL B N 1
ATOM 4647 C CA . VAL B 1 251 ? -1.94 9.992 13.234 1 98.88 251 VAL B CA 1
ATOM 4648 C C . VAL B 1 251 ? -2.881 10.383 12.102 1 98.88 251 VAL B C 1
ATOM 4650 O O . VAL B 1 251 ? -3.998 9.867 12 1 98.88 251 VAL B O 1
ATOM 4653 N N . GLN B 1 252 ? -2.449 11.32 11.273 1 98.81 252 GLN B N 1
ATOM 4654 C CA . GLN B 1 252 ? -3.275 11.789 10.164 1 98.81 252 GLN B CA 1
ATOM 4655 C C . GLN B 1 252 ? -2.629 11.461 8.82 1 98.81 252 GLN B C 1
ATOM 4657 O O . GLN B 1 252 ? -1.422 11.641 8.648 1 98.81 252 GLN B O 1
ATOM 4662 N N . CYS B 1 253 ? -3.43 10.93 7.941 1 98.81 253 CYS B N 1
ATOM 4663 C CA . CYS B 1 253 ? -3.023 10.695 6.562 1 98.81 253 CYS B CA 1
ATOM 4664 C C . CYS B 1 253 ? -3.672 11.711 5.625 1 98.81 253 CYS B C 1
ATOM 4666 O O . CYS B 1 253 ? -4.898 11.812 5.57 1 98.81 253 CYS B O 1
ATOM 4668 N N . LEU B 1 254 ? -2.867 12.469 4.953 1 98.88 254 LEU B N 1
ATOM 4669 C CA . LEU B 1 254 ? -3.344 13.398 3.93 1 98.88 254 LEU B CA 1
ATOM 4670 C C . LEU B 1 254 ? -3.221 12.781 2.539 1 98.88 254 LEU B C 1
ATOM 4672 O O . LEU B 1 254 ? -2.172 12.234 2.188 1 98.88 254 LEU B O 1
ATOM 4676 N N . THR B 1 255 ? -4.281 12.805 1.767 1 98.56 255 THR B N 1
ATOM 4677 C CA . THR B 1 255 ? -4.305 12.203 0.439 1 98.56 255 THR B CA 1
ATOM 4678 C C . THR B 1 255 ? -4.691 13.234 -0.618 1 98.56 255 THR B C 1
ATOM 4680 O O . THR B 1 255 ? -5.723 13.094 -1.28 1 98.56 255 THR B O 1
ATOM 4683 N N . PRO B 1 256 ? -3.857 14.18 -0.819 1 98.06 256 PRO B N 1
ATOM 4684 C CA . PRO B 1 256 ? -4.184 15.227 -1.789 1 98.06 256 PRO B CA 1
ATOM 4685 C C . PRO B 1 256 ? -4.23 14.711 -3.225 1 98.06 256 PRO B C 1
ATOM 4687 O O . PRO B 1 256 ? -3.594 13.703 -3.541 1 98.06 256 PRO B O 1
ATOM 4690 N N . TYR B 1 257 ? -5.066 15.414 -4.008 1 96.5 257 TYR B N 1
ATOM 4691 C CA . TYR B 1 257 ? -4.891 15.359 -5.453 1 96.5 257 TYR B CA 1
ATOM 4692 C C . TYR B 1 257 ? -3.783 16.312 -5.902 1 96.5 257 TYR B C 1
ATOM 4694 O O . TYR B 1 257 ? -2.773 16.469 -5.215 1 96.5 257 TYR B O 1
ATOM 4702 N N . TYR B 1 258 ? -3.805 16.844 -7.074 1 94.88 258 TYR B N 1
ATOM 4703 C CA . TYR B 1 258 ? -2.705 17.656 -7.582 1 94.88 258 TYR B CA 1
ATOM 4704 C C . TYR B 1 258 ? -2.621 18.984 -6.84 1 94.88 258 TYR B C 1
ATOM 4706 O O . TYR B 1 258 ? -3.635 19.656 -6.645 1 94.88 258 TYR B O 1
ATOM 4714 N N . VAL B 1 259 ? -1.48 19.281 -6.355 1 96.12 259 VAL B N 1
ATOM 4715 C CA . VAL B 1 259 ? -1.113 20.578 -5.77 1 96.12 259 VAL B CA 1
ATOM 4716 C C . VAL B 1 259 ? -0.012 21.219 -6.602 1 96.12 259 VAL B C 1
ATOM 4718 O O . VAL B 1 259 ? 0.931 20.562 -7.031 1 96.12 259 VAL B O 1
ATOM 4721 N N . ALA B 1 260 ? -0.115 22.453 -6.816 1 93.56 260 ALA B N 1
ATOM 4722 C CA . ALA B 1 260 ? 0.857 23.156 -7.664 1 93.56 260 ALA B CA 1
ATOM 4723 C C . ALA B 1 260 ? 2.207 23.266 -6.961 1 93.56 260 ALA B C 1
ATOM 4725 O O . ALA B 1 260 ? 2.391 24.109 -6.09 1 93.56 260 ALA B O 1
ATOM 4726 N N . THR B 1 261 ? 3.105 22.406 -7.285 1 91.62 261 THR B N 1
ATOM 4727 C CA . THR B 1 261 ? 4.465 22.359 -6.766 1 91.62 261 THR B CA 1
ATOM 4728 C C . THR B 1 261 ? 5.457 22 -7.867 1 91.62 261 THR B C 1
ATOM 4730 O O . THR B 1 261 ? 5.062 21.812 -9.023 1 91.62 261 THR B O 1
ATOM 4733 N N . ASN B 1 262 ? 6.711 21.984 -7.488 1 83.94 262 ASN B N 1
ATOM 4734 C CA . ASN B 1 262 ? 7.727 21.547 -8.445 1 83.94 262 ASN B CA 1
ATOM 4735 C C . ASN B 1 262 ? 7.465 20.125 -8.938 1 83.94 262 ASN B C 1
ATOM 4737 O O . ASN B 1 262 ? 7.82 19.781 -10.062 1 83.94 262 ASN B O 1
ATOM 4741 N N . MET B 1 263 ? 6.797 19.297 -8.18 1 82.5 263 MET B N 1
ATOM 4742 C CA . MET B 1 263 ? 6.5 17.922 -8.531 1 82.5 263 MET B CA 1
ATOM 4743 C C . MET B 1 263 ? 5.551 17.844 -9.719 1 82.5 263 MET B C 1
ATOM 4745 O O . MET B 1 263 ? 5.512 16.844 -10.43 1 82.5 263 MET B O 1
ATOM 4749 N N . THR B 1 264 ? 4.82 18.906 -9.93 1 82.06 264 THR B N 1
ATOM 4750 C CA . THR B 1 264 ? 3.836 18.922 -11.008 1 82.06 264 THR B CA 1
ATOM 4751 C C . THR B 1 264 ? 4.285 19.844 -12.133 1 82.06 264 THR B C 1
ATOM 4753 O O . THR B 1 264 ? 3.498 20.172 -13.031 1 82.06 264 THR B O 1
ATOM 4756 N N . ALA B 1 265 ? 5.504 20.312 -12.133 1 83.5 265 ALA B N 1
ATOM 4757 C CA . ALA B 1 265 ? 6.023 21.328 -13.047 1 83.5 265 ALA B CA 1
ATOM 4758 C C . ALA B 1 265 ? 6.113 20.797 -14.477 1 83.5 265 ALA B C 1
ATOM 4760 O O . ALA B 1 265 ? 6.227 21.562 -15.43 1 83.5 265 ALA B O 1
ATOM 4761 N N . TYR B 1 266 ? 5.977 19.531 -14.633 1 83.19 266 TYR B N 1
ATOM 4762 C CA . TYR B 1 266 ? 6.141 18.938 -15.953 1 83.19 266 TYR B CA 1
ATOM 4763 C C . TYR B 1 266 ? 4.941 19.234 -16.844 1 83.19 266 TYR B C 1
ATOM 4765 O O . TYR B 1 266 ? 4.992 19.016 -18.047 1 83.19 266 TYR B O 1
ATOM 4773 N N . SER B 1 267 ? 3.9 19.734 -16.172 1 83.88 267 SER B N 1
ATOM 4774 C CA . SER B 1 267 ? 2.699 20.047 -16.953 1 83.88 267 SER B CA 1
ATOM 4775 C C . SER B 1 267 ? 2.127 21.406 -16.562 1 83.88 267 SER B C 1
ATOM 4777 O O . SER B 1 267 ? 1.96 21.703 -15.367 1 83.88 267 SER B O 1
ATOM 4779 N N . ASP B 1 268 ? 1.766 22.141 -17.516 1 80.75 268 ASP B N 1
ATOM 4780 C CA . ASP B 1 268 ? 1.17 23.453 -17.266 1 80.75 268 ASP B CA 1
ATOM 4781 C C . ASP B 1 268 ? -0.267 23.312 -16.766 1 80.75 268 ASP B C 1
ATOM 4783 O O . ASP B 1 268 ? -0.767 24.188 -16.062 1 80.75 268 ASP B O 1
ATOM 4787 N N . ILE B 1 269 ? -0.829 22.266 -17.125 1 76.25 269 ILE B N 1
ATOM 4788 C CA . ILE B 1 269 ? -2.225 22.016 -16.766 1 76.25 269 ILE B CA 1
ATOM 4789 C C . ILE B 1 269 ? -2.354 21.828 -15.258 1 76.25 269 ILE B C 1
ATOM 4791 O O . ILE B 1 269 ? -3.281 22.359 -14.641 1 76.25 269 ILE B O 1
ATOM 4795 N N . ILE B 1 270 ? -1.365 21.219 -14.734 1 81.5 270 ILE B N 1
ATOM 4796 C CA . ILE B 1 270 ? -1.519 20.859 -13.328 1 81.5 270 ILE B CA 1
ATOM 4797 C C . ILE B 1 270 ? -0.559 21.688 -12.477 1 81.5 270 ILE B C 1
ATOM 4799 O O . ILE B 1 270 ? -0.494 21.516 -11.258 1 81.5 270 ILE B O 1
ATOM 4803 N N . HIS B 1 271 ? 0.159 22.547 -13.094 1 84.12 271 HIS B N 1
ATOM 4804 C CA . HIS B 1 271 ? 1.126 23.359 -12.352 1 84.12 271 HIS B CA 1
ATOM 4805 C C . HIS B 1 271 ? 0.571 24.75 -12.047 1 84.12 271 HIS B C 1
ATOM 4807 O O . HIS B 1 271 ? 1.078 25.438 -11.156 1 84.12 271 HIS B O 1
ATOM 4813 N N . ASN B 1 272 ? -0.481 25.109 -12.75 1 84.12 272 ASN B N 1
ATOM 4814 C CA . ASN B 1 272 ? -1.093 26.422 -12.5 1 84.12 272 ASN B CA 1
ATOM 4815 C C . ASN B 1 272 ? -2.213 26.312 -11.469 1 84.12 272 ASN B C 1
ATOM 4817 O O . ASN B 1 272 ? -3.148 25.531 -11.633 1 84.12 272 ASN B O 1
ATOM 4821 N N . PRO B 1 273 ? -2.088 27.141 -10.531 1 86.5 273 PRO B N 1
ATOM 4822 C CA . PRO B 1 273 ? -3.09 27.047 -9.461 1 86.5 273 PRO B CA 1
ATOM 4823 C C . PRO B 1 273 ? -4.504 27.344 -9.953 1 86.5 273 PRO B C 1
ATOM 4825 O O . PRO B 1 273 ? -4.691 28.203 -10.828 1 86.5 273 PRO B O 1
ATOM 4828 N N . SER B 1 274 ? -5.41 26.609 -9.5 1 88.81 274 SER B N 1
ATOM 4829 C CA . SER B 1 274 ? -6.848 26.734 -9.703 1 88.81 274 SER B CA 1
ATOM 4830 C C . SER B 1 274 ? -7.625 26.266 -8.477 1 88.81 274 SER B C 1
ATOM 4832 O O . SER B 1 274 ? -7.031 25.938 -7.445 1 88.81 274 SER B O 1
ATOM 4834 N N . ILE B 1 275 ? -8.898 26.297 -8.555 1 90.06 275 ILE B N 1
ATOM 4835 C CA . ILE B 1 275 ? -9.727 25.891 -7.422 1 90.06 275 ILE B CA 1
ATOM 4836 C C . ILE B 1 275 ? -9.531 24.406 -7.141 1 90.06 275 ILE B C 1
ATOM 4838 O O . ILE B 1 275 ? -9.594 23.969 -5.984 1 90.06 275 ILE B O 1
ATOM 4842 N N . VAL B 1 276 ? -9.227 23.688 -8.133 1 92.5 276 VAL B N 1
ATOM 4843 C CA . VAL B 1 276 ? -9.102 22.25 -7.957 1 92.5 276 VAL B CA 1
ATOM 4844 C C . VAL B 1 276 ? -7.629 21.875 -7.77 1 92.5 276 VAL B C 1
ATOM 4846 O O . VAL B 1 276 ? -7.312 20.766 -7.336 1 92.5 276 VAL B O 1
ATOM 4849 N N . ILE B 1 277 ? -6.762 22.859 -8.125 1 95.94 277 ILE B N 1
ATOM 4850 C CA . ILE B 1 277 ? -5.328 22.703 -7.906 1 95.94 277 ILE B CA 1
ATOM 4851 C C . ILE B 1 277 ? -4.816 23.828 -7.004 1 95.94 277 ILE B C 1
ATOM 4853 O O . ILE B 1 277 ? -4.379 24.875 -7.488 1 95.94 277 ILE B O 1
ATOM 4857 N N . PRO B 1 278 ? -4.801 23.625 -5.789 1 96.56 278 PRO B N 1
ATOM 4858 C CA . PRO B 1 278 ? -4.371 24.688 -4.875 1 96.56 278 PRO B CA 1
ATOM 4859 C C . PRO B 1 278 ? -2.863 24.938 -4.918 1 96.56 278 PRO B C 1
ATOM 4861 O O . PRO B 1 278 ? -2.104 24.047 -5.328 1 96.56 278 PRO B O 1
ATOM 4864 N N . SER B 1 279 ? -2.512 26.156 -4.559 1 96.31 279 SER B N 1
ATOM 4865 C CA . SER B 1 279 ? -1.101 26.406 -4.281 1 96.31 279 SER B CA 1
ATOM 4866 C C . SER B 1 279 ? -0.627 25.609 -3.066 1 96.31 279 SER B C 1
ATOM 4868 O O . SER B 1 279 ? -1.44 25.156 -2.26 1 96.31 279 SER B O 1
ATOM 4870 N N . ALA B 1 280 ? 0.657 25.469 -2.939 1 97.25 280 ALA B N 1
ATOM 4871 C CA . ALA B 1 280 ? 1.212 24.781 -1.781 1 97.25 280 ALA B CA 1
ATOM 4872 C C . ALA B 1 280 ? 0.788 25.453 -0.48 1 97.25 280 ALA B C 1
ATOM 4874 O O . ALA B 1 280 ? 0.417 24.781 0.485 1 97.25 280 ALA B O 1
ATOM 4875 N N . THR B 1 281 ? 0.794 26.75 -0.448 1 97.31 281 THR B N 1
ATOM 4876 C CA . THR B 1 281 ? 0.437 27.516 0.74 1 97.31 281 THR B CA 1
ATOM 4877 C C . THR B 1 281 ? -1.041 27.328 1.076 1 97.31 281 THR B C 1
ATOM 4879 O O . THR B 1 281 ? -1.396 27.094 2.234 1 97.31 281 THR B O 1
ATOM 4882 N N . GLY B 1 282 ? -1.861 27.469 0.031 1 97 282 GLY B N 1
ATOM 4883 C CA . GLY B 1 282 ? -3.285 27.266 0.241 1 97 282 GLY B CA 1
ATOM 4884 C C . GLY B 1 282 ? -3.621 25.875 0.733 1 97 282 GLY B C 1
ATOM 4885 O O . GLY B 1 282 ? -4.469 25.703 1.614 1 97 282 GLY B O 1
ATOM 4886 N N . TYR B 1 283 ? -2.941 24.922 0.189 1 98.19 283 TYR B N 1
ATOM 4887 C CA . TYR B 1 283 ? -3.17 23.531 0.599 1 98.19 283 TYR B CA 1
ATOM 4888 C C . TYR B 1 283 ? -2.744 23.312 2.045 1 98.19 283 TYR B C 1
ATOM 4890 O O . TYR B 1 283 ? -3.479 22.719 2.832 1 98.19 283 TYR B O 1
ATOM 4898 N N . ALA B 1 284 ? -1.547 23.766 2.404 1 98.31 284 ALA B N 1
ATOM 4899 C CA . ALA B 1 284 ? -1.014 23.578 3.75 1 98.31 284 ALA B CA 1
ATOM 4900 C C . ALA B 1 284 ? -1.929 24.203 4.801 1 98.31 284 ALA B C 1
ATOM 4902 O O . ALA B 1 284 ? -2.178 23.594 5.848 1 98.31 284 ALA B O 1
ATOM 4903 N N . ARG B 1 285 ? -2.434 25.359 4.504 1 96.88 285 ARG B N 1
ATOM 4904 C CA . ARG B 1 285 ? -3.342 26.031 5.422 1 96.88 285 ARG B CA 1
ATOM 4905 C C . ARG B 1 285 ? -4.613 25.219 5.633 1 96.88 285 ARG B C 1
ATOM 4907 O O . ARG B 1 285 ? -5.055 25.031 6.77 1 96.88 285 ARG B O 1
ATOM 4914 N N . ALA B 1 286 ? -5.141 24.766 4.535 1 97.19 286 ALA B N 1
ATOM 4915 C CA . ALA B 1 286 ? -6.363 23.953 4.605 1 97.19 286 ALA B CA 1
ATOM 4916 C C . ALA B 1 286 ? -6.109 22.641 5.324 1 97.19 286 ALA B C 1
ATOM 4918 O O . ALA B 1 286 ? -6.875 22.25 6.211 1 97.19 286 ALA B O 1
ATOM 4919 N N . ALA B 1 287 ? -5.078 21.969 4.965 1 98.25 287 ALA B N 1
ATOM 4920 C CA . ALA B 1 287 ? -4.762 20.641 5.504 1 98.25 287 ALA B CA 1
ATOM 4921 C C . ALA B 1 287 ? -4.477 20.719 7 1 98.25 287 ALA B C 1
ATOM 4923 O O . ALA B 1 287 ? -4.953 19.875 7.77 1 98.25 287 ALA B O 1
ATOM 4924 N N . LEU B 1 288 ? -3.684 21.703 7.43 1 98.06 288 LEU B N 1
ATOM 4925 C CA . LEU B 1 288 ? -3.322 21.812 8.836 1 98.06 288 LEU B CA 1
ATOM 4926 C C . LEU B 1 288 ? -4.559 22.047 9.703 1 98.06 288 LEU B C 1
ATOM 4928 O O . LEU B 1 288 ? -4.617 21.594 10.844 1 98.06 288 LEU B O 1
ATOM 4932 N N . SER B 1 289 ? -5.566 22.688 9.156 1 96.62 289 SER B N 1
ATOM 4933 C CA . SER B 1 289 ? -6.789 22.969 9.906 1 96.62 289 SER B CA 1
ATOM 4934 C C . SER B 1 289 ? -7.555 21.688 10.203 1 96.62 289 SER B C 1
ATOM 4936 O O . SER B 1 289 ? -8.438 21.656 11.062 1 96.62 289 SER B O 1
ATOM 4938 N N . THR B 1 290 ? -7.234 20.641 9.461 1 97.38 290 THR B N 1
ATOM 4939 C CA . THR B 1 290 ? -7.949 19.391 9.648 1 97.38 290 THR B CA 1
ATOM 4940 C C . THR B 1 290 ? -7.242 18.516 10.68 1 97.38 290 THR B C 1
ATOM 4942 O O . THR B 1 290 ? -7.766 17.469 11.07 1 97.38 290 THR B O 1
ATOM 4945 N N . LEU B 1 291 ? -6.051 18.906 11.141 1 97.56 291 LEU B N 1
ATOM 4946 C CA . LEU B 1 291 ? -5.289 18.109 12.094 1 97.56 291 LEU B CA 1
ATOM 4947 C C . LEU B 1 291 ? -6.047 17.969 13.406 1 97.56 291 LEU B C 1
ATOM 4949 O O . LEU B 1 291 ? -6.508 18.969 13.969 1 97.56 291 LEU B O 1
ATOM 4953 N N . GLY B 1 292 ? -6.195 16.75 13.875 1 95.06 292 GLY B N 1
ATOM 4954 C CA . GLY B 1 292 ? -6.922 16.5 15.109 1 95.06 292 GLY B CA 1
ATOM 4955 C C . GLY B 1 292 ? -8.414 16.328 14.898 1 95.06 292 GLY B C 1
ATOM 4956 O O . GLY B 1 292 ? -9.125 15.898 15.805 1 95.06 292 GLY B O 1
ATOM 4957 N N . VAL B 1 293 ? -8.898 16.672 13.734 1 95.44 293 VAL B N 1
ATOM 4958 C CA . VAL B 1 293 ? -10.32 16.578 13.43 1 95.44 293 VAL B CA 1
ATOM 4959 C C . VAL B 1 293 ? -10.594 15.32 12.609 1 95.44 293 VAL B C 1
ATOM 4961 O O . VAL B 1 293 ? -11.594 14.641 12.82 1 95.44 293 VAL B O 1
ATOM 4964 N N . SER B 1 294 ? -9.672 15.023 11.719 1 96.62 294 SER B N 1
ATOM 4965 C CA . SER B 1 294 ? -9.805 13.836 10.883 1 96.62 294 SER B CA 1
ATOM 4966 C C . SER B 1 294 ? -8.484 13.078 10.789 1 96.62 294 SER B C 1
ATOM 4968 O O . SER B 1 294 ? -7.422 13.688 10.641 1 96.62 294 SER B O 1
ATOM 4970 N N . ALA B 1 295 ? -8.602 11.781 10.836 1 97.56 295 ALA B N 1
ATOM 4971 C CA . ALA B 1 295 ? -7.414 10.938 10.758 1 97.56 295 ALA B CA 1
ATOM 4972 C C . ALA B 1 295 ? -7.031 10.664 9.305 1 97.56 295 ALA B C 1
ATOM 4974 O O . ALA B 1 295 ? -5.887 10.312 9.016 1 97.56 295 ALA B O 1
ATOM 4975 N N . ARG B 1 296 ? -7.977 10.766 8.438 1 97.62 296 ARG B N 1
ATOM 4976 C CA . ARG B 1 296 ? -7.766 10.539 7.012 1 97.62 296 ARG B CA 1
ATOM 4977 C C . ARG B 1 296 ? -8.57 11.523 6.176 1 97.62 296 ARG B C 1
ATOM 4979 O O . ARG B 1 296 ? -9.805 11.531 6.223 1 97.62 296 ARG B O 1
ATOM 4986 N N . THR B 1 297 ? -7.895 12.375 5.414 1 98 297 THR B N 1
ATOM 4987 C CA . THR B 1 297 ? -8.555 13.414 4.633 1 98 297 THR B CA 1
ATOM 4988 C C . THR B 1 297 ? -7.676 13.852 3.465 1 98 297 THR B C 1
ATOM 4990 O O . THR B 1 297 ? -6.473 13.586 3.451 1 98 297 THR B O 1
ATOM 4993 N N . THR B 1 298 ? -8.305 14.469 2.516 1 98.19 298 THR B N 1
ATOM 4994 C CA . THR B 1 298 ? -7.516 15.023 1.42 1 98.19 298 THR B CA 1
ATOM 4995 C C . THR B 1 298 ? -6.824 16.312 1.849 1 98.19 298 THR B C 1
ATOM 4997 O O . THR B 1 298 ? -5.871 16.75 1.205 1 98.19 298 THR B O 1
ATOM 5000 N N . GLY B 1 299 ? -7.273 16.969 2.869 1 98.06 299 GLY B N 1
ATOM 5001 C CA . GLY B 1 299 ? -6.707 18.188 3.393 1 98.06 299 GLY B CA 1
ATOM 5002 C C . GLY B 1 299 ? -7.27 19.438 2.73 1 98.06 299 GLY B C 1
ATOM 5003 O O . GLY B 1 299 ? -7.055 20.547 3.209 1 98.06 299 GLY B O 1
ATOM 5004 N N . TYR B 1 300 ? -8.039 19.234 1.64 1 98 300 TYR B N 1
ATOM 5005 C CA . TYR B 1 300 ? -8.547 20.328 0.822 1 98 300 TYR B CA 1
ATOM 5006 C C . TYR B 1 300 ? -9.953 20.031 0.324 1 98 300 TYR B C 1
ATOM 5008 O O . TYR B 1 300 ? -10.188 19.016 -0.328 1 98 300 TYR B O 1
ATOM 5016 N N . TRP B 1 301 ? -10.93 20.859 0.582 1 96.88 301 TRP B N 1
ATOM 5017 C CA . TRP B 1 301 ? -12.344 20.547 0.437 1 96.88 301 TRP B CA 1
ATOM 5018 C C . TRP B 1 301 ? -12.68 20.219 -1.013 1 96.88 301 TRP B C 1
ATOM 5020 O O . TRP B 1 301 ? -13.469 19.312 -1.283 1 96.88 301 TRP B O 1
ATOM 5030 N N . PRO B 1 302 ? -12.125 20.969 -2.039 1 96.81 302 PRO B N 1
ATOM 5031 C CA . PRO B 1 302 ? -12.453 20.531 -3.402 1 96.81 302 PRO B CA 1
ATOM 5032 C C . PRO B 1 302 ? -11.945 19.125 -3.713 1 96.81 302 PRO B C 1
ATOM 5034 O O . PRO B 1 302 ? -12.602 18.375 -4.445 1 96.81 302 PRO B O 1
ATOM 5037 N N . HIS B 1 303 ? -10.734 18.797 -3.195 1 97.81 303 HIS B N 1
ATOM 5038 C CA . HIS B 1 303 ? -10.219 17.453 -3.361 1 97.81 303 HIS B CA 1
ATOM 5039 C C . HIS B 1 303 ? -11.141 16.422 -2.725 1 97.81 303 HIS B C 1
ATOM 5041 O O . HIS B 1 303 ? -11.32 15.328 -3.262 1 97.81 303 HIS B O 1
ATOM 5047 N N . THR B 1 304 ? -11.734 16.781 -1.566 1 97.06 304 THR B N 1
ATOM 5048 C CA . THR B 1 304 ? -12.633 15.867 -0.865 1 97.06 304 THR B CA 1
ATOM 5049 C C . THR B 1 304 ? -13.898 15.625 -1.676 1 97.06 304 THR B C 1
ATOM 5051 O O . THR B 1 304 ? -14.398 14.5 -1.738 1 97.06 304 THR B O 1
ATOM 5054 N N . ILE B 1 305 ? -14.43 16.656 -2.307 1 94.5 305 ILE B N 1
ATOM 5055 C CA . ILE B 1 305 ? -15.594 16.516 -3.166 1 94.5 305 ILE B CA 1
ATOM 5056 C C . ILE B 1 305 ? -15.258 15.617 -4.352 1 94.5 305 ILE B C 1
ATOM 5058 O O . ILE B 1 305 ? -16.031 14.711 -4.688 1 94.5 305 ILE B O 1
ATOM 5062 N N . ALA B 1 306 ? -14.133 15.898 -4.949 1 94 306 ALA B N 1
ATOM 5063 C CA . ALA B 1 306 ? -13.695 15.086 -6.078 1 94 306 ALA B CA 1
ATOM 5064 C C . ALA B 1 306 ? -13.547 13.617 -5.672 1 94 306 ALA B C 1
ATOM 5066 O O . ALA B 1 306 ? -13.961 12.719 -6.41 1 94 306 ALA B O 1
ATOM 5067 N N . GLN B 1 307 ? -12.961 13.43 -4.582 1 94.5 307 GLN B N 1
ATOM 5068 C CA . GLN B 1 307 ? -12.75 12.07 -4.086 1 94.5 307 GLN B CA 1
ATOM 5069 C C . GLN B 1 307 ? -14.086 11.367 -3.846 1 94.5 307 GLN B C 1
ATOM 5071 O O . GLN B 1 307 ? -14.219 10.172 -4.133 1 94.5 307 GLN B O 1
ATOM 5076 N N . TRP B 1 308 ? -14.977 12.07 -3.244 1 91.06 308 TRP B N 1
ATOM 5077 C CA . TRP B 1 308 ? -16.297 11.523 -2.984 1 91.06 308 TRP B CA 1
ATOM 5078 C C . TRP B 1 308 ? -16.969 11.086 -4.281 1 91.06 308 TRP B C 1
ATOM 5080 O O . TRP B 1 308 ? -17.5 9.977 -4.367 1 91.06 308 TRP B O 1
ATOM 5090 N N . PHE B 1 309 ? -16.938 11.875 -5.258 1 88.06 309 PHE B N 1
ATOM 5091 C CA . PHE B 1 309 ? -17.531 11.562 -6.555 1 88.06 309 PHE B CA 1
ATOM 5092 C C . PHE B 1 309 ? -16.844 10.359 -7.191 1 88.06 309 PHE B C 1
ATOM 5094 O O . PHE B 1 309 ? -17.5 9.461 -7.711 1 88.06 309 PHE B O 1
ATOM 5101 N N . ALA B 1 310 ? -15.555 10.344 -7.133 1 89.31 310 ALA B N 1
ATOM 5102 C CA . ALA B 1 310 ? -14.766 9.297 -7.77 1 89.31 310 ALA B CA 1
ATOM 5103 C C . ALA B 1 310 ? -15.023 7.941 -7.113 1 89.31 310 ALA B C 1
ATOM 5105 O O . ALA B 1 310 ? -15.07 6.914 -7.789 1 89.31 310 ALA B O 1
ATOM 5106 N N . THR B 1 311 ? -15.172 7.93 -5.82 1 86.12 311 THR B N 1
ATOM 5107 C CA . THR B 1 311 ? -15.281 6.668 -5.102 1 86.12 311 THR B CA 1
ATOM 5108 C C . THR B 1 311 ? -16.734 6.18 -5.078 1 86.12 311 THR B C 1
ATOM 5110 O O . THR B 1 311 ? -16.984 4.98 -4.969 1 86.12 311 THR B O 1
ATOM 5113 N N . ARG B 1 312 ? -17.672 7.055 -5.223 1 82.62 312 ARG B N 1
ATOM 5114 C CA . ARG B 1 312 ? -19.062 6.66 -5.129 1 82.62 312 ARG B CA 1
ATOM 5115 C C . ARG B 1 312 ? -19.656 6.398 -6.508 1 82.62 312 ARG B C 1
ATOM 5117 O O . ARG B 1 312 ? -20.547 5.566 -6.66 1 82.62 312 ARG B O 1
ATOM 5124 N N . LEU B 1 313 ? -19.156 7.098 -7.434 1 82.12 313 LEU B N 1
ATOM 5125 C CA . LEU B 1 313 ? -19.781 7.016 -8.75 1 82.12 313 LEU B CA 1
ATOM 5126 C C . LEU B 1 313 ? -19.031 6.039 -9.648 1 82.12 313 LEU B C 1
ATOM 5128 O O . LEU B 1 313 ? -19.609 5.484 -10.586 1 82.12 313 LEU B O 1
ATOM 5132 N N . PHE B 1 314 ? -17.766 5.875 -9.383 1 87 314 PHE B N 1
ATOM 5133 C CA . PHE B 1 314 ? -16.969 5.047 -10.273 1 87 314 PHE B CA 1
ATOM 5134 C C . PHE B 1 314 ? -16.672 3.695 -9.641 1 87 314 PHE B C 1
ATOM 5136 O O . PHE B 1 314 ? -16.375 3.617 -8.445 1 87 314 PHE B O 1
ATOM 5143 N N . SER B 1 315 ? -16.875 2.668 -10.5 1 88.88 315 SER B N 1
ATOM 5144 C CA . SER B 1 315 ? -16.297 1.385 -10.125 1 88.88 315 SER B CA 1
ATOM 5145 C C . SER B 1 315 ? -14.773 1.457 -10.094 1 88.88 315 SER B C 1
ATOM 5147 O O . SER B 1 315 ? -14.18 2.4 -10.625 1 88.88 315 SER B O 1
ATOM 5149 N N . GLU B 1 316 ? -14.133 0.594 -9.453 1 92 316 GLU B N 1
ATOM 5150 C CA . GLU B 1 316 ? -12.672 0.56 -9.367 1 92 316 GLU B CA 1
ATOM 5151 C C . GLU B 1 316 ? -12.047 0.516 -10.758 1 92 316 GLU B C 1
ATOM 5153 O O . GLU B 1 316 ? -11.102 1.259 -11.039 1 92 316 GLU B O 1
ATOM 5158 N N . ASP B 1 317 ? -12.578 -0.302 -11.617 1 93.06 317 ASP B N 1
ATOM 5159 C CA . ASP B 1 317 ? -12.039 -0.444 -12.969 1 93.06 317 ASP B CA 1
ATOM 5160 C C . ASP B 1 317 ? -12.148 0.867 -13.742 1 93.06 317 ASP B C 1
ATOM 5162 O O . ASP B 1 317 ? -11.234 1.235 -14.484 1 93.06 317 ASP B O 1
ATOM 5166 N N . LEU B 1 318 ? -13.297 1.522 -13.578 1 94 318 LEU B N 1
ATOM 5167 C CA . LEU B 1 318 ? -13.5 2.795 -14.266 1 94 318 LEU B CA 1
ATOM 5168 C C . LEU B 1 318 ? -12.547 3.857 -13.727 1 94 318 LEU B C 1
ATOM 5170 O O . LEU B 1 318 ? -12.016 4.664 -14.492 1 94 318 LEU B O 1
ATOM 5174 N N . TYR B 1 319 ? -12.398 3.811 -12.445 1 95.31 319 TYR B N 1
ATOM 5175 C CA . TYR B 1 319 ? -11.469 4.758 -11.836 1 95.31 319 TYR B CA 1
ATOM 5176 C C . TYR B 1 319 ? -10.07 4.578 -12.398 1 95.31 319 TYR B C 1
ATOM 5178 O O . TYR B 1 319 ? -9.414 5.555 -12.773 1 95.31 319 TYR B O 1
ATOM 5186 N N . ILE B 1 320 ? -9.578 3.35 -12.508 1 96.69 320 ILE B N 1
ATOM 5187 C CA . ILE B 1 320 ? -8.242 3.049 -12.992 1 96.69 320 ILE B CA 1
ATOM 5188 C C . ILE B 1 320 ? -8.125 3.447 -14.469 1 96.69 320 ILE B C 1
ATOM 5190 O O . ILE B 1 320 ? -7.109 4 -14.891 1 96.69 320 ILE B O 1
ATOM 5194 N N . TRP B 1 321 ? -9.188 3.229 -15.188 1 96.56 321 TRP B N 1
ATOM 5195 C CA . TRP B 1 321 ? -9.211 3.611 -16.594 1 96.56 321 TRP B CA 1
ATOM 5196 C C . TRP B 1 321 ? -9.102 5.125 -16.75 1 96.56 321 TRP B C 1
ATOM 5198 O O . TRP B 1 321 ? -8.336 5.613 -17.578 1 96.56 321 TRP B O 1
ATOM 5208 N N . VAL B 1 322 ? -9.875 5.832 -15.961 1 95.88 322 VAL B N 1
ATOM 5209 C CA . VAL B 1 322 ? -9.852 7.289 -16.016 1 95.88 322 VAL B CA 1
ATOM 5210 C C . VAL B 1 322 ? -8.469 7.797 -15.633 1 95.88 322 VAL B C 1
ATOM 5212 O O . VAL B 1 322 ? -7.93 8.703 -16.266 1 95.88 322 VAL B O 1
ATOM 5215 N N . ALA B 1 323 ? -7.902 7.223 -14.562 1 96.31 323 ALA B N 1
ATOM 5216 C CA . ALA B 1 323 ? -6.559 7.598 -14.133 1 96.31 323 ALA B CA 1
ATOM 5217 C C . ALA B 1 323 ? -5.535 7.328 -15.227 1 96.31 323 ALA B C 1
ATOM 5219 O O . ALA B 1 323 ? -4.656 8.156 -15.484 1 96.31 323 ALA B O 1
ATOM 5220 N N . TYR B 1 324 ? -5.648 6.223 -15.875 1 97.38 324 TYR B N 1
ATOM 5221 C CA . TYR B 1 324 ? -4.738 5.863 -16.969 1 97.38 324 TYR B CA 1
ATOM 5222 C C . TYR B 1 324 ? -4.855 6.848 -18.125 1 97.38 324 TYR B C 1
ATOM 5224 O O . TYR B 1 324 ? -3.844 7.262 -18.688 1 97.38 324 TYR B O 1
ATOM 5232 N N . ARG B 1 325 ? -6.086 7.172 -18.484 1 96.88 325 ARG B N 1
ATOM 5233 C CA . ARG B 1 325 ? -6.316 8.094 -19.594 1 96.88 325 ARG B CA 1
ATOM 5234 C C . ARG B 1 325 ? -5.75 9.477 -19.281 1 96.88 325 ARG B C 1
ATOM 5236 O O . ARG B 1 325 ? -5.145 10.109 -20.141 1 96.88 325 ARG B O 1
ATOM 5243 N N . PHE B 1 326 ? -6.008 9.867 -18.078 1 94.88 326 PHE B N 1
ATOM 5244 C CA . PHE B 1 326 ? -5.496 11.172 -17.656 1 94.88 326 PHE B CA 1
ATOM 5245 C C . PHE B 1 326 ? -3.973 11.188 -17.672 1 94.88 326 PHE B C 1
ATOM 5247 O O . PHE B 1 326 ? -3.363 12.109 -18.219 1 94.88 326 PHE B O 1
ATOM 5254 N N . ASN B 1 327 ? -3.328 10.195 -17.125 1 96.38 327 ASN B N 1
ATOM 5255 C CA . ASN B 1 327 ? -1.873 10.109 -17.062 1 96.38 327 ASN B CA 1
ATOM 5256 C C . ASN B 1 327 ? -1.272 9.938 -18.469 1 96.38 327 ASN B C 1
ATOM 5258 O O . ASN B 1 327 ? -0.176 10.43 -18.734 1 96.38 327 ASN B O 1
ATOM 5262 N N . SER B 1 328 ? -2.004 9.25 -19.312 1 96.69 328 SER B N 1
ATOM 5263 C CA . SER B 1 328 ? -1.561 9.117 -20.703 1 96.69 328 SER B CA 1
ATOM 5264 C C . SER B 1 328 ? -1.543 10.469 -21.406 1 96.69 328 SER B C 1
ATOM 5266 O O . SER B 1 328 ? -0.645 10.742 -22.203 1 96.69 328 SER B O 1
ATOM 5268 N N . ALA B 1 329 ? -2.555 11.25 -21.125 1 94.81 329 ALA B N 1
ATOM 5269 C CA . ALA B 1 329 ? -2.607 12.594 -21.703 1 94.81 329 ALA B CA 1
ATOM 5270 C C . ALA B 1 329 ? -1.442 13.445 -21.203 1 94.81 329 ALA B C 1
ATOM 5272 O O . ALA B 1 329 ? -0.818 14.164 -21.984 1 94.81 329 ALA B O 1
ATOM 5273 N N . LEU B 1 330 ? -1.168 13.359 -19.953 1 93.75 330 LEU B N 1
ATOM 5274 C CA . LEU B 1 330 ? -0.051 14.109 -19.375 1 93.75 330 LEU B CA 1
ATOM 5275 C C . LEU B 1 330 ? 1.271 13.656 -19.984 1 93.75 330 LEU B C 1
ATOM 5277 O O . LEU B 1 330 ? 2.137 14.477 -20.281 1 93.75 330 LEU B O 1
ATOM 5281 N N . ARG B 1 331 ? 1.427 12.367 -20.109 1 95.06 331 ARG B N 1
ATOM 5282 C CA . ARG B 1 331 ? 2.625 11.789 -20.703 1 95.06 331 ARG B CA 1
ATOM 5283 C C . ARG B 1 331 ? 2.82 12.305 -22.125 1 95.06 331 ARG B C 1
ATOM 5285 O O . ARG B 1 331 ? 3.93 12.688 -22.516 1 95.06 331 ARG B O 1
ATOM 5292 N N . ARG B 1 332 ? 1.776 12.336 -22.875 1 94.06 332 ARG B N 1
ATOM 5293 C CA . ARG B 1 332 ? 1.835 12.805 -24.266 1 94.06 332 ARG B CA 1
ATOM 5294 C C . ARG B 1 332 ? 2.279 14.266 -24.328 1 94.06 332 ARG B C 1
ATOM 5296 O O . ARG B 1 332 ? 3.078 14.633 -25.188 1 94.06 332 ARG B O 1
ATOM 5303 N N . GLN B 1 333 ? 1.743 15.039 -23.438 1 91.62 333 GLN B N 1
ATOM 5304 C CA . GLN B 1 333 ? 2.109 16.453 -23.391 1 91.62 333 GLN B CA 1
ATOM 5305 C C . GLN B 1 333 ? 3.605 16.625 -23.141 1 91.62 333 GLN B C 1
ATOM 5307 O O . GLN B 1 333 ? 4.254 17.453 -23.781 1 91.62 333 GLN B O 1
ATOM 5312 N N . VAL B 1 334 ? 4.16 15.875 -22.25 1 91.88 334 VAL B N 1
ATOM 5313 C CA . VAL B 1 334 ? 5.57 15.969 -21.875 1 91.88 334 VAL B CA 1
ATOM 5314 C C . VAL B 1 334 ? 6.438 15.5 -23.047 1 91.88 334 VAL B C 1
ATOM 5316 O O . VAL B 1 334 ? 7.461 16.125 -23.359 1 91.88 334 VAL B O 1
ATOM 5319 N N . MET B 1 335 ? 6.027 14.445 -23.672 1 92.5 335 MET B N 1
ATOM 5320 C CA . MET B 1 335 ? 6.785 13.906 -24.797 1 92.5 335 MET B CA 1
ATOM 5321 C C . MET B 1 335 ? 6.789 14.883 -25.969 1 92.5 335 MET B C 1
ATOM 5323 O O . MET B 1 335 ? 7.797 15.023 -26.672 1 92.5 335 MET B O 1
ATOM 5327 N N . GLU B 1 336 ? 5.648 15.555 -26.172 1 91.5 336 GLU B N 1
ATOM 5328 C CA . GLU B 1 336 ? 5.555 16.547 -27.234 1 91.5 336 GLU B CA 1
ATOM 5329 C C . GLU B 1 336 ? 6.457 17.75 -26.953 1 91.5 336 GLU B C 1
ATOM 5331 O O . GLU B 1 336 ? 7.102 18.266 -27.859 1 91.5 336 GLU B O 1
ATOM 5336 N N . LYS B 1 337 ? 6.449 18.188 -25.781 1 89.31 337 LYS B N 1
ATOM 5337 C CA . LYS B 1 337 ? 7.312 19.297 -25.391 1 89.31 337 LYS B CA 1
ATOM 5338 C C . LYS B 1 337 ? 8.789 18.938 -25.578 1 89.31 337 LYS B C 1
ATOM 5340 O O . LYS B 1 337 ? 9.578 19.781 -26.016 1 89.31 337 LYS B O 1
ATOM 5345 N N . LYS B 1 338 ? 9.172 17.75 -25.219 1 88.5 338 LYS B N 1
ATOM 5346 C CA . LYS B 1 338 ? 10.547 17.281 -25.375 1 88.5 338 LYS B CA 1
ATOM 5347 C C . LYS B 1 338 ? 10.938 17.219 -26.859 1 88.5 338 LYS B C 1
ATOM 5349 O O . LYS B 1 338 ? 12.07 17.562 -27.219 1 88.5 338 LYS B O 1
ATOM 5354 N N . GLN B 1 339 ? 10.008 16.781 -27.609 1 89.25 339 GLN B N 1
ATOM 5355 C CA . GLN B 1 339 ? 10.258 16.703 -29.047 1 89.25 339 GLN B CA 1
ATOM 5356 C C . GLN B 1 339 ? 10.414 18.094 -29.656 1 89.25 339 GLN B C 1
ATOM 5358 O O . GLN B 1 339 ? 11.25 18.297 -30.531 1 89.25 339 GLN B O 1
ATOM 5363 N N . ARG B 1 340 ? 9.539 18.969 -29.234 1 87.25 340 ARG B N 1
ATOM 5364 C CA . ARG B 1 340 ? 9.617 20.344 -29.734 1 87.25 340 ARG B CA 1
ATOM 5365 C C . ARG B 1 340 ? 10.945 20.984 -29.359 1 87.25 340 ARG B C 1
ATOM 5367 O O . ARG B 1 340 ? 11.539 21.703 -30.172 1 87.25 340 ARG B O 1
ATOM 5374 N N . LYS B 1 341 ? 11.43 20.766 -28.219 1 86.06 341 LYS B N 1
ATOM 5375 C CA . LYS B 1 341 ? 12.711 21.312 -27.75 1 86.06 341 LYS B CA 1
ATOM 5376 C C . LYS B 1 341 ? 13.867 20.719 -28.562 1 86.06 341 LYS B C 1
ATOM 5378 O O . LYS B 1 341 ? 14.836 21.422 -28.859 1 86.06 341 LYS B O 1
ATOM 5383 N N . LEU B 1 342 ? 13.719 19.453 -28.875 1 78.81 342 LEU B N 1
ATOM 5384 C CA . LEU B 1 342 ? 14.758 18.781 -29.641 1 78.81 342 LEU B CA 1
ATOM 5385 C C . LEU B 1 342 ? 14.781 19.297 -31.078 1 78.81 342 LEU B C 1
ATOM 5387 O O . LEU B 1 342 ? 15.859 19.438 -31.672 1 78.81 342 LEU B O 1
ATOM 5391 N N . LYS B 1 343 ? 13.68 19.688 -31.609 1 81.44 343 LYS B N 1
ATOM 5392 C CA . LYS B 1 343 ? 13.609 20.203 -32.969 1 81.44 343 LYS B CA 1
ATOM 5393 C C . LYS B 1 343 ? 14.07 21.656 -33.031 1 81.44 343 LYS B C 1
ATOM 5395 O O . LYS B 1 343 ? 14.531 22.125 -34.094 1 81.44 343 LYS B O 1
ATOM 5400 N N . SER B 1 344 ? 13.852 22.328 -32.094 1 77 344 SER B N 1
ATOM 5401 C CA . SER B 1 344 ? 14.234 23.734 -32.031 1 77 344 SER B CA 1
ATOM 5402 C C . SER B 1 344 ? 15.727 23.891 -31.766 1 77 344 SER B C 1
ATOM 5404 O O . SER B 1 344 ? 16.281 24.984 -31.906 1 77 344 SER B O 1
ATOM 5406 N N . LYS B 1 345 ? 16.312 22.953 -31.531 1 63.53 345 LYS B N 1
ATOM 5407 C CA . LYS B 1 345 ? 17.781 22.969 -31.438 1 63.53 345 LYS B CA 1
ATOM 5408 C C . LYS B 1 345 ? 18.406 22.484 -32.75 1 63.53 345 LYS B C 1
ATOM 5410 O O . LYS B 1 345 ? 19.469 22.969 -33.125 1 63.53 345 LYS B O 1
#

Organism: Branchiostoma floridae (NCBI:txid7739)